Protein AF-A0A7X8QYJ5-F1 (afdb_monomer_lite)

Secondary structure (DSSP, 8-state):
-----TTHHHHHHHHHHHTT-EEPPTT---TTTT-HHHHHHHHHHHHHHHHHHHHHHHH-HHHHGGGGGGGGTHHHHHHHHHHHHHHHHHHHHHHSTTTTTTHHHHHHHHHHHHHHHHHHHHHHHHHHTT---BHHHHHHHHTTSB-EETTEEGGGGHHHHHHHHHHHHHHHHHHH---HHHHHHHHHHHHHHHHHHHHHH-SSSBTT-SGGGTTTTHHHHHHHHHHHTHHHHHHHHHHTHHHHHHHHHHHHHHHHHHHHHHHHHT-TT---SS---HHHHHHHHHHHHHHHHHHHHHHHHHHHHEE---HHHHHHHHSHHHHHHHHHHHHHHTEETTTEE---HHHHHHHHHHHHHHHHHHHHHHHHHHHHHHHT--TT--S--------------HHHHHHHHHHHHHHHHHHS--BSHHHHHHHHHHTTHHHHHHHHHHHHH--SSHHHHHHHHHHHHHHHHHHHHHHHHHHHHHHHHHHHHTT--S-HHHHHS-HHHHHHHHHH---SS-GGGHHHHHHHHHHHHHHHHHHTT-HHHHGGGHHHHHHHHHHHHHH--S-HHHHSSIIIIIHHHHHHHHHHHHHHHHHTTS-THHHHHHHHHHHHHHHHHHHHH--SSSPPHHHHHHHHHHHH-

pLDDT: mean 84.11, std 13.57, range [22.48, 98.25]

Radius of gyration: 29.39 Å; chains: 1; bounding box: 61×67×80 Å

Structure (mmCIF, N/CA/C/O backbone):
data_AF-A0A7X8QYJ5-F1
#
_entry.id   AF-A0A7X8QYJ5-F1
#
loop_
_atom_site.group_PDB
_atom_site.id
_atom_site.type_symbol
_atom_site.label_atom_id
_atom_site.label_alt_id
_atom_site.label_comp_id
_atom_site.label_asym_id
_atom_site.label_entity_id
_atom_site.label_seq_id
_atom_site.pdbx_PDB_ins_code
_atom_site.Cartn_x
_atom_site.Cartn_y
_atom_site.Cartn_z
_atom_site.occupancy
_atom_site.B_iso_or_equiv
_atom_site.auth_seq_id
_atom_site.auth_comp_id
_atom_site.auth_asym_id
_atom_site.auth_atom_id
_atom_site.pdbx_PDB_model_num
ATOM 1 N N . MET A 1 1 ? 20.697 31.562 -4.740 1.00 46.00 1 MET A N 1
ATOM 2 C CA . MET A 1 1 ? 19.257 31.226 -4.663 1.00 46.00 1 MET A CA 1
ATOM 3 C C . MET A 1 1 ? 18.851 31.321 -3.206 1.00 46.00 1 MET A C 1
ATOM 5 O O . MET A 1 1 ? 19.509 30.707 -2.377 1.00 46.00 1 MET A O 1
ATOM 9 N N . THR A 1 2 ? 17.860 32.143 -2.882 1.00 47.22 2 THR A N 1
ATOM 10 C CA . THR A 1 2 ? 17.367 32.335 -1.513 1.00 47.22 2 THR A CA 1
ATOM 11 C C . THR A 1 2 ? 16.804 31.018 -0.969 1.00 47.22 2 THR A C 1
ATOM 13 O O . THR A 1 2 ? 15.981 30.368 -1.612 1.00 47.22 2 THR A O 1
ATOM 16 N N . ASN A 1 3 ? 17.281 30.577 0.199 1.00 70.12 3 ASN A N 1
ATOM 17 C CA . ASN A 1 3 ? 16.753 29.385 0.860 1.00 70.12 3 ASN A CA 1
ATOM 18 C C . ASN A 1 3 ? 15.369 29.714 1.425 1.00 70.12 3 ASN A C 1
ATOM 20 O O . ASN A 1 3 ? 15.255 30.312 2.493 1.00 70.12 3 ASN A O 1
ATOM 24 N N . ILE A 1 4 ? 14.320 29.344 0.688 1.00 82.25 4 ILE A N 1
ATOM 25 C CA . ILE A 1 4 ? 12.941 29.433 1.168 1.00 82.25 4 ILE A CA 1
ATOM 26 C C . ILE A 1 4 ? 12.834 28.615 2.465 1.00 82.25 4 ILE A C 1
ATOM 28 O O . ILE A 1 4 ? 13.236 27.445 2.483 1.00 82.25 4 ILE A O 1
ATOM 32 N N . PRO A 1 5 ? 12.324 29.200 3.559 1.00 87.44 5 PRO A N 1
ATOM 33 C CA . PRO A 1 5 ? 12.351 28.536 4.846 1.00 87.44 5 PRO A CA 1
ATOM 34 C C . PRO A 1 5 ? 11.300 27.421 4.928 1.00 87.44 5 PRO A C 1
ATOM 36 O O . PRO A 1 5 ? 10.162 27.564 4.481 1.00 87.44 5 PRO A O 1
ATOM 39 N N . LEU A 1 6 ? 11.670 26.302 5.556 1.00 91.56 6 LEU A N 1
ATOM 40 C CA . LEU A 1 6 ? 10.819 25.108 5.617 1.00 91.56 6 LEU A CA 1
ATOM 41 C C . LEU A 1 6 ? 9.583 25.269 6.519 1.00 91.56 6 LEU A C 1
ATOM 43 O O . LEU A 1 6 ? 8.629 24.507 6.385 1.00 91.56 6 LEU A O 1
ATOM 47 N N . TRP A 1 7 ? 9.529 26.282 7.389 1.00 89.81 7 TRP A N 1
ATOM 48 C CA . TRP A 1 7 ? 8.343 26.530 8.220 1.00 89.81 7 TRP A CA 1
ATOM 49 C C . TRP A 1 7 ? 7.087 26.867 7.393 1.00 89.81 7 TRP A C 1
ATOM 51 O O . TRP A 1 7 ? 5.977 26.723 7.900 1.00 89.81 7 TRP A O 1
ATOM 61 N N . ILE A 1 8 ? 7.227 27.218 6.106 1.00 90.44 8 ILE A N 1
ATOM 62 C CA . ILE A 1 8 ? 6.103 27.399 5.171 1.00 90.44 8 ILE A CA 1
ATOM 63 C C . ILE A 1 8 ? 5.245 26.129 5.047 1.00 90.44 8 ILE A C 1
ATOM 65 O O . ILE A 1 8 ? 4.034 26.225 4.842 1.00 90.44 8 ILE A O 1
ATOM 69 N N . PHE A 1 9 ? 5.816 24.935 5.241 1.00 91.94 9 PHE A N 1
ATOM 70 C CA . PHE A 1 9 ? 5.028 23.699 5.255 1.00 91.94 9 PHE A CA 1
ATOM 71 C C . PHE A 1 9 ? 3.998 23.670 6.398 1.00 91.94 9 PHE A C 1
ATOM 73 O O . PHE A 1 9 ? 2.939 23.074 6.222 1.00 91.94 9 PHE A O 1
ATOM 80 N N . TRP A 1 10 ? 4.221 24.374 7.516 1.00 91.38 10 TRP A N 1
ATOM 81 C CA . TRP A 1 10 ? 3.191 24.541 8.550 1.00 91.38 10 TRP A CA 1
ATOM 82 C C . TRP A 1 10 ? 2.012 25.382 8.069 1.00 91.38 10 TRP A C 1
ATOM 84 O O . TRP A 1 10 ? 0.871 25.029 8.361 1.00 91.38 10 TRP A O 1
ATOM 94 N N . ILE A 1 11 ? 2.266 26.440 7.288 1.00 91.44 11 ILE A N 1
ATOM 95 C CA . ILE A 1 11 ? 1.191 27.215 6.652 1.00 91.44 11 ILE A CA 1
ATOM 96 C C . ILE A 1 11 ? 0.410 26.313 5.697 1.00 91.44 11 ILE A C 1
ATOM 98 O O . ILE A 1 11 ? -0.816 26.327 5.722 1.00 91.44 11 ILE A O 1
ATOM 102 N N . LEU A 1 12 ? 1.098 25.496 4.892 1.00 89.75 12 LEU A N 1
ATOM 103 C CA . LEU A 1 12 ? 0.444 24.564 3.972 1.00 89.75 12 LEU A CA 1
ATOM 104 C C . LEU A 1 12 ? -0.437 23.550 4.719 1.00 89.75 12 LEU A C 1
ATOM 106 O O . LEU A 1 12 ? -1.588 23.350 4.339 1.00 89.75 12 LEU A O 1
ATOM 110 N N . ILE A 1 13 ? 0.068 22.943 5.798 1.00 90.81 13 ILE A N 1
ATOM 111 C CA . ILE A 1 13 ? -0.699 22.015 6.645 1.00 90.81 13 ILE A CA 1
ATOM 112 C C . ILE A 1 13 ? -1.920 22.720 7.241 1.00 90.81 13 ILE A C 1
ATOM 114 O O . ILE A 1 13 ? -3.029 22.192 7.164 1.00 90.81 13 ILE A O 1
ATOM 118 N N . ALA A 1 14 ? -1.736 23.917 7.807 1.00 88.38 14 ALA A N 1
ATOM 119 C CA . ALA A 1 14 ? -2.821 24.700 8.387 1.00 88.38 14 ALA A CA 1
ATOM 120 C C . ALA A 1 14 ? -3.866 25.081 7.331 1.00 88.38 14 ALA A C 1
ATOM 122 O O . ALA A 1 14 ? -5.060 24.962 7.591 1.00 88.38 14 ALA A O 1
ATOM 123 N N . ALA A 1 15 ? -3.438 25.460 6.125 1.00 87.94 15 ALA A N 1
ATOM 124 C CA . ALA A 1 15 ? -4.325 25.748 5.008 1.00 87.94 15 ALA A CA 1
ATOM 125 C C . ALA A 1 15 ? -5.127 24.504 4.601 1.00 87.94 15 ALA A C 1
ATOM 127 O O . ALA A 1 15 ? -6.347 24.579 4.510 1.00 87.94 15 ALA A O 1
ATOM 128 N N . ILE A 1 16 ? -4.483 23.342 4.432 1.00 86.00 16 ILE A N 1
ATOM 129 C CA . ILE A 1 16 ? -5.164 22.074 4.110 1.00 86.00 16 ILE A CA 1
ATOM 130 C C . ILE A 1 16 ? -6.190 21.708 5.194 1.00 86.00 16 ILE A C 1
ATOM 132 O O . ILE A 1 16 ? -7.309 21.293 4.880 1.00 86.00 16 ILE A O 1
ATOM 136 N N . LEU A 1 17 ? -5.817 21.863 6.467 1.00 84.56 17 LEU A N 1
ATOM 137 C CA . LEU A 1 17 ? -6.643 21.477 7.605 1.00 84.56 17 LEU A CA 1
ATOM 138 C C . LEU A 1 17 ? -7.832 22.424 7.820 1.00 84.56 17 LEU A C 1
ATOM 140 O O . LEU A 1 17 ? -8.964 21.971 7.987 1.00 84.56 17 LEU A O 1
ATOM 144 N N . LEU A 1 18 ? -7.581 23.733 7.821 1.00 85.00 18 LEU A N 1
ATOM 145 C CA . LEU A 1 18 ? -8.540 24.756 8.245 1.00 85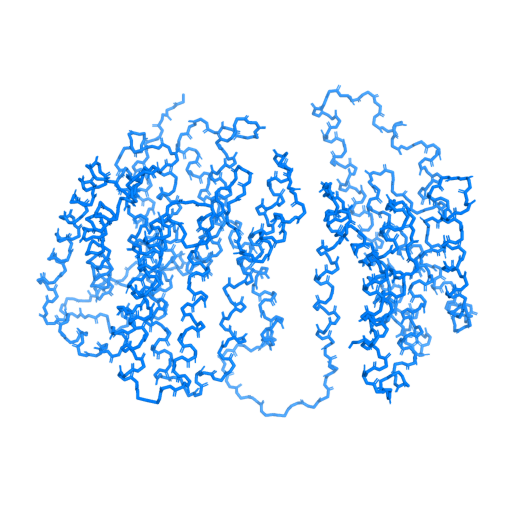.00 18 LEU A CA 1
ATOM 146 C C . LEU A 1 18 ? -9.376 25.330 7.096 1.00 85.00 18 LEU A C 1
ATOM 148 O O . LEU A 1 18 ? -10.381 25.995 7.356 1.00 85.00 18 LEU A O 1
ATOM 152 N N . TRP A 1 19 ? -9.026 25.060 5.833 1.00 83.50 19 TRP A N 1
ATOM 153 C CA . TRP A 1 19 ? -9.822 25.503 4.687 1.00 83.50 19 TRP A CA 1
ATOM 154 C C . TRP A 1 19 ? -11.273 25.042 4.829 1.00 83.50 19 TRP A C 1
ATOM 156 O O . TRP A 1 19 ? -11.545 23.844 4.862 1.00 83.50 19 TRP A O 1
ATOM 166 N N . LYS A 1 20 ? -12.221 25.986 4.891 1.00 83.25 20 LYS A N 1
ATOM 167 C CA . LYS A 1 20 ? -13.662 25.719 5.088 1.00 83.25 20 LYS A CA 1
ATOM 168 C C . LYS A 1 20 ? -13.976 24.816 6.298 1.00 83.25 20 LYS A C 1
ATOM 170 O O . LYS A 1 20 ? -15.006 24.138 6.299 1.00 83.25 20 LYS A O 1
ATOM 175 N N . ALA A 1 21 ? -13.114 24.793 7.317 1.00 81.88 21 ALA A N 1
ATOM 176 C CA . ALA A 1 21 ? -13.406 24.097 8.564 1.00 81.88 21 ALA A CA 1
ATOM 177 C C . ALA A 1 21 ? -14.614 24.744 9.256 1.00 81.88 21 ALA A C 1
ATOM 179 O O . ALA A 1 21 ? -14.766 25.967 9.253 1.00 81.88 21 ALA A O 1
ATOM 180 N N . LYS A 1 22 ? -15.495 23.918 9.829 1.00 80.62 22 LYS A N 1
ATOM 181 C CA . LYS A 1 22 ? -16.729 24.386 10.475 1.00 80.62 22 LYS A CA 1
ATOM 182 C C . LYS A 1 22 ? -16.611 24.254 11.995 1.00 80.62 22 LYS A C 1
ATOM 184 O O . LYS A 1 22 ? -16.702 23.126 12.499 1.00 80.62 22 LYS A O 1
ATOM 189 N N . PRO A 1 23 ? -16.408 25.356 12.738 1.00 85.81 23 PRO A N 1
ATOM 190 C CA . PRO A 1 23 ? -16.458 25.307 14.191 1.00 85.81 23 PRO A CA 1
ATOM 191 C C . PRO A 1 23 ? -17.885 24.998 14.663 1.00 85.81 23 PRO A C 1
ATOM 193 O O . PRO A 1 23 ? -18.866 25.383 14.025 1.00 85.81 23 PRO A O 1
ATOM 196 N N . ALA A 1 24 ? -18.006 24.276 15.771 1.00 84.31 24 ALA A N 1
ATOM 197 C CA . ALA A 1 24 ? -19.267 24.083 16.471 1.00 84.31 24 ALA A CA 1
ATOM 198 C C . ALA A 1 24 ? -19.725 25.412 17.084 1.00 84.31 24 ALA A C 1
ATOM 200 O O . ALA A 1 24 ? -18.899 26.244 17.475 1.00 84.31 24 ALA A O 1
ATOM 201 N N . ARG A 1 25 ? -21.043 25.604 17.201 1.00 83.88 25 ARG A N 1
ATOM 202 C CA . ARG A 1 25 ? -21.597 26.770 17.895 1.00 83.88 25 ARG A CA 1
ATOM 203 C C . ARG A 1 25 ? -21.208 26.747 19.374 1.00 83.88 25 ARG A C 1
ATOM 205 O O . ARG A 1 25 ? -20.832 25.715 19.941 1.00 83.88 25 ARG A O 1
ATOM 212 N N . PHE A 1 26 ? -21.292 27.911 20.010 1.00 75.12 26 PHE A N 1
ATOM 213 C CA . PHE A 1 26 ? -21.005 28.044 21.433 1.00 75.12 26 PHE A CA 1
ATOM 214 C C . PHE A 1 26 ? -21.872 27.067 22.248 1.00 75.12 26 PHE A C 1
ATOM 216 O O . PHE A 1 26 ? -23.074 26.980 22.029 1.00 75.12 26 PHE A O 1
ATOM 223 N N . LYS A 1 27 ? -21.244 26.306 23.157 1.00 77.94 27 LYS A N 1
ATOM 224 C CA . LYS A 1 27 ? -21.841 25.205 23.953 1.00 77.94 27 LYS A CA 1
ATOM 225 C C . LYS A 1 27 ? -22.360 23.973 23.183 1.00 77.94 27 LYS A C 1
ATOM 227 O O . LYS A 1 27 ? -22.715 22.995 23.831 1.00 77.94 27 LYS A O 1
ATOM 232 N N . GLU A 1 28 ? -22.301 23.942 21.854 1.00 86.50 28 GLU A N 1
ATOM 233 C CA . GLU A 1 28 ? -22.690 22.771 21.051 1.00 86.50 28 GLU A CA 1
ATOM 234 C C . GLU A 1 28 ? -21.489 21.873 20.704 1.00 86.50 28 GLU A C 1
ATOM 236 O O . GLU A 1 28 ? -20.330 22.298 20.756 1.00 86.50 28 GLU A O 1
ATOM 241 N N . TYR A 1 29 ? -21.756 20.616 20.346 1.00 86.19 29 TYR A N 1
ATOM 242 C CA . TYR A 1 29 ? -20.758 19.651 19.880 1.00 86.19 29 TYR A CA 1
ATOM 243 C C . TYR A 1 29 ? -21.235 18.990 18.590 1.00 86.19 29 TYR A C 1
ATOM 245 O O . TYR A 1 29 ? -22.426 18.753 18.411 1.00 86.19 29 TYR A O 1
ATOM 253 N N . HIS A 1 30 ? -20.296 18.644 17.712 1.00 83.06 30 HIS A N 1
ATOM 254 C CA . HIS A 1 30 ? -20.603 17.860 16.519 1.00 83.06 30 HIS A CA 1
ATOM 255 C C . HIS A 1 30 ? -20.846 16.394 16.901 1.00 83.06 30 HIS A C 1
ATOM 257 O O . HIS A 1 30 ? -19.922 15.687 17.305 1.00 83.06 30 HIS A O 1
ATOM 263 N N . GLU A 1 31 ? -22.086 15.922 16.762 1.00 72.81 31 GLU A N 1
ATOM 264 C CA . GLU A 1 31 ? -22.475 14.528 17.058 1.00 72.81 31 GLU A CA 1
ATOM 265 C C . GLU A 1 31 ? -21.817 13.503 16.119 1.00 72.81 31 GLU A C 1
ATOM 267 O O . GLU A 1 31 ? -21.646 12.327 16.442 1.00 72.81 31 GLU A O 1
ATOM 272 N N . ASP A 1 32 ? -21.390 13.962 14.949 1.00 68.88 32 ASP A N 1
ATOM 273 C CA . ASP A 1 32 ? -20.780 13.179 13.885 1.00 68.88 32 ASP A CA 1
ATOM 274 C C . ASP A 1 32 ? -19.249 13.360 13.815 1.00 68.88 32 ASP A C 1
ATOM 276 O O . ASP A 1 32 ? -18.635 13.098 12.776 1.00 68.88 32 ASP A O 1
ATOM 280 N N . ALA A 1 33 ? -18.618 13.762 14.925 1.00 72.44 33 ALA A N 1
ATOM 281 C CA . ALA A 1 33 ? -17.165 13.928 15.059 1.00 72.44 33 ALA A CA 1
ATOM 282 C C . ALA A 1 33 ? -16.367 12.690 14.590 1.00 72.44 33 ALA A C 1
ATOM 284 O O . ALA A 1 33 ? -15.324 12.815 13.952 1.00 72.44 33 ALA A O 1
ATOM 285 N N . LEU A 1 34 ? -16.907 11.489 14.824 1.00 72.31 34 LEU A N 1
ATOM 286 C CA . LEU A 1 34 ? -16.343 10.195 14.408 1.00 72.31 34 LEU A CA 1
ATOM 287 C C . LEU A 1 34 ? -16.995 9.618 13.140 1.00 72.31 34 LEU A C 1
ATOM 289 O O . LEU A 1 34 ? -16.941 8.412 12.892 1.00 72.31 34 LEU A O 1
ATOM 293 N N . SER A 1 35 ? -17.684 10.447 12.355 1.00 73.62 35 SER A N 1
ATOM 294 C CA . SER A 1 35 ? -18.273 10.004 11.092 1.00 73.62 35 SER A CA 1
ATOM 295 C C . SER A 1 35 ? -17.202 9.538 10.113 1.00 73.62 35 SER A C 1
ATOM 297 O O . SER A 1 35 ? -16.078 10.038 10.092 1.00 73.62 35 SER A O 1
ATOM 299 N N . LEU A 1 36 ? -17.586 8.609 9.235 1.00 72.00 36 LEU A N 1
ATOM 300 C CA . LEU A 1 36 ? -16.694 8.065 8.214 1.00 72.00 36 LEU A CA 1
ATOM 301 C C . LEU A 1 36 ? -16.055 9.160 7.348 1.00 72.00 36 LEU A C 1
ATOM 303 O O . LEU A 1 36 ? -14.892 9.038 6.977 1.00 72.00 36 LEU A O 1
ATOM 307 N N . GLU A 1 37 ? -16.806 10.212 7.011 1.00 71.19 37 GLU A N 1
ATOM 308 C CA . GLU A 1 37 ? -16.292 11.323 6.206 1.00 71.19 37 GLU A CA 1
ATOM 309 C C . GLU A 1 37 ? -15.206 12.105 6.954 1.00 71.19 37 GLU A C 1
ATOM 311 O O . GLU A 1 37 ? -14.135 12.335 6.393 1.00 71.19 37 GLU A O 1
ATOM 316 N N . ASN A 1 38 ? -15.438 12.443 8.227 1.00 77.00 38 ASN A N 1
ATOM 317 C CA . ASN A 1 38 ? -14.470 13.187 9.031 1.00 77.00 38 ASN A CA 1
ATOM 318 C C . ASN A 1 38 ? -13.214 12.348 9.323 1.00 77.00 38 ASN A C 1
ATOM 320 O O . ASN A 1 38 ? -12.094 12.822 9.141 1.00 77.00 38 ASN A O 1
ATOM 324 N N . SER A 1 39 ? -13.386 11.068 9.672 1.00 78.62 39 SER A N 1
ATOM 325 C CA . SER A 1 39 ? -12.269 10.136 9.867 1.00 78.62 39 SER A CA 1
ATOM 326 C C . SER A 1 39 ? -11.433 9.964 8.598 1.00 78.62 39 SER A C 1
ATOM 328 O O . SER A 1 39 ? -10.209 9.973 8.673 1.00 78.62 39 SER A O 1
ATOM 330 N N . LYS A 1 40 ? -12.056 9.857 7.414 1.00 77.81 40 LYS A N 1
ATOM 331 C CA . LYS A 1 40 ? -11.315 9.783 6.143 1.00 77.81 40 LYS A CA 1
ATOM 332 C C . LYS A 1 40 ? -10.533 11.059 5.849 1.00 77.81 40 LYS A C 1
ATOM 334 O O . LYS A 1 40 ? -9.388 10.961 5.419 1.00 77.81 40 LYS A O 1
ATOM 339 N N . GLY A 1 41 ? -11.125 12.229 6.095 1.00 78.69 41 GLY A N 1
ATOM 340 C CA . GLY A 1 41 ? -10.431 13.510 5.951 1.00 78.69 41 GLY A CA 1
ATOM 341 C C . GLY A 1 41 ? -9.187 13.592 6.838 1.00 78.69 41 GLY A C 1
ATOM 342 O O . GLY A 1 41 ? -8.105 13.921 6.354 1.00 78.69 41 GLY A O 1
ATOM 343 N N . LEU A 1 42 ? -9.313 13.192 8.108 1.00 83.94 42 LEU A N 1
ATOM 344 C CA . LEU A 1 42 ? -8.182 13.109 9.036 1.00 83.94 42 LEU A CA 1
ATOM 345 C C . LEU A 1 42 ? -7.103 12.130 8.566 1.00 83.94 42 LEU A C 1
ATOM 347 O O . LEU A 1 42 ? -5.930 12.479 8.591 1.00 83.94 42 LEU A O 1
ATOM 351 N N . LEU A 1 43 ? -7.472 10.935 8.099 1.00 85.69 43 LEU A N 1
ATOM 352 C CA . LEU A 1 43 ? -6.506 9.974 7.551 1.00 85.69 43 LEU A CA 1
ATOM 353 C C . LEU A 1 43 ? -5.758 10.539 6.331 1.00 85.69 43 LEU A C 1
ATOM 355 O O . LEU A 1 43 ? -4.572 10.269 6.165 1.00 85.69 43 LEU A O 1
ATOM 359 N N . GLY A 1 44 ? -6.421 11.357 5.507 1.00 84.56 44 GLY A N 1
ATOM 360 C CA . GLY A 1 44 ? -5.780 12.095 4.416 1.00 84.56 44 GLY A CA 1
ATOM 361 C C . GLY A 1 44 ? -4.710 13.076 4.905 1.00 84.56 44 GLY A C 1
ATOM 362 O O . GLY A 1 44 ? -3.609 13.107 4.359 1.00 84.56 44 GLY A O 1
ATOM 363 N N . LEU A 1 45 ? -4.999 13.833 5.969 1.00 89.19 45 LEU A N 1
ATOM 364 C CA . LEU A 1 45 ? -4.012 14.704 6.615 1.00 89.19 45 LEU A CA 1
ATOM 365 C C . LEU A 1 45 ? -2.854 13.900 7.218 1.00 89.19 45 LEU A C 1
ATOM 367 O O . LEU A 1 45 ? -1.694 14.247 7.016 1.00 89.19 45 LEU A O 1
ATOM 371 N N . LEU A 1 46 ? -3.162 12.822 7.943 1.00 90.81 46 LEU A N 1
ATOM 372 C CA . LEU A 1 46 ? -2.154 11.962 8.559 1.00 90.81 46 LEU A CA 1
ATOM 373 C C . LEU A 1 46 ? -1.223 11.351 7.507 1.00 90.81 46 LEU A C 1
ATOM 375 O O . LEU A 1 46 ? -0.023 11.296 7.742 1.00 90.81 46 LEU A O 1
ATOM 379 N N . ALA A 1 47 ? -1.733 10.974 6.328 1.00 90.69 47 ALA A N 1
ATOM 380 C CA . ALA A 1 47 ? -0.896 10.510 5.221 1.00 90.69 47 ALA A CA 1
ATOM 381 C C . ALA A 1 47 ? 0.117 11.580 4.775 1.00 90.69 47 ALA A C 1
ATOM 383 O O . ALA A 1 47 ? 1.294 11.273 4.619 1.00 90.69 47 ALA A O 1
ATOM 384 N N . ILE A 1 48 ? -0.303 12.844 4.634 1.00 93.81 48 ILE A N 1
ATOM 385 C CA . ILE A 1 48 ? 0.608 13.962 4.321 1.00 93.81 48 ILE A CA 1
ATOM 386 C C . ILE A 1 48 ? 1.659 14.143 5.423 1.00 93.81 48 ILE A C 1
ATOM 388 O O . ILE A 1 48 ? 2.840 14.316 5.127 1.00 93.81 48 ILE A O 1
ATOM 392 N N . LEU A 1 49 ? 1.249 14.068 6.691 1.00 95.00 49 LEU A N 1
ATOM 393 C CA . LEU A 1 49 ? 2.162 14.186 7.828 1.00 95.00 49 LEU A CA 1
ATOM 394 C C . LEU A 1 49 ? 3.165 13.021 7.901 1.00 95.00 49 LEU A C 1
ATOM 396 O O . LEU A 1 49 ? 4.312 13.252 8.272 1.00 95.00 49 LEU A O 1
ATOM 400 N N . VAL A 1 50 ? 2.786 11.809 7.477 1.00 94.88 50 VAL A N 1
ATOM 401 C CA . VAL A 1 50 ? 3.711 10.673 7.303 1.00 94.88 50 VAL A CA 1
ATOM 402 C C . VAL A 1 50 ? 4.756 10.973 6.222 1.00 94.88 50 VAL A C 1
ATOM 404 O O . VAL A 1 50 ? 5.946 10.773 6.462 1.00 94.88 50 VAL A O 1
ATOM 407 N N . VAL A 1 51 ? 4.354 11.530 5.069 1.00 94.50 51 VAL A N 1
ATOM 408 C CA . VAL A 1 51 ? 5.315 11.941 4.023 1.00 94.50 51 VAL A CA 1
ATOM 409 C C . VAL A 1 51 ? 6.312 12.963 4.573 1.00 94.50 51 VAL A C 1
ATOM 411 O O . VAL A 1 51 ? 7.519 12.831 4.365 1.00 94.50 51 VAL A O 1
ATOM 414 N N . LEU A 1 52 ? 5.825 13.972 5.301 1.00 94.50 52 LEU A N 1
ATOM 415 C CA . LEU A 1 52 ? 6.675 15.005 5.893 1.00 94.50 52 LEU A CA 1
ATOM 416 C C . LEU A 1 52 ? 7.594 14.449 6.985 1.00 94.50 52 LEU A C 1
ATOM 418 O O . LEU A 1 52 ? 8.759 14.829 7.026 1.00 94.50 52 LEU A O 1
ATOM 422 N N . HIS A 1 53 ? 7.114 13.527 7.818 1.00 94.06 53 HIS A N 1
ATOM 423 C CA . HIS A 1 53 ? 7.928 12.813 8.802 1.00 94.06 53 HIS A CA 1
ATOM 424 C C . HIS A 1 53 ? 9.129 12.115 8.144 1.00 94.06 53 HIS A C 1
ATOM 426 O O . HIS A 1 53 ? 10.269 12.366 8.535 1.00 94.06 53 HIS A O 1
ATOM 432 N N . HIS A 1 54 ? 8.913 11.325 7.088 1.00 92.75 54 HIS A N 1
ATOM 433 C CA . HIS A 1 54 ? 10.015 10.651 6.392 1.00 92.75 54 HIS A CA 1
ATOM 434 C C . HIS A 1 54 ? 10.931 11.618 5.637 1.00 92.75 54 HIS A C 1
ATOM 436 O O . HIS A 1 54 ? 12.142 11.402 5.562 1.00 92.75 54 HIS A O 1
ATOM 442 N N . LEU A 1 55 ? 10.388 12.714 5.100 1.00 93.00 55 LEU A N 1
ATOM 443 C CA . LEU A 1 55 ? 11.203 13.785 4.528 1.00 93.00 55 LEU A CA 1
ATOM 444 C C . LEU A 1 55 ? 12.118 14.413 5.583 1.00 93.00 55 LEU A C 1
ATOM 446 O O . LEU A 1 55 ? 13.302 14.588 5.299 1.00 93.00 55 LEU A O 1
ATOM 450 N N . VAL A 1 56 ? 11.599 14.695 6.783 1.00 93.69 56 VAL A N 1
ATOM 451 C CA . VAL A 1 56 ? 12.366 15.227 7.920 1.00 93.69 56 VAL A CA 1
ATOM 452 C C . VAL A 1 56 ? 13.458 14.248 8.345 1.00 93.69 56 VAL A C 1
ATOM 454 O O . VAL A 1 56 ? 14.617 14.652 8.399 1.00 93.69 56 VAL A O 1
ATOM 457 N N . GLN A 1 57 ? 13.143 12.959 8.514 1.00 91.00 57 GLN A N 1
ATOM 458 C CA . GLN A 1 57 ? 14.152 11.922 8.781 1.00 91.00 57 GLN A CA 1
ATOM 459 C C . GLN A 1 57 ? 15.244 11.889 7.698 1.00 91.00 57 GLN A C 1
ATOM 461 O O . GLN A 1 57 ? 16.425 11.715 7.989 1.00 91.00 57 GLN A O 1
ATOM 466 N N . LYS A 1 58 ? 14.878 12.099 6.426 1.00 90.31 58 LYS A N 1
ATOM 467 C CA . LYS A 1 58 ? 15.824 12.055 5.302 1.00 90.31 58 LYS A CA 1
ATOM 468 C C . LYS A 1 58 ? 16.672 13.323 5.141 1.00 90.31 58 LYS A C 1
ATOM 470 O O . LYS A 1 58 ? 17.747 13.265 4.535 1.00 90.31 58 LYS A O 1
ATOM 475 N N . ILE A 1 59 ? 16.200 14.490 5.575 1.00 90.00 59 ILE A N 1
ATOM 476 C CA . ILE A 1 59 ? 16.995 15.735 5.581 1.00 90.00 59 ILE A CA 1
ATOM 477 C C . ILE A 1 59 ? 17.768 15.924 6.892 1.00 90.00 59 ILE A C 1
ATOM 479 O O . ILE A 1 59 ? 18.779 16.622 6.877 1.00 90.00 59 ILE A O 1
ATOM 483 N N . GLY A 1 60 ? 17.343 15.262 7.969 1.00 89.75 60 GLY A N 1
ATOM 484 C CA . GLY A 1 60 ? 17.872 15.385 9.325 1.00 89.75 60 GLY A CA 1
ATOM 485 C C . GLY A 1 60 ? 17.211 16.532 10.092 1.00 89.75 60 GLY A C 1
ATOM 486 O O . GLY A 1 60 ? 17.047 17.628 9.546 1.00 89.75 60 GLY A O 1
ATOM 487 N N . GLY A 1 61 ? 16.867 16.306 11.366 1.00 86.31 61 GLY A N 1
ATOM 488 C CA . GLY A 1 61 ? 16.167 17.283 12.210 1.00 86.31 61 GLY A CA 1
ATOM 489 C C . GLY A 1 61 ? 16.841 18.659 12.269 1.00 86.31 61 GLY A C 1
ATOM 490 O O . GLY A 1 61 ? 16.171 19.681 12.137 1.00 86.31 61 GLY A O 1
ATOM 491 N N . GLN A 1 62 ? 18.177 18.710 12.334 1.00 86.88 62 GLN A N 1
ATOM 492 C CA . GLN A 1 62 ? 18.935 19.973 12.343 1.00 86.88 62 GLN A CA 1
ATOM 493 C C . GLN A 1 62 ? 18.700 20.827 11.083 1.00 86.88 62 GLN A C 1
ATOM 495 O O . GLN A 1 62 ? 18.649 22.051 11.158 1.00 86.88 62 GLN A O 1
ATOM 500 N N . ASN A 1 63 ? 18.485 20.185 9.930 1.00 89.44 63 ASN A N 1
ATOM 501 C CA . ASN A 1 63 ? 18.224 20.860 8.657 1.00 89.44 63 ASN A CA 1
ATOM 502 C C . ASN A 1 63 ? 16.735 21.167 8.432 1.00 89.44 63 ASN A C 1
ATOM 504 O O . ASN A 1 63 ? 16.390 21.882 7.490 1.00 89.44 63 ASN A O 1
ATOM 508 N N . ALA A 1 64 ? 15.849 20.603 9.258 1.00 89.38 64 ALA A N 1
ATOM 509 C CA . ALA A 1 64 ? 14.400 20.728 9.137 1.00 89.38 64 ALA A CA 1
ATOM 510 C C . ALA A 1 64 ? 13.833 21.963 9.866 1.00 89.38 64 ALA A C 1
ATOM 512 O O . ALA A 1 64 ? 12.675 22.335 9.651 1.00 89.38 64 ALA A O 1
ATOM 513 N N . GLY A 1 65 ? 14.626 22.617 10.723 1.00 90.38 65 GLY A N 1
ATOM 514 C CA . GLY A 1 65 ? 14.178 23.756 11.526 1.00 90.38 65 GLY A CA 1
ATOM 515 C C . GLY A 1 65 ? 12.994 23.378 12.421 1.00 90.38 65 GLY A C 1
ATOM 516 O O . GLY A 1 65 ? 13.014 22.349 13.089 1.00 90.38 65 GLY A O 1
ATOM 517 N N . SER A 1 66 ? 11.917 24.169 12.408 1.00 91.56 66 SER A N 1
ATOM 518 C CA . SER A 1 66 ? 10.721 23.878 13.217 1.00 91.56 66 SER A CA 1
ATOM 519 C C . SER A 1 66 ? 9.980 22.596 12.811 1.00 91.56 66 SER A C 1
ATOM 521 O O . SER A 1 66 ? 9.166 22.101 13.587 1.00 91.56 66 SER A O 1
ATOM 523 N N . LEU A 1 67 ? 10.254 22.028 11.629 1.00 92.75 67 LEU A N 1
ATOM 524 C CA . LEU A 1 67 ? 9.715 20.723 11.231 1.00 92.75 67 LEU A CA 1
ATOM 525 C C . LEU A 1 67 ? 10.423 19.549 11.916 1.00 92.75 67 LEU A C 1
ATOM 527 O O . LEU A 1 67 ? 9.917 18.436 11.826 1.00 92.75 67 LEU A O 1
ATOM 531 N N . ALA A 1 68 ? 11.540 19.767 12.623 1.00 93.06 68 ALA A N 1
ATOM 532 C CA . ALA A 1 68 ? 12.259 18.715 13.349 1.00 93.06 68 ALA A CA 1
ATOM 533 C C . ALA A 1 68 ? 11.357 17.945 14.327 1.00 93.06 68 ALA A C 1
ATOM 535 O O . ALA A 1 68 ? 11.554 16.757 14.549 1.00 93.06 68 ALA A O 1
ATOM 536 N N . VAL A 1 69 ? 10.302 18.587 14.844 1.00 92.75 69 VAL A N 1
ATOM 537 C CA . VAL A 1 69 ? 9.292 17.923 15.683 1.00 92.75 69 VAL A CA 1
ATOM 538 C C . VAL A 1 69 ? 8.640 16.715 14.994 1.00 92.75 69 VAL A C 1
ATOM 540 O O . VAL A 1 69 ? 8.200 15.783 15.656 1.00 92.75 69 VAL A O 1
ATOM 543 N N . LEU A 1 70 ? 8.582 16.701 13.658 1.00 93.50 70 LEU A N 1
ATOM 544 C CA . LEU A 1 70 ? 7.996 15.602 12.899 1.00 93.50 70 LEU A CA 1
ATOM 545 C C . LEU A 1 70 ? 8.885 14.356 12.871 1.00 93.50 70 LEU A C 1
ATOM 547 O O . LEU A 1 70 ? 8.369 13.288 12.557 1.00 93.50 70 LEU A O 1
ATOM 551 N N . GLU A 1 71 ? 10.171 14.450 13.220 1.00 90.81 71 GLU A N 1
ATOM 552 C CA . GLU A 1 71 ? 11.132 13.340 13.153 1.00 90.81 71 GLU A CA 1
ATOM 553 C C . GLU A 1 71 ? 10.689 12.122 13.972 1.00 90.81 71 GLU A C 1
ATOM 555 O O . GLU A 1 71 ? 10.810 11.003 13.488 1.00 90.81 71 GLU A O 1
ATOM 560 N N . ASN A 1 72 ? 10.072 12.336 15.141 1.00 90.69 72 ASN A N 1
ATOM 561 C CA . ASN A 1 72 ? 9.589 11.269 16.031 1.00 90.69 72 ASN A CA 1
ATOM 562 C C . ASN A 1 72 ? 8.052 11.183 16.126 1.00 90.69 72 ASN A C 1
ATOM 564 O O . ASN A 1 72 ? 7.514 10.426 16.932 1.00 90.69 72 ASN A O 1
ATOM 568 N N . MET A 1 73 ? 7.324 11.928 15.286 1.00 93.12 73 MET A N 1
ATOM 569 C CA . MET A 1 73 ? 5.851 11.958 15.288 1.00 93.12 73 MET A CA 1
ATOM 570 C C . MET A 1 73 ? 5.197 10.950 14.333 1.00 93.12 73 MET A C 1
ATOM 572 O O . MET A 1 73 ? 3.981 10.775 14.385 1.00 93.12 73 MET A O 1
ATOM 576 N N . GLY A 1 74 ? 5.965 10.253 13.487 1.00 90.19 74 GLY A N 1
ATOM 577 C CA . GLY A 1 74 ? 5.425 9.267 12.538 1.00 90.19 74 GLY A CA 1
ATOM 578 C C . GLY A 1 74 ? 4.539 8.209 13.204 1.00 90.19 74 GLY A C 1
ATOM 579 O O . GLY A 1 74 ? 3.447 7.911 12.718 1.00 90.19 74 GLY A O 1
ATOM 580 N N . VAL A 1 75 ? 4.954 7.731 14.381 1.00 94.44 75 VAL A N 1
ATOM 581 C CA . VAL A 1 75 ? 4.206 6.762 15.198 1.00 94.44 75 VAL A CA 1
ATOM 582 C C . VAL A 1 75 ? 2.821 7.275 15.616 1.00 94.44 75 VAL A C 1
ATOM 584 O O . VAL A 1 75 ? 1.852 6.520 15.601 1.00 94.44 75 VAL A O 1
ATOM 587 N N . CYS A 1 76 ? 2.682 8.572 15.911 1.00 95.50 76 CYS A N 1
ATOM 588 C CA . CYS A 1 76 ? 1.402 9.197 16.248 1.00 95.50 76 CYS A CA 1
ATOM 589 C C . CYS A 1 76 ? 0.440 9.169 15.056 1.00 95.50 76 CYS A C 1
ATOM 591 O O . CYS A 1 76 ? -0.753 8.894 15.210 1.00 95.50 76 CYS A O 1
ATOM 593 N N . PHE A 1 77 ? 0.963 9.416 13.853 1.00 95.00 77 PHE A N 1
ATOM 594 C CA . PHE A 1 77 ? 0.162 9.427 12.634 1.00 95.00 77 PHE A CA 1
ATOM 595 C C . PHE A 1 77 ? -0.314 8.020 12.275 1.00 95.00 77 PHE A C 1
ATOM 597 O O . PHE A 1 77 ? -1.508 7.822 12.045 1.00 95.00 77 PHE A O 1
ATOM 604 N N . VAL A 1 78 ? 0.576 7.024 12.313 1.00 93.44 78 VAL A N 1
ATOM 605 C CA . VAL A 1 78 ? 0.203 5.619 12.078 1.00 93.44 78 VAL A CA 1
ATOM 606 C C . VAL A 1 78 ? -0.703 5.077 13.195 1.00 93.44 78 VAL A C 1
ATOM 608 O O . VAL A 1 78 ? -1.646 4.337 12.918 1.00 93.44 78 VAL A O 1
ATOM 611 N N . GLY A 1 79 ? -0.531 5.530 14.440 1.00 93.00 79 GLY A N 1
ATOM 612 C CA . GLY A 1 79 ? -1.462 5.258 15.539 1.00 93.00 79 GLY A CA 1
ATOM 613 C C . GLY A 1 79 ? -2.895 5.707 15.237 1.00 93.00 79 GLY A C 1
ATOM 614 O O . GLY A 1 79 ? -3.846 4.980 15.528 1.00 93.00 79 GLY A O 1
ATOM 615 N N . GLY A 1 80 ? -3.068 6.846 14.557 1.00 89.44 80 GLY A N 1
ATOM 616 C CA . GLY A 1 80 ? -4.367 7.275 14.032 1.00 89.44 80 GLY A CA 1
ATOM 617 C C . GLY A 1 80 ? -4.949 6.303 12.994 1.00 89.44 80 GLY A C 1
ATOM 618 O O . GLY A 1 80 ? -6.134 5.966 13.064 1.00 89.44 80 GLY A O 1
ATOM 619 N N . PHE A 1 81 ? -4.125 5.789 12.070 1.00 91.44 81 PHE A N 1
ATOM 620 C CA . PHE A 1 81 ? -4.537 4.760 11.102 1.00 91.44 81 PHE A CA 1
ATOM 621 C C . PHE A 1 81 ? -4.989 3.461 11.785 1.00 91.44 81 PHE A C 1
ATOM 623 O O . PHE A 1 81 ? -6.035 2.907 11.419 1.00 91.44 81 PHE A O 1
ATOM 630 N N . PHE A 1 82 ? -4.252 2.983 12.792 1.00 95.38 82 PHE A N 1
ATOM 631 C CA . PHE A 1 82 ? -4.642 1.811 13.581 1.00 95.38 82 PHE A CA 1
ATOM 632 C C . PHE A 1 82 ? -5.939 2.042 14.356 1.00 95.38 82 PHE A C 1
ATOM 634 O O . PHE A 1 82 ? -6.851 1.217 14.257 1.00 95.38 82 PHE A O 1
ATOM 641 N N . PHE A 1 83 ? -6.065 3.180 15.046 1.00 95.56 83 PHE A N 1
ATOM 642 C CA . PHE A 1 83 ? -7.270 3.532 15.797 1.00 95.56 83 PHE A CA 1
ATOM 643 C C . PHE A 1 83 ? -8.513 3.535 14.907 1.00 95.56 83 PHE A C 1
ATOM 645 O O . PHE A 1 83 ? -9.482 2.829 15.193 1.00 95.56 83 PHE A O 1
ATOM 652 N N . PHE A 1 84 ? -8.493 4.276 13.793 1.00 90.31 84 PHE A N 1
ATOM 653 C CA . PHE A 1 84 ? -9.650 4.345 12.896 1.00 90.31 84 PHE A CA 1
ATOM 654 C C . PHE A 1 84 ? -9.933 3.010 12.202 1.00 90.31 84 PHE A C 1
ATOM 656 O O . PHE A 1 84 ? -11.096 2.697 11.929 1.00 90.31 84 PHE A O 1
ATOM 663 N N . SER A 1 85 ? -8.903 2.195 11.958 1.00 91.19 85 SER A N 1
ATOM 664 C CA . SER A 1 85 ? -9.085 0.843 11.433 1.00 91.19 85 SER A CA 1
ATOM 665 C C . SER A 1 85 ? -9.813 -0.065 12.418 1.00 91.19 85 SER A C 1
ATOM 667 O O . SER A 1 85 ? -10.786 -0.704 12.018 1.00 91.19 85 SER A O 1
ATOM 669 N N . GLY A 1 86 ? -9.395 -0.095 13.686 1.00 94.62 86 GLY A N 1
ATOM 670 C CA . GLY A 1 86 ? -10.056 -0.869 14.739 1.00 94.62 86 GLY A CA 1
ATOM 671 C C . GLY A 1 86 ? -11.466 -0.357 15.038 1.00 94.62 86 GLY A C 1
ATOM 672 O O . GLY A 1 86 ? -12.423 -1.134 15.051 1.00 94.62 86 GLY A O 1
ATOM 673 N N . TYR A 1 87 ? -11.621 0.965 15.172 1.00 93.50 87 TYR A N 1
ATOM 674 C CA . TYR A 1 87 ? -12.909 1.623 15.405 1.00 93.50 87 TYR A CA 1
ATOM 675 C C . TYR A 1 87 ? -13.914 1.314 14.295 1.00 93.50 87 TYR A C 1
ATOM 677 O O . TYR A 1 87 ? -15.000 0.795 14.555 1.00 93.50 87 TYR A O 1
ATOM 685 N N . GLY A 1 88 ? -13.552 1.582 13.036 1.00 89.06 88 GLY A N 1
ATOM 686 C CA . GLY A 1 88 ? -14.442 1.376 11.895 1.00 89.06 88 GLY A CA 1
ATOM 687 C C . GLY A 1 88 ? -14.778 -0.097 11.658 1.00 89.06 88 GLY A C 1
ATOM 688 O O . GLY A 1 88 ? -15.888 -0.409 11.214 1.00 89.06 88 GLY A O 1
ATOM 689 N N . LEU A 1 89 ? -13.843 -1.002 11.968 1.00 93.12 89 LEU A N 1
ATOM 690 C CA . LEU A 1 89 ? -14.040 -2.445 11.875 1.00 93.12 89 LEU A CA 1
ATOM 691 C C . LEU A 1 89 ? -15.080 -2.933 12.886 1.00 93.12 89 LEU A C 1
ATOM 693 O O . LEU A 1 89 ? -16.070 -3.546 12.483 1.00 93.12 89 LEU A O 1
ATOM 697 N N . PHE A 1 90 ? -14.893 -2.615 14.169 1.00 95.25 90 PHE A N 1
ATOM 698 C CA . PHE A 1 90 ? -15.801 -3.050 15.229 1.00 95.25 90 PHE A CA 1
ATOM 699 C C . PHE A 1 90 ? -17.162 -2.348 15.144 1.00 95.25 90 PHE A C 1
ATOM 701 O O . PHE A 1 90 ? -18.203 -2.987 15.285 1.00 95.25 90 PHE A O 1
ATOM 708 N N . TYR A 1 91 ? -17.181 -1.055 14.803 1.00 91.38 91 TYR A N 1
ATOM 709 C CA . TYR A 1 91 ? -18.423 -0.326 14.547 1.00 91.38 91 TYR A CA 1
ATOM 710 C C . TYR A 1 91 ? -19.217 -0.945 13.387 1.00 91.38 91 TYR A C 1
ATOM 712 O O . TYR A 1 91 ? -20.434 -1.092 13.478 1.00 91.38 91 TYR A O 1
ATOM 720 N N . SER A 1 92 ? -18.555 -1.355 12.298 1.00 90.31 92 SER A N 1
ATOM 721 C CA . SER A 1 92 ? -19.240 -2.019 11.180 1.00 90.31 92 SER A CA 1
ATOM 722 C C . SER A 1 92 ? -19.755 -3.406 11.557 1.00 90.31 92 SER A C 1
ATOM 724 O O . SER A 1 92 ? -20.851 -3.760 11.141 1.00 90.31 92 SER A O 1
ATOM 726 N N . PHE A 1 93 ? -18.999 -4.165 12.352 1.00 94.44 93 PHE A N 1
ATOM 727 C CA . PHE A 1 93 ? -19.434 -5.462 12.868 1.00 94.44 93 PHE A CA 1
ATOM 728 C C . PHE A 1 93 ? -20.706 -5.357 13.712 1.00 94.44 93 PHE A C 1
ATOM 730 O O . PHE A 1 93 ? -21.610 -6.167 13.550 1.00 94.44 93 PHE A O 1
ATOM 737 N N . LYS A 1 94 ? -20.804 -4.319 14.547 1.00 92.44 94 LYS A N 1
ATOM 738 C CA . LYS A 1 94 ? -21.977 -4.048 15.383 1.00 92.44 94 LYS A CA 1
ATOM 739 C C . LYS A 1 94 ? -23.219 -3.628 14.608 1.00 92.44 94 LYS A C 1
ATOM 741 O O . LYS A 1 94 ? -24.320 -4.019 14.968 1.00 92.44 94 LYS A O 1
ATOM 746 N N . ASN A 1 95 ? -23.038 -2.788 13.593 1.00 89.12 95 ASN A N 1
ATOM 747 C CA . ASN A 1 95 ? -24.148 -2.067 12.970 1.00 89.12 95 ASN A CA 1
ATOM 748 C C . ASN A 1 95 ? -24.553 -2.617 11.596 1.00 89.12 95 ASN A C 1
ATOM 750 O O . ASN A 1 95 ? -25.533 -2.144 11.026 1.00 89.12 95 ASN A O 1
ATOM 754 N N . LYS A 1 96 ? -23.808 -3.571 11.020 1.00 89.88 96 LYS A N 1
ATOM 755 C CA . LYS A 1 96 ? -24.144 -4.170 9.719 1.00 89.88 96 LYS A CA 1
ATOM 756 C C . LYS A 1 96 ? -24.557 -5.631 9.889 1.00 89.88 96 LYS A C 1
ATOM 758 O O . LYS A 1 96 ? -23.765 -6.406 10.428 1.00 89.88 96 LYS A O 1
ATOM 763 N N . PRO A 1 97 ? -25.734 -6.034 9.375 1.00 88.31 97 PRO A N 1
ATOM 764 C CA . PRO A 1 97 ? -26.142 -7.431 9.406 1.00 88.31 97 PRO A CA 1
ATOM 765 C C . PRO A 1 97 ? -25.169 -8.282 8.583 1.00 88.31 97 PRO A C 1
ATOM 767 O O . PRO A 1 97 ? -24.634 -7.828 7.566 1.00 88.31 97 PRO A O 1
ATOM 770 N N . ASP A 1 98 ? -24.913 -9.505 9.050 1.00 89.69 98 ASP A N 1
ATOM 771 C CA . ASP A 1 98 ? -24.040 -10.488 8.397 1.00 89.69 98 ASP A CA 1
ATOM 772 C C . ASP A 1 98 ? -22.654 -9.950 8.002 1.00 89.69 98 ASP A C 1
ATOM 774 O O . ASP A 1 98 ? -22.081 -10.352 6.986 1.00 89.69 98 ASP A O 1
ATOM 778 N N . TYR A 1 99 ? -22.080 -9.041 8.799 1.00 90.81 99 TYR A N 1
ATOM 779 C CA . TYR A 1 99 ? -20.839 -8.343 8.445 1.00 90.81 99 TYR A CA 1
ATOM 780 C C . TYR A 1 99 ? -19.665 -9.281 8.108 1.00 90.81 99 TYR A C 1
ATOM 782 O O . TYR A 1 99 ? -18.858 -8.985 7.223 1.00 90.81 99 TYR A O 1
ATOM 790 N N . LEU A 1 100 ? -19.582 -10.436 8.777 1.00 91.94 100 LEU A N 1
ATOM 791 C CA . LEU A 1 100 ? -18.529 -11.427 8.541 1.00 91.94 100 LEU A CA 1
ATOM 792 C C . LEU A 1 100 ? -18.700 -12.183 7.207 1.00 91.94 100 LEU A C 1
ATOM 794 O O . LEU A 1 100 ? -17.738 -12.765 6.693 1.00 91.94 100 LEU A O 1
ATOM 798 N N . ARG A 1 101 ? -19.889 -12.165 6.591 1.00 91.62 101 ARG A N 1
ATOM 799 C CA . ARG A 1 101 ? -20.160 -12.888 5.343 1.00 91.62 101 ARG A CA 1
ATOM 800 C C . ARG A 1 101 ? -19.421 -12.248 4.165 1.00 91.62 101 ARG A C 1
ATOM 802 O O . ARG A 1 101 ? -19.710 -11.135 3.716 1.00 91.62 101 ARG A O 1
ATOM 809 N N . GLY A 1 102 ? -18.451 -12.990 3.630 1.00 86.25 102 GLY A N 1
ATOM 810 C CA . GLY A 1 102 ? -17.567 -12.505 2.568 1.00 86.25 102 GLY A CA 1
ATOM 811 C C . GLY A 1 102 ? -16.610 -11.401 3.032 1.00 86.25 102 GLY A C 1
ATOM 812 O O . GLY A 1 102 ? -16.116 -10.650 2.193 1.00 86.25 102 GLY A O 1
ATOM 813 N N . PHE A 1 103 ? -16.357 -11.292 4.343 1.00 90.50 103 PHE A N 1
ATOM 814 C CA . PHE A 1 103 ? -15.499 -10.263 4.930 1.00 90.50 103 PHE A CA 1
ATOM 815 C C . PHE A 1 103 ? -14.112 -10.234 4.285 1.00 90.50 103 PHE A C 1
ATOM 817 O O . PHE A 1 103 ? -13.733 -9.207 3.728 1.00 90.50 103 PHE A O 1
ATOM 824 N N . LEU A 1 104 ? -13.395 -11.365 4.259 1.00 89.56 104 LEU A N 1
ATOM 825 C CA . LEU A 1 104 ? -12.052 -11.432 3.668 1.00 89.56 104 LEU A CA 1
ATOM 826 C C . LEU A 1 104 ? -12.068 -11.114 2.167 1.00 89.56 104 LEU A C 1
ATOM 828 O O . LEU A 1 104 ? -11.252 -10.321 1.706 1.00 89.56 104 LEU A O 1
ATOM 832 N N . LYS A 1 105 ? -13.058 -11.630 1.423 1.00 86.38 105 LYS A N 1
ATOM 833 C CA . LYS A 1 105 ? -13.226 -11.347 -0.014 1.00 86.38 105 LYS A CA 1
ATOM 834 C C . LYS A 1 105 ? -13.402 -9.853 -0.296 1.00 86.38 105 LYS A C 1
ATOM 836 O O . LYS A 1 105 ? -12.965 -9.379 -1.333 1.00 86.38 105 LYS A O 1
ATOM 841 N N . LYS A 1 106 ? -14.044 -9.106 0.606 1.00 83.44 106 LYS A N 1
ATOM 842 C CA . LYS A 1 106 ? -14.271 -7.661 0.449 1.00 83.44 106 LYS A CA 1
ATOM 843 C C . LYS A 1 106 ? -13.126 -6.823 1.019 1.00 83.44 106 LYS A C 1
ATOM 845 O O . LYS A 1 106 ? -12.798 -5.799 0.436 1.00 83.44 106 LYS A O 1
ATOM 850 N N . ARG A 1 107 ? -12.553 -7.221 2.158 1.00 86.50 107 ARG A N 1
ATOM 851 C CA . ARG A 1 107 ? -11.584 -6.423 2.923 1.00 86.50 107 ARG A CA 1
ATOM 852 C C . ARG A 1 107 ? -10.148 -6.630 2.449 1.00 86.50 107 ARG A C 1
ATOM 854 O O . ARG A 1 107 ? -9.430 -5.647 2.306 1.00 86.50 107 ARG A O 1
ATOM 861 N N . MET A 1 108 ? -9.736 -7.864 2.153 1.00 87.44 108 MET A N 1
ATOM 862 C CA . MET A 1 108 ? -8.344 -8.146 1.780 1.00 87.44 108 MET A CA 1
ATOM 863 C C . MET A 1 108 ? -7.947 -7.483 0.456 1.00 87.44 108 MET A C 1
ATOM 865 O O . MET A 1 108 ? -6.942 -6.774 0.452 1.00 87.44 108 MET A O 1
ATOM 869 N N . PRO A 1 109 ? -8.732 -7.572 -0.642 1.00 88.38 109 PRO A N 1
ATOM 870 C CA . PRO A 1 109 ? -8.353 -6.913 -1.891 1.00 88.38 109 PRO A CA 1
ATOM 871 C C . PRO A 1 109 ? -8.210 -5.394 -1.754 1.00 88.38 109 PRO A C 1
ATOM 873 O O . PRO A 1 109 ? -7.324 -4.817 -2.369 1.00 88.38 109 PRO A O 1
ATOM 876 N N . THR A 1 110 ? -9.017 -4.748 -0.899 1.00 86.44 110 THR A N 1
ATOM 877 C CA . THR A 1 110 ? -8.969 -3.284 -0.724 1.00 86.44 110 THR A CA 1
ATOM 878 C C . THR A 1 110 ? -7.660 -2.761 -0.138 1.00 86.44 110 THR A C 1
ATOM 880 O O . THR A 1 110 ? -7.365 -1.587 -0.328 1.00 86.44 110 THR A O 1
ATOM 883 N N . ILE A 1 111 ? -6.887 -3.606 0.553 1.00 87.62 111 ILE A N 1
ATOM 884 C CA . ILE A 1 111 ? -5.577 -3.238 1.112 1.00 87.62 111 ILE A CA 1
ATOM 885 C C . ILE A 1 111 ? -4.421 -3.916 0.368 1.00 87.62 111 ILE A C 1
ATOM 887 O O . ILE A 1 111 ? -3.394 -3.286 0.133 1.00 87.62 111 ILE A O 1
ATOM 891 N N . LEU A 1 112 ? -4.599 -5.171 -0.063 1.00 88.00 112 LEU A N 1
ATOM 892 C CA . LEU A 1 112 ? -3.543 -5.953 -0.702 1.00 88.00 112 LEU A CA 1
ATOM 893 C C . LEU A 1 112 ? -3.310 -5.554 -2.160 1.00 88.00 112 LEU A C 1
ATOM 895 O O . LEU A 1 112 ? -2.173 -5.604 -2.612 1.00 88.00 112 LEU A O 1
ATOM 899 N N . VAL A 1 113 ? -4.346 -5.138 -2.900 1.00 87.62 113 VAL A N 1
ATOM 900 C CA . VAL A 1 113 ? -4.164 -4.693 -4.292 1.00 87.62 113 VAL A CA 1
ATOM 901 C C . VAL A 1 113 ? -3.255 -3.460 -4.352 1.00 87.62 113 VAL A C 1
ATOM 903 O O . VAL A 1 113 ? -2.231 -3.554 -5.028 1.00 87.62 113 VAL A O 1
ATOM 906 N N . PRO A 1 114 ? -3.535 -2.352 -3.628 1.00 89.50 114 PRO A N 1
ATOM 907 C CA . PRO A 1 114 ? -2.611 -1.220 -3.575 1.00 89.50 114 PRO A CA 1
ATOM 908 C C . PRO A 1 114 ? -1.198 -1.617 -3.148 1.00 89.50 114 PRO A C 1
ATOM 910 O O . PRO A 1 114 ? -0.234 -1.201 -3.779 1.00 89.50 114 PRO A O 1
ATOM 913 N N . PHE A 1 115 ? -1.076 -2.467 -2.126 1.00 88.25 115 PHE A N 1
ATOM 914 C CA . PHE A 1 115 ? 0.210 -2.929 -1.607 1.00 88.25 115 PHE A CA 1
ATOM 915 C C . PHE A 1 115 ? 1.050 -3.672 -2.652 1.00 88.25 115 PHE A C 1
ATOM 917 O O . PHE A 1 115 ? 2.187 -3.281 -2.912 1.00 88.25 115 PHE A O 1
ATOM 924 N N . PHE A 1 116 ? 0.493 -4.692 -3.310 1.00 86.69 116 PHE A N 1
ATOM 925 C CA . PHE A 1 116 ? 1.230 -5.454 -4.322 1.00 86.69 116 PHE A CA 1
ATOM 926 C C . PHE A 1 116 ? 1.505 -4.636 -5.587 1.00 86.69 116 PHE A C 1
ATOM 928 O O . PHE A 1 116 ? 2.581 -4.763 -6.170 1.00 86.69 116 PHE A O 1
ATOM 935 N N . VAL A 1 117 ? 0.582 -3.754 -5.990 1.00 87.38 117 VAL A N 1
ATOM 936 C CA . VAL A 1 117 ? 0.827 -2.808 -7.090 1.00 87.38 117 VAL A CA 1
ATOM 937 C C . VAL A 1 117 ? 2.013 -1.904 -6.759 1.00 87.38 117 VAL A C 1
ATOM 939 O O . VAL A 1 117 ? 2.906 -1.742 -7.590 1.00 87.38 117 VAL A O 1
ATOM 942 N N . SER A 1 118 ? 2.075 -1.364 -5.540 1.00 88.44 118 SER A N 1
ATOM 943 C CA . SER A 1 118 ? 3.210 -0.558 -5.101 1.00 88.44 118 SER A CA 1
ATOM 944 C C . SER A 1 118 ? 4.506 -1.369 -5.058 1.00 88.44 118 SER A C 1
ATOM 946 O O . SER A 1 118 ? 5.494 -0.906 -5.615 1.00 88.44 118 SER A O 1
ATOM 948 N N . ILE A 1 119 ? 4.520 -2.592 -4.515 1.00 84.69 119 ILE A N 1
ATOM 949 C CA . ILE A 1 119 ? 5.715 -3.461 -4.535 1.00 84.69 119 ILE A CA 1
ATOM 950 C C . ILE A 1 119 ? 6.263 -3.618 -5.954 1.00 84.69 119 ILE A C 1
ATOM 952 O O . ILE A 1 119 ? 7.459 -3.430 -6.177 1.00 84.69 119 ILE A O 1
ATOM 956 N N . ILE A 1 120 ? 5.391 -3.902 -6.924 1.00 84.50 120 ILE A N 1
ATOM 957 C CA . ILE A 1 120 ? 5.784 -4.051 -8.327 1.00 84.50 120 ILE A CA 1
ATOM 958 C C . ILE A 1 120 ? 6.417 -2.753 -8.853 1.00 84.50 120 ILE A C 1
ATOM 960 O O . ILE A 1 120 ? 7.475 -2.799 -9.479 1.00 84.50 120 ILE A O 1
ATOM 964 N N . ILE A 1 121 ? 5.829 -1.588 -8.559 1.00 85.44 121 ILE A N 1
ATOM 965 C CA . ILE A 1 121 ? 6.379 -0.283 -8.964 1.00 85.44 121 ILE A CA 1
ATOM 966 C C . ILE A 1 121 ? 7.763 -0.040 -8.355 1.00 85.44 121 ILE A C 1
ATOM 968 O O . ILE A 1 121 ? 8.679 0.371 -9.067 1.00 85.44 121 ILE A O 1
ATOM 972 N N . TYR A 1 122 ? 7.944 -0.319 -7.062 1.00 83.44 122 TYR A N 1
ATOM 973 C CA . TYR A 1 122 ? 9.245 -0.174 -6.408 1.00 83.44 122 TYR A CA 1
ATOM 974 C C . TYR A 1 122 ? 10.282 -1.125 -7.003 1.00 83.44 122 TYR A C 1
ATOM 976 O O . TYR A 1 122 ? 11.405 -0.708 -7.271 1.00 83.44 122 TYR A O 1
ATOM 984 N N . MET A 1 123 ? 9.912 -2.380 -7.268 1.00 78.62 123 MET A N 1
ATOM 985 C CA . MET A 1 123 ? 10.795 -3.338 -7.934 1.00 78.62 123 MET A CA 1
ATOM 986 C C . MET A 1 123 ? 11.251 -2.827 -9.302 1.00 78.62 123 MET A C 1
ATOM 988 O O . MET A 1 123 ? 12.446 -2.855 -9.591 1.00 78.62 123 MET A O 1
ATOM 992 N N . PHE A 1 124 ? 10.330 -2.314 -10.123 1.00 79.50 124 PHE A N 1
ATOM 993 C CA . PHE A 1 124 ? 10.675 -1.711 -11.410 1.00 79.50 124 PHE A CA 1
ATOM 994 C C . PHE A 1 124 ? 11.609 -0.515 -11.265 1.00 79.50 124 PHE A C 1
ATOM 996 O O . PHE A 1 124 ? 12.596 -0.428 -11.992 1.00 79.50 124 PHE A O 1
AT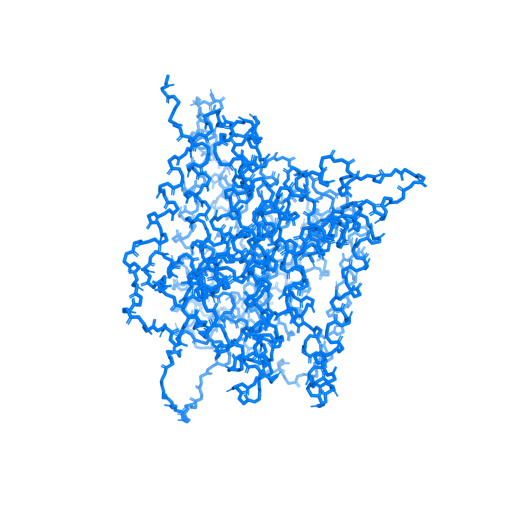OM 1003 N N . ALA A 1 125 ? 11.331 0.381 -10.318 1.00 78.19 125 ALA A N 1
ATOM 1004 C CA . ALA A 1 125 ? 12.179 1.537 -10.066 1.00 78.19 125 ALA A CA 1
ATOM 1005 C C . ALA A 1 125 ? 13.589 1.127 -9.617 1.00 78.19 125 ALA A C 1
ATOM 1007 O O . ALA A 1 125 ? 14.568 1.663 -10.124 1.00 78.19 125 ALA A O 1
ATOM 1008 N N . ASN A 1 126 ? 13.706 0.123 -8.743 1.00 76.50 126 ASN A N 1
ATOM 1009 C CA . ASN A 1 126 ? 14.994 -0.424 -8.311 1.00 76.50 126 ASN A CA 1
ATOM 1010 C C . ASN A 1 126 ? 15.765 -1.049 -9.473 1.00 76.50 126 ASN A C 1
ATOM 1012 O O . ASN A 1 126 ? 16.961 -0.808 -9.608 1.00 76.50 126 ASN A O 1
ATOM 1016 N N . ILE A 1 127 ? 15.099 -1.806 -10.347 1.00 75.88 127 ILE A N 1
ATOM 1017 C CA . ILE A 1 127 ? 15.739 -2.373 -11.544 1.00 75.88 127 ILE 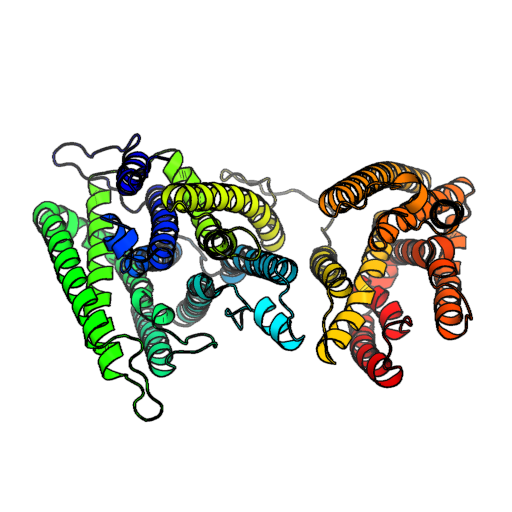A CA 1
ATOM 1018 C C . ILE A 1 127 ? 16.207 -1.257 -12.480 1.00 75.88 127 ILE A C 1
ATOM 1020 O O . ILE A 1 127 ? 17.343 -1.299 -12.948 1.00 75.88 127 ILE A O 1
ATOM 1024 N N . ALA A 1 128 ? 15.378 -0.232 -12.699 1.00 74.69 128 ALA A N 1
ATOM 1025 C CA . ALA A 1 128 ? 15.749 0.947 -13.480 1.00 74.69 128 ALA A CA 1
ATOM 1026 C C . ALA A 1 128 ? 16.936 1.707 -12.855 1.00 74.69 128 ALA A C 1
ATOM 1028 O O . ALA A 1 128 ? 17.773 2.244 -13.573 1.00 74.69 128 ALA A O 1
ATOM 1029 N N . ALA A 1 129 ? 17.059 1.680 -11.527 1.00 71.06 129 ALA A N 1
ATOM 1030 C CA . ALA A 1 129 ? 18.188 2.210 -10.766 1.00 71.06 129 ALA A CA 1
ATOM 1031 C C . ALA A 1 129 ? 19.436 1.303 -10.758 1.00 71.06 129 ALA A C 1
ATOM 1033 O O . ALA A 1 129 ? 20.429 1.616 -10.097 1.00 71.06 129 ALA A O 1
ATOM 1034 N N . GLY A 1 130 ? 19.402 0.173 -11.470 1.00 72.50 130 GLY A N 1
ATOM 1035 C CA . GLY A 1 130 ? 20.516 -0.766 -11.596 1.00 72.50 130 GLY A CA 1
ATOM 1036 C C . GLY A 1 130 ? 20.555 -1.874 -10.539 1.00 72.50 130 GLY A C 1
ATOM 1037 O O . GLY A 1 130 ? 21.553 -2.598 -10.465 1.00 72.50 130 GLY A O 1
ATOM 1038 N N . ALA A 1 131 ? 19.505 -2.037 -9.727 1.00 71.75 131 ALA A N 1
ATOM 1039 C CA . ALA A 1 131 ? 19.401 -3.145 -8.782 1.00 71.75 131 ALA A CA 1
ATOM 1040 C C . ALA A 1 131 ? 19.350 -4.492 -9.511 1.00 71.75 131 ALA A C 1
ATOM 1042 O O . ALA A 1 131 ? 18.667 -4.665 -10.523 1.00 71.75 131 ALA A O 1
ATOM 1043 N N . LYS A 1 132 ? 20.053 -5.476 -8.950 1.00 72.75 132 LYS A N 1
ATOM 1044 C CA . LYS A 1 132 ? 20.020 -6.866 -9.406 1.00 72.75 132 LYS A CA 1
ATOM 1045 C C . LYS A 1 132 ? 19.413 -7.707 -8.300 1.00 72.75 132 LYS A C 1
ATOM 1047 O O . LYS A 1 132 ? 19.978 -7.781 -7.216 1.00 72.75 132 LYS A O 1
ATOM 1052 N N . TYR A 1 133 ? 18.294 -8.350 -8.596 1.00 67.81 133 TYR A N 1
ATOM 1053 C CA . TYR A 1 133 ? 17.624 -9.238 -7.658 1.00 67.81 133 TYR A CA 1
ATOM 1054 C C . TYR A 1 133 ? 17.971 -10.699 -7.940 1.00 67.81 133 TYR A C 1
ATOM 1056 O O . TYR A 1 133 ? 18.044 -11.120 -9.100 1.00 67.81 133 TYR A O 1
ATOM 1064 N N . LYS A 1 134 ? 18.139 -11.499 -6.885 1.00 73.69 134 LYS A N 1
ATOM 1065 C CA . LYS A 1 134 ? 18.186 -12.964 -7.013 1.00 73.69 134 LYS A CA 1
ATOM 1066 C C . LYS A 1 134 ? 16.763 -13.513 -7.137 1.00 73.69 134 LYS A C 1
ATOM 1068 O O . LYS A 1 134 ? 15.854 -13.013 -6.485 1.00 73.69 134 LYS A O 1
ATOM 1073 N N . GLY A 1 135 ? 16.559 -14.586 -7.909 1.00 70.12 135 GLY A N 1
ATOM 1074 C CA . GLY A 1 135 ? 15.218 -15.149 -8.163 1.00 70.12 135 GLY A CA 1
ATOM 1075 C C . GLY A 1 135 ? 14.358 -15.381 -6.906 1.00 70.12 135 GLY A C 1
ATOM 1076 O O . GLY A 1 135 ? 13.173 -15.061 -6.907 1.00 70.12 135 GLY A O 1
ATOM 1077 N N . ILE A 1 136 ? 14.959 -15.858 -5.809 1.00 71.00 136 ILE A N 1
ATOM 1078 C CA . ILE A 1 136 ? 14.257 -16.072 -4.532 1.00 71.00 136 ILE A CA 1
ATOM 1079 C C . ILE A 1 136 ? 13.847 -14.765 -3.835 1.00 71.00 136 ILE A C 1
ATOM 1081 O O . ILE A 1 136 ? 12.817 -14.723 -3.169 1.00 71.00 136 ILE A O 1
ATOM 1085 N N . GLU A 1 137 ? 14.618 -13.690 -4.000 1.00 70.19 137 GLU A N 1
ATOM 1086 C CA . GLU A 1 137 ? 14.317 -12.380 -3.413 1.00 70.19 137 GLU A CA 1
ATOM 1087 C C . GLU A 1 137 ? 13.087 -11.775 -4.085 1.00 70.19 137 GLU A C 1
ATOM 1089 O O . GLU A 1 137 ? 12.187 -11.318 -3.391 1.00 70.19 137 GLU A O 1
ATOM 1094 N N . ILE A 1 138 ? 12.976 -11.875 -5.417 1.00 71.44 138 ILE A N 1
ATOM 1095 C CA . ILE A 1 138 ? 11.763 -11.450 -6.132 1.00 71.44 138 ILE A CA 1
ATOM 1096 C C . ILE A 1 138 ? 10.523 -12.167 -5.599 1.00 71.44 138 ILE A C 1
ATOM 1098 O O . ILE A 1 138 ? 9.513 -11.517 -5.347 1.00 71.44 138 ILE A O 1
ATOM 1102 N N . ILE A 1 139 ? 10.598 -13.483 -5.392 1.00 70.88 139 ILE A N 1
ATOM 1103 C CA . ILE A 1 139 ? 9.473 -14.245 -4.836 1.00 70.88 139 ILE A CA 1
ATOM 1104 C C . ILE A 1 139 ? 9.127 -13.725 -3.437 1.00 70.88 139 ILE A C 1
ATOM 1106 O O . ILE A 1 139 ? 7.959 -13.466 -3.158 1.00 70.88 139 ILE A O 1
ATOM 1110 N N . LYS A 1 140 ? 10.129 -13.503 -2.575 1.00 73.12 140 LYS A N 1
ATOM 1111 C CA . LYS A 1 140 ? 9.906 -12.930 -1.240 1.00 73.12 140 LYS A CA 1
ATOM 1112 C C . LYS A 1 140 ? 9.226 -11.557 -1.310 1.00 73.12 140 LYS A C 1
ATOM 1114 O O . LYS A 1 140 ? 8.294 -11.331 -0.546 1.00 73.12 140 LYS A O 1
ATOM 1119 N N . TYR A 1 141 ? 9.623 -10.675 -2.229 1.00 75.06 141 TYR A N 1
ATOM 1120 C CA . TYR A 1 141 ? 8.987 -9.361 -2.395 1.00 75.06 141 TYR A CA 1
ATOM 1121 C C . TYR A 1 141 ? 7.556 -9.468 -2.921 1.00 75.06 141 TYR A C 1
ATOM 1123 O O . TYR A 1 141 ? 6.650 -8.878 -2.345 1.00 75.06 141 TYR A O 1
ATOM 1131 N N . LEU A 1 142 ? 7.319 -10.257 -3.971 1.00 75.81 142 LEU A N 1
ATOM 1132 C CA . LEU A 1 142 ? 5.990 -10.401 -4.576 1.00 75.81 142 LEU A CA 1
ATOM 1133 C C . LEU A 1 142 ? 4.983 -11.101 -3.666 1.00 75.81 142 LEU A C 1
ATOM 1135 O O . LEU A 1 142 ? 3.784 -10.898 -3.825 1.00 75.81 142 LEU A O 1
ATOM 1139 N N . LEU A 1 143 ? 5.459 -11.906 -2.715 1.00 73.12 143 LEU A N 1
ATOM 1140 C CA . LEU A 1 143 ? 4.632 -12.491 -1.661 1.00 73.12 143 LEU A CA 1
ATOM 1141 C C . LEU A 1 143 ? 4.495 -11.577 -0.431 1.00 73.12 143 LEU A C 1
ATOM 1143 O O . LEU A 1 143 ? 3.776 -11.927 0.500 1.00 73.12 143 LEU A O 1
ATOM 1147 N N . GLY A 1 144 ? 5.173 -10.424 -0.402 1.00 70.69 144 GLY A N 1
ATOM 1148 C CA . GLY A 1 144 ? 5.199 -9.522 0.752 1.00 70.69 144 GLY A CA 1
ATOM 1149 C C . GLY A 1 144 ? 5.931 -10.093 1.973 1.00 70.69 144 GLY A C 1
ATOM 1150 O O . GLY A 1 144 ? 5.735 -9.602 3.079 1.00 70.69 144 GLY A O 1
ATOM 1151 N N . LEU A 1 145 ? 6.758 -11.129 1.787 1.00 73.31 145 LEU A N 1
ATOM 1152 C CA . LEU A 1 145 ? 7.549 -11.792 2.836 1.00 73.31 145 LEU A CA 1
ATOM 1153 C C . LEU A 1 145 ? 8.851 -11.052 3.163 1.00 73.31 145 LEU A C 1
ATOM 1155 O O . LEU A 1 145 ? 9.500 -11.351 4.161 1.00 73.31 145 LEU A O 1
ATOM 1159 N N . SER A 1 146 ? 9.253 -10.109 2.315 1.00 74.44 146 SER A N 1
ATOM 1160 C CA . SER A 1 146 ? 10.342 -9.177 2.586 1.00 74.44 146 SER A CA 1
ATOM 1161 C C . SER A 1 146 ? 9.934 -7.783 2.133 1.00 74.44 146 SER A C 1
ATOM 1163 O O . SER A 1 146 ? 9.306 -7.627 1.087 1.00 74.44 146 SER A O 1
ATOM 1165 N N . LEU A 1 147 ? 10.300 -6.777 2.924 1.00 75.19 147 LEU A N 1
ATOM 1166 C CA . LEU A 1 147 ? 10.076 -5.361 2.626 1.00 75.19 147 LEU A CA 1
ATOM 1167 C C . LEU A 1 147 ? 11.401 -4.593 2.464 1.00 75.19 147 LEU A C 1
ATOM 1169 O O . LEU A 1 147 ? 11.405 -3.374 2.336 1.00 75.19 147 LEU A O 1
ATOM 1173 N N . ASN A 1 148 ? 12.538 -5.288 2.421 1.00 64.38 148 ASN A N 1
ATOM 1174 C CA . ASN A 1 148 ? 13.850 -4.656 2.304 1.00 64.38 148 ASN A CA 1
ATOM 1175 C C . ASN A 1 148 ? 14.425 -4.907 0.919 1.00 64.38 148 ASN A C 1
ATOM 1177 O O . ASN A 1 148 ? 14.927 -5.991 0.650 1.00 64.38 148 ASN A O 1
ATOM 1181 N N . THR A 1 149 ? 14.348 -3.918 0.027 1.00 55.66 149 THR A N 1
ATOM 1182 C CA . THR A 1 149 ? 14.947 -4.014 -1.316 1.00 55.66 149 THR A CA 1
ATOM 1183 C C . THR A 1 149 ? 16.232 -3.209 -1.443 1.00 55.66 149 THR A C 1
ATOM 1185 O O . THR A 1 149 ? 16.403 -2.181 -0.791 1.00 55.66 149 THR A O 1
ATOM 1188 N N . TYR A 1 150 ? 17.095 -3.651 -2.360 1.00 49.81 150 TYR A N 1
ATOM 1189 C CA . TYR A 1 150 ? 18.335 -2.994 -2.773 1.00 49.81 150 TYR A CA 1
ATOM 1190 C C . TYR A 1 150 ? 18.094 -1.505 -3.107 1.00 49.81 150 TYR A C 1
ATOM 1192 O O . TYR A 1 150 ? 17.555 -1.180 -4.162 1.00 49.81 150 TYR A O 1
ATOM 1200 N N . ASN A 1 151 ? 18.483 -0.614 -2.189 1.00 48.81 151 ASN A N 1
ATOM 1201 C CA . ASN A 1 151 ? 18.379 0.857 -2.224 1.00 48.81 151 ASN A CA 1
ATOM 1202 C C . ASN A 1 151 ? 17.017 1.510 -1.947 1.00 48.81 151 ASN A C 1
ATOM 1204 O O . ASN A 1 151 ? 17.001 2.728 -1.761 1.00 48.81 151 ASN A O 1
ATOM 1208 N N . SER A 1 152 ? 15.908 0.770 -1.851 1.00 51.44 152 SER A N 1
ATOM 1209 C CA . SER A 1 152 ? 14.625 1.341 -1.421 1.00 51.44 152 SER A CA 1
ATOM 1210 C C . SER A 1 152 ? 14.118 0.651 -0.161 1.00 51.44 152 SER A C 1
ATOM 1212 O O . SER A 1 152 ? 13.901 -0.563 -0.128 1.00 51.44 152 SER A O 1
ATOM 1214 N N . ASN A 1 153 ? 13.948 1.439 0.899 1.00 58.09 153 ASN A N 1
ATOM 1215 C CA . ASN A 1 153 ? 13.410 0.951 2.158 1.00 58.09 153 ASN A CA 1
ATOM 1216 C C . ASN A 1 153 ? 11.884 0.775 2.002 1.00 58.09 153 ASN A C 1
ATOM 1218 O O . ASN A 1 153 ? 11.110 1.635 2.419 1.00 58.09 153 ASN A O 1
ATOM 1222 N N . ILE A 1 154 ? 11.442 -0.295 1.322 1.00 63.34 154 ILE A N 1
ATOM 1223 C CA . ILE A 1 154 ? 10.011 -0.656 1.194 1.00 63.34 154 ILE A CA 1
ATOM 1224 C C . ILE A 1 154 ? 9.430 -1.014 2.576 1.00 63.34 154 ILE A C 1
ATOM 1226 O O . ILE A 1 154 ? 8.214 -1.121 2.719 1.00 63.34 154 ILE A O 1
ATOM 1230 N N . SER A 1 155 ? 10.270 -1.095 3.620 1.00 62.69 155 SER A N 1
ATOM 1231 C CA . SER A 1 155 ? 9.872 -1.278 5.016 1.00 62.69 155 SER A CA 1
ATOM 1232 C C . SER A 1 155 ? 8.719 -0.371 5.411 1.00 62.69 155 SER A C 1
ATOM 1234 O O . SER A 1 155 ? 7.831 -0.853 6.092 1.00 62.69 155 SER A O 1
ATOM 1236 N N . GLN A 1 156 ? 8.632 0.856 4.881 1.00 76.75 156 GLN A N 1
ATOM 1237 C CA . GLN A 1 156 ? 7.535 1.797 5.148 1.00 76.75 156 GLN A CA 1
ATOM 1238 C C . GLN A 1 156 ? 6.131 1.274 4.788 1.00 76.75 156 GLN A C 1
ATOM 1240 O O . GLN A 1 156 ? 5.146 1.890 5.166 1.00 76.75 156 GLN A O 1
ATOM 1245 N N . MET A 1 157 ? 6.004 0.146 4.081 1.00 86.38 157 MET A N 1
ATOM 1246 C CA . MET A 1 157 ? 4.721 -0.512 3.801 1.00 86.38 157 MET A CA 1
ATOM 1247 C C . MET A 1 157 ? 4.272 -1.506 4.890 1.00 86.38 157 MET A C 1
ATOM 1249 O O . MET A 1 157 ? 3.212 -2.122 4.741 1.00 86.38 157 MET A O 1
ATOM 1253 N N . TRP A 1 158 ? 5.048 -1.674 5.970 1.00 87.50 158 TRP A N 1
ATOM 1254 C CA . TRP A 1 158 ? 4.820 -2.636 7.062 1.00 87.50 158 TRP A CA 1
ATOM 1255 C C . TRP A 1 158 ? 3.386 -2.611 7.608 1.00 87.50 158 TRP A C 1
ATOM 1257 O O . TRP A 1 158 ? 2.792 -3.665 7.844 1.00 87.50 158 TRP A O 1
ATOM 1267 N N . TYR A 1 159 ? 2.790 -1.418 7.709 1.00 89.12 159 TYR A N 1
ATOM 1268 C CA . TYR A 1 159 ? 1.441 -1.215 8.236 1.00 89.12 159 TYR A CA 1
ATOM 1269 C C . TYR A 1 159 ? 0.392 -2.069 7.511 1.00 89.12 159 TYR A C 1
ATOM 1271 O O . TYR A 1 159 ? -0.544 -2.563 8.140 1.00 89.12 159 TYR A O 1
ATOM 1279 N N . ILE A 1 160 ? 0.542 -2.293 6.198 1.00 90.62 160 ILE A N 1
ATOM 1280 C CA . ILE A 1 160 ? -0.429 -3.089 5.434 1.00 90.62 160 ILE A CA 1
ATOM 1281 C C . ILE A 1 160 ? -0.336 -4.577 5.749 1.00 90.62 160 ILE A C 1
ATOM 1283 O O . ILE A 1 160 ? -1.365 -5.251 5.816 1.00 90.62 160 ILE A O 1
ATOM 1287 N N . VAL A 1 161 ? 0.872 -5.083 5.984 1.00 90.38 161 VAL A N 1
ATOM 1288 C CA . VAL A 1 161 ? 1.076 -6.473 6.400 1.00 90.38 161 VAL A CA 1
ATOM 1289 C C . VAL A 1 161 ? 0.452 -6.692 7.778 1.00 90.38 161 VAL A C 1
ATOM 1291 O O . VAL A 1 161 ? -0.300 -7.647 7.977 1.00 90.38 161 VAL A O 1
ATOM 1294 N N . GLU A 1 162 ? 0.682 -5.769 8.710 1.00 89.44 162 GLU A N 1
ATOM 1295 C CA . GLU A 1 162 ? 0.149 -5.885 10.065 1.00 89.44 162 GLU A CA 1
ATOM 1296 C C . GLU A 1 162 ? -1.375 -5.721 10.120 1.00 89.44 162 GLU A C 1
ATOM 1298 O O . GLU A 1 162 ? -2.073 -6.522 10.745 1.00 89.44 162 GLU A O 1
ATOM 1303 N N . ILE A 1 163 ? -1.941 -4.741 9.407 1.00 93.88 163 ILE A N 1
ATOM 1304 C CA . ILE A 1 163 ? -3.395 -4.561 9.397 1.00 93.88 163 ILE A CA 1
ATOM 1305 C C . ILE A 1 163 ? -4.112 -5.721 8.691 1.00 93.88 163 ILE A C 1
ATOM 1307 O O . ILE A 1 163 ? -5.222 -6.089 9.083 1.00 93.88 163 ILE A O 1
ATOM 1311 N N . ALA A 1 164 ? -3.480 -6.338 7.686 1.00 89.81 164 ALA A N 1
ATOM 1312 C CA . ALA A 1 164 ? -3.969 -7.561 7.061 1.00 89.81 164 ALA A CA 1
ATOM 1313 C C . ALA A 1 164 ? -4.016 -8.719 8.070 1.00 89.81 164 ALA A C 1
ATOM 1315 O O . ALA A 1 164 ? -5.047 -9.393 8.163 1.00 89.81 164 ALA A O 1
ATOM 1316 N N . LEU A 1 165 ? -2.958 -8.898 8.872 1.00 89.69 165 LEU A N 1
ATOM 1317 C CA . LEU A 1 165 ? -2.937 -9.866 9.972 1.00 89.69 165 LEU A CA 1
ATOM 1318 C C . LEU A 1 165 ? -4.073 -9.591 10.968 1.00 89.69 165 LEU A C 1
ATOM 1320 O O . LEU A 1 165 ? -4.855 -10.493 11.265 1.00 89.69 165 LEU A O 1
ATOM 1324 N N . PHE A 1 166 ? -4.239 -8.349 11.427 1.00 95.44 166 PHE A N 1
ATOM 1325 C CA . PHE A 1 166 ? -5.303 -7.998 12.372 1.00 95.44 166 PHE A CA 1
ATOM 1326 C C . PHE A 1 166 ? -6.710 -8.209 11.809 1.00 95.44 166 PHE A C 1
ATOM 1328 O O . PHE A 1 166 ? -7.605 -8.618 12.547 1.00 95.44 166 PHE A O 1
ATOM 1335 N N . TYR A 1 167 ? -6.935 -8.000 10.510 1.00 95.75 167 TYR A N 1
ATOM 1336 C CA . TYR A 1 167 ? -8.219 -8.323 9.880 1.00 95.75 167 TYR A CA 1
ATOM 1337 C C . TYR A 1 167 ? -8.479 -9.827 9.801 1.00 95.75 167 TYR A C 1
ATOM 1339 O O . TYR A 1 167 ? -9.623 -10.247 9.988 1.00 95.75 167 TYR A O 1
ATOM 1347 N N . ILE A 1 168 ? -7.448 -10.639 9.553 1.00 91.94 168 ILE A N 1
ATOM 1348 C CA . ILE A 1 168 ? -7.562 -12.101 9.586 1.00 91.94 168 ILE A CA 1
ATOM 1349 C C . ILE A 1 168 ? -7.874 -12.568 11.012 1.00 91.94 168 ILE A C 1
ATOM 1351 O O . ILE A 1 168 ? -8.841 -13.304 11.202 1.00 91.94 168 ILE A O 1
ATOM 1355 N N . LEU A 1 169 ? -7.127 -12.087 12.013 1.00 91.12 169 LEU A N 1
ATOM 1356 C CA . LEU A 1 169 ? -7.373 -12.398 13.424 1.00 91.12 169 LEU A CA 1
ATOM 1357 C C . LEU A 1 169 ? -8.789 -12.000 13.840 1.00 91.12 169 LEU A C 1
ATOM 1359 O O . LEU A 1 169 ? -9.526 -12.827 14.369 1.00 91.12 169 LEU A O 1
ATOM 1363 N N . PHE A 1 170 ? -9.213 -10.777 13.516 1.00 97.00 170 PHE A N 1
ATOM 1364 C CA . PHE A 1 170 ? -10.574 -10.316 13.774 1.00 97.00 170 PHE A CA 1
ATOM 1365 C C . PHE A 1 170 ? -11.617 -11.257 13.159 1.00 97.00 170 PHE A C 1
ATOM 1367 O O . PHE A 1 170 ? -12.547 -11.682 13.841 1.00 97.00 170 PHE A O 1
ATOM 1374 N N . TYR A 1 171 ? -11.462 -11.610 11.879 1.00 95.25 171 TYR A N 1
ATOM 1375 C CA . TYR A 1 171 ? -12.397 -12.496 11.192 1.00 95.25 171 TYR A CA 1
ATOM 1376 C C . TYR A 1 171 ? -12.500 -13.867 11.865 1.00 95.25 171 TYR A C 1
ATOM 1378 O O . TYR A 1 171 ? -13.608 -14.365 12.051 1.00 95.25 171 TYR A O 1
ATOM 1386 N N . LEU A 1 172 ? -11.367 -14.469 12.234 1.00 91.94 172 LEU A N 1
ATOM 1387 C CA . LEU A 1 172 ? -11.333 -15.777 12.887 1.00 91.94 172 LEU A CA 1
ATOM 1388 C C . LEU A 1 172 ? -11.962 -15.714 14.282 1.00 91.94 172 LEU A C 1
ATOM 1390 O O . LEU A 1 172 ? -12.882 -16.474 14.574 1.00 91.94 172 LEU A O 1
ATOM 1394 N N . ILE A 1 173 ? -11.532 -14.768 15.118 1.00 93.12 173 ILE A N 1
ATOM 1395 C CA . ILE A 1 173 ? -11.993 -14.631 16.505 1.00 93.12 173 ILE A CA 1
ATOM 1396 C C . ILE A 1 173 ? -13.497 -14.373 16.555 1.00 93.12 173 ILE A C 1
ATOM 1398 O O . ILE A 1 173 ? -14.219 -15.105 17.223 1.00 93.12 173 ILE A O 1
ATOM 1402 N N . PHE A 1 174 ? -13.991 -13.369 15.828 1.00 94.81 174 PHE A N 1
ATOM 1403 C CA . PHE A 1 174 ? -15.402 -12.971 15.893 1.00 94.81 174 PHE A CA 1
ATOM 1404 C C . PHE A 1 174 ? -16.334 -13.930 15.144 1.00 94.81 174 PHE A C 1
ATOM 1406 O O . PHE A 1 174 ? -17.550 -13.864 15.314 1.00 94.81 174 PHE A O 1
ATOM 1413 N N . ARG A 1 175 ? -15.784 -14.845 14.336 1.00 93.94 175 ARG A N 1
ATOM 1414 C CA . ARG A 1 175 ? -16.530 -15.977 13.772 1.00 93.94 175 ARG A CA 1
ATOM 1415 C C . ARG A 1 175 ? -16.639 -17.145 14.755 1.00 93.94 175 ARG A C 1
ATOM 1417 O O . ARG A 1 175 ? -17.659 -17.828 14.748 1.00 93.94 175 ARG A O 1
ATOM 1424 N N . LEU A 1 176 ? -15.597 -17.399 15.548 1.00 92.44 176 LEU A N 1
ATOM 1425 C CA . LEU A 1 176 ? -15.511 -18.559 16.443 1.00 92.44 176 LEU A CA 1
ATOM 1426 C C . LEU A 1 176 ? -16.078 -18.276 17.841 1.00 92.44 176 LEU A C 1
ATOM 1428 O O . LEU A 1 176 ? -16.712 -19.141 18.440 1.00 92.44 176 LEU A O 1
ATOM 1432 N N . ILE A 1 177 ? -15.882 -17.064 18.358 1.00 93.19 177 ILE A N 1
ATOM 1433 C CA . ILE A 1 177 ? -16.277 -16.668 19.709 1.00 93.19 177 ILE A CA 1
ATOM 1434 C C . ILE A 1 177 ? -17.548 -15.822 19.636 1.00 93.19 177 ILE A C 1
ATOM 1436 O O . ILE A 1 177 ? -17.523 -14.667 19.218 1.00 93.19 177 ILE A O 1
ATOM 1440 N N . LYS A 1 178 ? -18.671 -16.394 20.088 1.00 91.50 178 LYS A N 1
ATOM 1441 C CA . LYS A 1 178 ? -19.975 -15.706 20.106 1.00 91.50 178 LYS A CA 1
ATOM 1442 C C . LYS A 1 178 ? -20.056 -14.604 21.164 1.00 91.50 178 LYS A C 1
ATOM 1444 O O . LYS A 1 178 ? -20.725 -13.597 20.948 1.00 91.50 178 LYS A O 1
ATOM 1449 N N . ASN A 1 179 ? -19.405 -14.795 22.316 1.00 94.81 179 ASN A N 1
ATOM 1450 C CA . ASN A 1 179 ? -19.378 -13.778 23.362 1.00 94.81 179 ASN A CA 1
ATOM 1451 C C . ASN A 1 179 ? -18.422 -12.662 22.948 1.00 94.81 179 ASN A C 1
ATOM 1453 O O . ASN A 1 179 ? -17.203 -12.815 22.978 1.00 94.81 179 ASN A O 1
ATOM 1457 N N . GLU A 1 180 ? -18.991 -11.518 22.602 1.00 93.06 180 GLU A N 1
ATOM 1458 C CA . GLU A 1 180 ? -18.233 -10.374 22.120 1.00 93.06 180 GLU A CA 1
ATOM 1459 C C . GLU A 1 180 ? -17.190 -9.851 23.109 1.00 93.06 180 GLU A C 1
ATOM 1461 O O . GLU A 1 180 ? -16.114 -9.434 22.687 1.00 93.06 180 GLU A O 1
ATOM 1466 N N . SER A 1 181 ? -17.492 -9.809 24.410 1.00 93.94 181 SER A N 1
ATOM 1467 C CA . SER A 1 181 ? -16.528 -9.313 25.398 1.00 93.94 181 SER A CA 1
ATOM 1468 C C . SER A 1 181 ? -15.308 -10.220 25.449 1.00 93.94 181 SER A C 1
ATOM 1470 O O . SER A 1 181 ? -14.191 -9.719 25.416 1.00 93.94 181 SER A O 1
ATOM 1472 N N . ILE A 1 182 ? -15.529 -11.536 25.431 1.00 96.06 182 ILE A N 1
ATOM 1473 C CA . ILE A 1 182 ? -14.452 -12.528 25.373 1.00 96.06 182 ILE A CA 1
ATOM 1474 C C . ILE A 1 182 ? -13.687 -12.397 24.052 1.00 96.06 182 ILE A C 1
ATOM 1476 O O . ILE A 1 182 ? -12.463 -12.344 24.068 1.00 96.06 182 ILE A O 1
ATOM 1480 N N . ALA A 1 183 ? -14.385 -12.270 22.919 1.00 96.31 183 ALA A N 1
ATOM 1481 C CA . ALA A 1 183 ? -13.770 -12.070 21.606 1.00 96.31 183 ALA A CA 1
ATOM 1482 C C . ALA A 1 183 ? -12.868 -10.825 21.574 1.00 96.31 183 ALA A C 1
ATOM 1484 O O . ALA A 1 183 ? -11.744 -10.877 21.078 1.00 96.31 183 ALA A O 1
ATOM 1485 N N . LEU A 1 184 ? -13.332 -9.713 22.150 1.00 97.00 184 LEU A N 1
ATOM 1486 C CA . LEU A 1 184 ? -12.562 -8.478 22.243 1.00 97.00 184 LEU A CA 1
ATOM 1487 C C . LEU A 1 184 ? -11.341 -8.631 23.162 1.00 97.00 184 LEU A C 1
ATOM 1489 O O . LEU A 1 184 ? -10.264 -8.160 22.806 1.00 97.00 184 LEU A O 1
ATOM 1493 N N . THR A 1 185 ? -11.477 -9.319 24.300 1.00 96.12 185 THR A N 1
ATOM 1494 C CA . THR A 1 185 ? -10.346 -9.627 25.189 1.00 96.12 185 THR A CA 1
ATOM 1495 C C . THR A 1 185 ? -9.312 -10.505 24.489 1.00 96.12 185 THR A C 1
ATOM 1497 O O . THR A 1 185 ? -8.129 -10.178 24.515 1.00 96.12 185 THR A O 1
ATOM 1500 N N . VAL A 1 186 ? -9.741 -11.568 23.801 1.00 94.31 186 VAL A N 1
ATOM 1501 C CA . VAL A 1 186 ? -8.848 -12.444 23.024 1.00 94.31 186 VAL A CA 1
ATOM 1502 C C . VAL A 1 186 ? -8.136 -11.656 21.926 1.00 94.31 186 VAL A C 1
ATOM 1504 O O . VAL A 1 186 ? -6.926 -11.793 21.769 1.00 94.31 186 VAL A O 1
ATOM 1507 N N . MET A 1 187 ? -8.845 -10.775 21.213 1.00 96.50 187 MET A N 1
ATOM 1508 C CA . MET A 1 187 ? -8.229 -9.882 20.227 1.00 96.50 187 MET A CA 1
ATOM 1509 C C . MET A 1 187 ? -7.151 -8.997 20.865 1.00 96.50 187 MET A C 1
ATOM 1511 O O . MET A 1 187 ? -6.061 -8.877 20.313 1.00 96.50 187 MET A O 1
ATOM 1515 N N . GLY A 1 188 ? -7.432 -8.400 22.027 1.00 95.12 188 GLY A N 1
ATOM 1516 C CA . GLY A 1 188 ? -6.463 -7.578 22.752 1.00 95.12 188 GLY A CA 1
ATOM 1517 C C . GLY A 1 188 ? -5.219 -8.359 23.169 1.00 95.12 188 GLY A C 1
ATOM 1518 O O . GLY A 1 188 ? -4.107 -7.892 22.935 1.00 95.12 188 GLY A O 1
ATOM 1519 N N . VAL A 1 189 ? -5.398 -9.571 23.702 1.00 93.25 189 VAL A N 1
ATOM 1520 C CA . VAL A 1 189 ? -4.286 -10.469 24.049 1.00 93.25 189 VAL A CA 1
ATOM 1521 C C . VAL A 1 189 ? -3.448 -10.793 22.815 1.00 93.25 189 VAL A C 1
ATOM 1523 O O . VAL A 1 189 ? -2.231 -10.663 22.871 1.00 93.25 189 VAL A O 1
ATOM 1526 N N . LEU A 1 190 ? -4.063 -11.145 21.681 1.00 92.31 190 LEU A N 1
ATOM 1527 C CA . LEU A 1 190 ? -3.306 -11.460 20.465 1.00 92.31 190 LEU A CA 1
ATOM 1528 C C . LEU A 1 190 ? -2.561 -10.252 19.887 1.00 92.31 190 LEU A C 1
ATOM 1530 O O . LEU A 1 190 ? -1.450 -10.425 19.399 1.00 92.31 190 LEU A O 1
ATOM 1534 N N . VAL A 1 191 ? -3.116 -9.037 19.967 1.00 95.19 191 VAL A N 1
ATOM 1535 C CA . VAL A 1 191 ? -2.382 -7.816 19.581 1.00 95.19 191 VAL A CA 1
ATOM 1536 C C . VAL A 1 191 ? -1.143 -7.637 20.461 1.00 95.19 191 VAL A C 1
ATOM 1538 O O . VAL A 1 191 ? -0.061 -7.392 19.936 1.00 95.19 191 VAL A O 1
ATOM 1541 N N . VAL A 1 192 ? -1.265 -7.830 21.779 1.00 94.12 192 VAL A N 1
ATOM 1542 C CA . VAL A 1 192 ? -0.118 -7.769 22.704 1.00 94.12 192 VAL A CA 1
ATOM 1543 C C . VAL A 1 192 ? 0.895 -8.884 22.424 1.00 94.12 192 VAL A C 1
ATOM 1545 O O . VAL A 1 192 ? 2.095 -8.635 22.483 1.00 94.12 192 VAL A O 1
ATOM 1548 N N . VAL A 1 193 ? 0.445 -10.089 22.062 1.00 90.25 193 VAL A N 1
ATOM 1549 C CA . VAL A 1 193 ? 1.331 -11.193 21.656 1.00 90.25 193 VAL A CA 1
ATOM 1550 C C . VAL A 1 193 ? 2.100 -10.847 20.382 1.00 90.25 193 VAL A C 1
ATOM 1552 O O . VAL A 1 193 ? 3.303 -11.078 20.339 1.00 90.25 193 VAL A O 1
ATOM 1555 N N . VAL A 1 194 ? 1.452 -10.259 19.370 1.00 89.62 194 VAL A N 1
ATOM 1556 C CA . VAL A 1 194 ? 2.131 -9.796 18.145 1.00 89.62 194 VAL A CA 1
ATOM 1557 C C . VAL A 1 194 ? 3.160 -8.715 18.477 1.00 89.62 194 VAL A C 1
ATOM 1559 O O . VAL A 1 194 ? 4.301 -8.814 18.038 1.00 89.62 194 VAL A O 1
ATOM 1562 N N . MET A 1 195 ? 2.798 -7.744 19.320 1.00 93.56 195 MET A N 1
ATOM 1563 C CA . MET A 1 195 ? 3.728 -6.709 19.782 1.00 93.56 195 MET A CA 1
ATOM 1564 C C . MET A 1 195 ? 4.942 -7.305 20.508 1.00 93.56 195 MET A C 1
ATOM 1566 O O . MET A 1 195 ? 6.079 -6.932 20.226 1.00 93.56 195 MET A O 1
ATOM 1570 N N . GLY A 1 196 ? 4.705 -8.246 21.427 1.00 87.75 196 GLY A N 1
ATOM 1571 C CA . GLY A 1 196 ? 5.758 -8.946 22.159 1.00 87.75 196 GLY A CA 1
ATOM 1572 C C . GLY A 1 196 ? 6.655 -9.759 21.229 1.00 87.75 196 GLY A C 1
ATOM 1573 O O . GLY A 1 196 ? 7.873 -9.665 21.325 1.00 87.75 196 GLY A O 1
ATOM 1574 N N . PHE A 1 197 ? 6.070 -10.491 20.279 1.00 88.06 197 PHE A N 1
ATOM 1575 C CA . PHE A 1 197 ? 6.815 -11.225 19.257 1.00 88.06 197 PHE A CA 1
ATOM 1576 C C . PHE A 1 197 ? 7.727 -10.299 18.445 1.00 88.06 197 PHE A C 1
ATOM 1578 O O . PHE A 1 197 ? 8.903 -10.615 18.270 1.00 88.06 197 PHE A O 1
ATOM 1585 N N . SER A 1 198 ? 7.232 -9.141 18.005 1.00 88.06 198 SER A N 1
ATOM 1586 C CA . SER A 1 198 ? 8.042 -8.172 17.262 1.00 88.06 198 SER A CA 1
ATOM 1587 C C . SER A 1 198 ? 9.167 -7.559 18.095 1.00 88.06 198 SER A C 1
ATOM 1589 O O . SER A 1 198 ? 10.299 -7.469 17.627 1.00 88.06 198 SER A O 1
ATOM 1591 N N . LEU A 1 199 ? 8.897 -7.202 19.353 1.00 90.06 199 LEU A N 1
ATOM 1592 C CA . LEU A 1 199 ? 9.918 -6.685 20.271 1.00 90.06 199 LEU A CA 1
ATOM 1593 C C . LEU A 1 199 ? 11.040 -7.707 20.512 1.00 90.06 199 LEU A C 1
ATOM 1595 O O . LEU A 1 199 ? 12.223 -7.347 20.514 1.00 90.06 199 LEU A O 1
ATOM 1599 N N . LEU A 1 200 ? 10.666 -8.979 20.692 1.00 87.06 200 LEU A N 1
ATOM 1600 C CA . LEU A 1 200 ? 11.597 -10.091 20.895 1.00 87.06 200 LEU A CA 1
ATOM 1601 C C . LEU A 1 200 ? 12.368 -10.460 19.619 1.00 87.06 200 LEU A C 1
ATOM 1603 O O . LEU A 1 200 ? 13.497 -10.928 19.709 1.00 87.06 200 LEU A O 1
ATOM 1607 N N . SER A 1 201 ? 11.783 -10.230 18.441 1.00 86.56 201 SER A N 1
ATOM 1608 C CA . SER A 1 201 ? 12.415 -10.517 17.142 1.00 86.56 201 SER A CA 1
ATOM 1609 C C . SER A 1 201 ? 13.541 -9.544 16.782 1.00 86.56 201 SER A C 1
ATOM 1611 O O . SER A 1 201 ? 14.340 -9.839 15.889 1.00 86.56 201 SER A O 1
ATOM 1613 N N . GLY A 1 202 ? 13.600 -8.405 17.471 1.00 85.62 202 GLY A N 1
ATOM 1614 C CA . GLY A 1 202 ? 14.660 -7.416 17.338 1.00 85.62 202 GLY A CA 1
ATOM 1615 C C . GLY A 1 202 ? 14.710 -6.702 15.992 1.00 85.62 202 GLY A C 1
ATOM 1616 O O . GLY A 1 202 ? 13.714 -6.683 15.267 1.00 85.62 202 GLY A O 1
ATOM 1617 N N . HIS A 1 203 ? 15.844 -6.092 15.650 1.00 86.19 203 HIS A N 1
ATOM 1618 C CA . HIS A 1 203 ? 16.030 -5.392 14.377 1.00 86.19 203 HIS A CA 1
ATOM 1619 C C . HIS A 1 203 ? 16.621 -6.306 13.304 1.00 86.19 203 HIS A C 1
ATOM 1621 O O . HIS A 1 203 ? 17.497 -7.132 13.546 1.00 86.19 203 HIS A O 1
ATOM 1627 N N . GLY A 1 204 ? 16.139 -6.160 12.070 1.00 77.94 204 GLY A N 1
ATOM 1628 C CA . GLY A 1 204 ? 16.606 -6.976 10.957 1.00 77.94 204 GLY A CA 1
ATOM 1629 C C . GLY A 1 204 ? 15.769 -6.817 9.695 1.00 77.94 204 GLY A C 1
ATOM 1630 O O . GLY A 1 204 ? 14.994 -5.871 9.549 1.00 77.94 204 GLY A O 1
ATOM 1631 N N . GLU A 1 205 ? 15.969 -7.735 8.750 1.00 72.19 205 GLU A N 1
ATOM 1632 C CA . GLU A 1 205 ? 15.371 -7.656 7.413 1.00 72.19 205 GLU A CA 1
ATOM 1633 C C . GLU A 1 205 ? 14.080 -8.461 7.238 1.00 72.19 205 GLU A C 1
ATOM 1635 O O . GLU A 1 205 ? 13.428 -8.375 6.190 1.00 72.19 205 GLU A O 1
ATOM 1640 N N . ASN A 1 206 ? 13.714 -9.256 8.242 1.00 77.06 206 ASN A N 1
ATOM 1641 C CA . ASN A 1 206 ? 12.525 -10.091 8.191 1.00 77.06 206 ASN A CA 1
ATOM 1642 C C . ASN A 1 206 ? 11.282 -9.327 8.661 1.00 77.06 206 ASN A C 1
ATOM 1644 O O . ASN A 1 206 ? 11.354 -8.282 9.310 1.00 77.06 206 ASN A O 1
ATOM 1648 N N . LEU A 1 207 ? 10.108 -9.872 8.335 1.00 81.75 207 LEU A N 1
ATOM 1649 C CA . LEU A 1 207 ? 8.851 -9.369 8.881 1.00 81.75 207 LEU A CA 1
ATOM 1650 C C . LEU A 1 207 ? 8.877 -9.402 10.410 1.00 81.75 207 LEU A C 1
ATOM 1652 O O . LEU A 1 207 ? 9.494 -10.284 11.004 1.00 81.75 207 LEU A O 1
ATOM 1656 N N . PHE A 1 208 ? 8.166 -8.457 11.021 1.00 83.75 208 PHE A N 1
ATOM 1657 C CA . PHE A 1 208 ? 8.072 -8.291 12.472 1.00 83.75 208 PHE A CA 1
ATOM 1658 C C . PHE A 1 208 ? 9.378 -7.910 13.181 1.00 83.75 208 PHE A C 1
ATOM 1660 O O . PHE A 1 208 ? 9.367 -7.820 14.402 1.00 83.75 208 PHE A O 1
ATOM 1667 N N . GLN A 1 209 ? 10.459 -7.623 12.449 1.00 85.50 209 GLN A N 1
ATOM 1668 C CA . GLN A 1 209 ? 11.677 -7.039 13.008 1.00 85.50 209 GLN A CA 1
ATOM 1669 C C . GLN A 1 209 ? 11.654 -5.506 12.902 1.00 85.50 209 GLN A C 1
ATOM 1671 O O . GLN A 1 209 ? 11.339 -4.969 11.837 1.00 85.50 209 GLN A O 1
ATOM 1676 N N . GLY A 1 210 ? 11.982 -4.818 13.999 1.00 86.06 210 GLY A N 1
ATOM 1677 C CA . GLY A 1 210 ? 11.965 -3.357 14.144 1.00 86.06 210 GLY A CA 1
ATOM 1678 C C . GLY A 1 210 ? 10.794 -2.803 14.966 1.00 86.06 210 GLY A C 1
ATOM 1679 O O . GLY A 1 210 ? 9.728 -3.412 15.074 1.00 86.06 210 GLY A O 1
ATOM 1680 N N . GLU A 1 211 ? 10.978 -1.610 15.540 1.00 90.88 211 GLU A N 1
ATOM 1681 C CA . GLU A 1 211 ? 10.035 -0.996 16.487 1.00 90.88 211 GLU A CA 1
ATOM 1682 C C . GLU A 1 211 ? 8.689 -0.609 15.878 1.00 90.88 211 GLU A C 1
ATOM 1684 O O . GLU A 1 211 ? 7.669 -0.537 16.570 1.00 90.88 211 GLU A O 1
ATOM 1689 N N . TRP A 1 212 ? 8.677 -0.369 14.570 1.00 90.19 212 TRP A N 1
ATOM 1690 C CA . TRP A 1 212 ? 7.484 0.046 13.847 1.00 90.19 212 TRP A CA 1
ATOM 1691 C C . TRP A 1 212 ? 6.376 -1.015 13.871 1.00 90.19 212 TRP A C 1
ATOM 1693 O O . TRP A 1 212 ? 5.214 -0.648 13.790 1.00 90.19 212 TRP A O 1
ATOM 1703 N N . TRP A 1 213 ? 6.696 -2.296 14.081 1.00 89.19 213 TRP A N 1
ATOM 1704 C CA . TRP A 1 213 ? 5.709 -3.382 14.180 1.00 89.19 213 TRP A CA 1
ATOM 1705 C C . TRP A 1 213 ? 4.966 -3.468 15.519 1.00 89.19 213 TRP A C 1
ATOM 1707 O O . TRP A 1 213 ? 4.105 -4.330 15.677 1.00 89.19 213 TRP A O 1
ATOM 1717 N N . TYR A 1 214 ? 5.322 -2.652 16.517 1.00 92.62 214 TYR A N 1
ATOM 1718 C CA . TYR A 1 214 ? 4.675 -2.730 17.833 1.00 92.62 214 TYR A CA 1
ATOM 1719 C C . TYR A 1 214 ? 4.406 -1.384 18.508 1.00 92.62 214 TYR A C 1
ATOM 1721 O O . TYR A 1 214 ? 3.570 -1.311 19.409 1.00 92.62 214 TYR A O 1
ATOM 1729 N N . ASN A 1 215 ? 5.064 -0.299 18.096 1.00 94.25 215 ASN A N 1
ATOM 1730 C CA . ASN A 1 215 ? 4.965 0.990 18.787 1.00 94.25 215 ASN A CA 1
ATOM 1731 C C . ASN A 1 215 ? 3.614 1.720 18.624 1.00 94.25 215 ASN A C 1
ATOM 1733 O O . ASN A 1 215 ? 3.279 2.576 19.444 1.00 94.25 215 ASN A O 1
ATOM 1737 N N . ALA A 1 216 ? 2.814 1.367 17.612 1.00 93.56 216 ALA A N 1
ATOM 1738 C CA . ALA A 1 216 ? 1.484 1.936 17.367 1.00 93.56 216 ALA A CA 1
ATOM 1739 C C . ALA A 1 216 ? 0.352 0.892 17.342 1.00 93.56 216 ALA A C 1
ATOM 1741 O O . ALA A 1 216 ? -0.825 1.256 17.394 1.00 93.56 216 ALA A O 1
ATOM 1742 N N . SER A 1 217 ? 0.680 -0.397 17.286 1.00 94.38 217 SER A N 1
ATOM 1743 C CA . SER A 1 217 ? -0.253 -1.502 17.033 1.00 94.38 217 SER A CA 1
ATOM 1744 C C . SER A 1 217 ? -1.377 -1.602 18.064 1.00 94.38 217 SER A C 1
ATOM 1746 O O . SER A 1 217 ? -2.527 -1.901 17.728 1.00 94.38 217 SER A O 1
ATOM 1748 N N . PHE A 1 218 ? -1.082 -1.255 19.320 1.00 97.75 218 PHE A N 1
ATOM 1749 C CA . PHE A 1 218 ? -2.056 -1.247 20.413 1.00 97.75 218 PHE A CA 1
ATOM 1750 C C . PHE A 1 218 ? -3.236 -0.286 20.169 1.00 97.75 218 PHE A C 1
ATOM 1752 O O . PHE A 1 218 ? -4.338 -0.500 20.680 1.00 97.75 218 PHE A O 1
ATOM 1759 N N . LEU A 1 219 ? -3.070 0.743 19.328 1.00 97.94 219 LEU A N 1
ATOM 1760 C CA . LEU A 1 219 ? -4.170 1.650 18.984 1.00 97.94 219 LEU A CA 1
ATOM 1761 C C . LEU A 1 219 ? -5.292 0.942 18.218 1.00 97.94 219 LEU A C 1
ATOM 1763 O O . LEU A 1 219 ? -6.433 1.403 18.260 1.00 97.94 219 LEU A O 1
ATOM 1767 N N . PHE A 1 220 ? -5.014 -0.197 17.573 1.00 97.56 220 PHE A N 1
ATOM 1768 C CA . PHE A 1 220 ? -6.039 -0.999 16.914 1.00 97.56 220 PHE A CA 1
ATOM 1769 C C . PHE A 1 220 ? -7.088 -1.497 17.914 1.00 97.56 220 PHE A C 1
ATOM 1771 O O . PHE A 1 220 ? -8.286 -1.273 17.717 1.00 97.56 220 PHE A O 1
ATOM 1778 N N . ILE A 1 221 ? -6.651 -2.109 19.023 1.00 98.19 221 ILE A N 1
ATOM 1779 C CA . ILE A 1 221 ? -7.573 -2.598 20.053 1.00 98.19 221 ILE A CA 1
ATOM 1780 C C . ILE A 1 221 ? -8.229 -1.439 20.814 1.00 98.19 221 ILE A C 1
ATOM 1782 O O . ILE A 1 221 ? -9.429 -1.504 21.085 1.00 98.19 221 ILE A O 1
ATOM 1786 N N . ILE A 1 222 ? -7.509 -0.335 21.063 1.00 97.81 222 ILE A N 1
ATOM 1787 C CA . ILE A 1 222 ? -8.101 0.885 21.642 1.00 97.81 222 ILE A CA 1
ATOM 1788 C C . ILE A 1 222 ? -9.247 1.396 20.762 1.00 97.81 222 ILE A C 1
ATOM 1790 O O . ILE A 1 222 ? -10.316 1.713 21.279 1.00 97.81 222 ILE A O 1
ATOM 1794 N N . GLY A 1 223 ? -9.072 1.416 19.438 1.00 96.50 223 GLY A N 1
ATOM 1795 C CA . GLY A 1 223 ? -10.128 1.784 18.495 1.00 96.50 223 GLY A CA 1
ATOM 1796 C C . GLY A 1 223 ? -11.367 0.894 18.609 1.00 96.50 223 GLY A C 1
ATOM 1797 O O . GLY A 1 223 ? -12.493 1.395 18.630 1.00 96.50 223 GLY A O 1
ATOM 1798 N N . MET A 1 224 ? -11.183 -0.423 18.741 1.00 97.88 224 MET A N 1
ATOM 1799 C CA . MET A 1 224 ? -12.292 -1.370 18.915 1.00 97.88 224 MET A CA 1
ATOM 1800 C C . MET A 1 224 ? -13.020 -1.181 20.255 1.00 97.88 224 MET A C 1
ATOM 1802 O O . MET A 1 224 ? -14.251 -1.148 20.286 1.00 97.88 224 MET A O 1
ATOM 1806 N N . ILE A 1 225 ? -12.278 -1.010 21.356 1.00 97.44 225 ILE A N 1
ATOM 1807 C CA . ILE A 1 225 ? -12.837 -0.735 22.690 1.00 97.44 225 ILE A CA 1
ATOM 1808 C C . ILE A 1 225 ? -13.612 0.586 22.673 1.00 97.44 225 ILE A C 1
ATOM 1810 O O . ILE A 1 225 ? -14.737 0.655 23.177 1.00 97.44 225 ILE A O 1
ATOM 1814 N N . PHE A 1 226 ? -13.055 1.616 22.031 1.00 95.06 226 PHE A N 1
ATOM 1815 C CA . PHE A 1 226 ? -13.728 2.896 21.854 1.00 95.06 226 PHE A CA 1
ATOM 1816 C C . PHE A 1 226 ? -15.045 2.716 21.091 1.00 95.06 226 PHE A C 1
ATOM 1818 O O . PHE A 1 226 ? -16.073 3.236 21.514 1.00 95.06 226 PHE A O 1
ATOM 1825 N N . ALA A 1 227 ? -15.054 1.949 19.995 1.00 93.25 227 ALA A N 1
ATOM 1826 C CA . ALA A 1 227 ? -16.273 1.673 19.235 1.00 93.25 227 ALA A CA 1
ATOM 1827 C C . ALA A 1 227 ? -17.335 0.934 20.065 1.00 93.25 227 ALA A C 1
ATOM 1829 O O . ALA A 1 227 ? -18.514 1.270 19.968 1.00 93.25 227 ALA A O 1
ATOM 1830 N N . LYS A 1 228 ? -16.933 -0.029 20.906 1.00 95.25 228 LYS A N 1
ATOM 1831 C CA . LYS A 1 228 ? -17.843 -0.762 21.802 1.00 95.25 228 LYS A CA 1
ATOM 1832 C C . LYS A 1 228 ? -18.529 0.143 22.823 1.00 95.25 228 LYS A C 1
ATOM 1834 O O . LYS A 1 228 ? -19.698 -0.059 23.135 1.00 95.25 228 LYS A O 1
ATOM 1839 N N . HIS A 1 229 ? -17.802 1.125 23.350 1.00 94.94 229 HIS A N 1
ATOM 1840 C CA . HIS A 1 229 ? -18.274 2.006 24.419 1.00 94.94 229 HIS A CA 1
ATOM 1841 C C . HIS A 1 229 ? -18.533 3.442 23.950 1.00 94.94 229 HIS A C 1
ATOM 1843 O O . HIS A 1 229 ? -18.597 4.350 24.781 1.00 94.94 229 HIS A O 1
ATOM 1849 N N . LYS A 1 230 ? -18.711 3.642 22.635 1.00 89.12 230 LYS A N 1
ATOM 1850 C CA . LYS A 1 230 ? -18.785 4.955 21.983 1.00 89.12 230 LYS A CA 1
ATOM 1851 C C . LYS A 1 230 ? -19.726 5.906 22.713 1.00 89.12 230 LYS A C 1
ATOM 1853 O O . LYS A 1 230 ? -19.299 6.991 23.079 1.00 89.12 230 LYS A O 1
ATOM 1858 N N . ASP A 1 231 ? -20.970 5.507 22.960 1.00 90.00 231 ASP A N 1
ATOM 1859 C CA . ASP A 1 231 ? -21.983 6.423 23.499 1.00 90.00 231 ASP A CA 1
ATOM 1860 C C . ASP A 1 231 ? -21.626 6.900 24.914 1.00 90.00 231 ASP A C 1
ATOM 1862 O O . ASP A 1 231 ? -21.654 8.097 25.196 1.00 90.00 231 ASP A O 1
ATOM 1866 N N . LYS A 1 232 ? -21.172 5.982 25.780 1.00 94.44 232 LYS A N 1
ATOM 1867 C CA . LYS A 1 232 ? -20.717 6.308 27.143 1.00 94.44 232 LYS A CA 1
ATOM 1868 C C . LYS A 1 232 ? -19.489 7.221 27.124 1.00 94.44 232 LYS A C 1
ATOM 1870 O O . LYS A 1 232 ? -19.444 8.207 27.859 1.00 94.44 232 LYS A O 1
ATOM 1875 N N . ILE A 1 233 ? -18.513 6.912 26.268 1.00 92.81 233 ILE A N 1
ATOM 1876 C CA . ILE A 1 233 ? -17.290 7.709 26.122 1.00 92.81 233 ILE A CA 1
ATOM 1877 C C . ILE A 1 233 ? -17.624 9.112 25.601 1.00 92.81 233 ILE A C 1
ATOM 1879 O O . ILE A 1 233 ? -17.144 10.095 26.157 1.00 92.81 233 ILE A O 1
ATOM 1883 N N . MET A 1 234 ? -18.489 9.230 24.591 1.00 90.12 234 MET A N 1
ATOM 1884 C CA . MET A 1 234 ? -18.884 10.520 24.020 1.00 90.12 234 MET A CA 1
ATOM 1885 C C . MET A 1 234 ? -19.607 11.404 25.043 1.00 90.12 234 MET A C 1
ATOM 1887 O O . MET A 1 234 ? -19.329 12.600 25.107 1.00 90.12 234 MET A O 1
ATOM 1891 N N . VAL A 1 235 ? -20.488 10.839 25.877 1.00 92.88 235 VAL A N 1
ATOM 1892 C CA . VAL A 1 235 ? -21.145 11.580 26.973 1.00 92.88 235 VAL A CA 1
ATOM 1893 C C . VAL A 1 235 ? -20.112 12.119 27.967 1.00 92.88 235 VAL A C 1
ATOM 1895 O O . VAL A 1 235 ? -20.140 13.305 28.305 1.00 92.88 235 VAL A O 1
ATOM 1898 N N . PHE A 1 236 ? -19.161 11.282 28.392 1.00 94.56 236 PHE A N 1
ATOM 1899 C CA . PHE A 1 236 ? -18.078 11.700 29.285 1.00 94.56 236 PHE A CA 1
ATOM 1900 C C . PHE A 1 236 ? -17.199 12.795 28.660 1.00 94.56 236 PHE A C 1
ATOM 1902 O O . PHE A 1 236 ? -16.958 13.828 29.288 1.00 94.56 236 PHE A O 1
ATOM 1909 N N . MET A 1 237 ? -16.777 12.612 27.405 1.00 93.38 237 MET A N 1
ATOM 1910 C CA . MET A 1 237 ? -15.928 13.567 26.689 1.00 93.38 237 MET A CA 1
ATOM 1911 C C . MET A 1 237 ? -16.600 14.928 26.517 1.00 93.38 237 MET A C 1
ATOM 1913 O O . MET A 1 237 ? -15.928 15.946 26.645 1.00 93.38 237 MET A O 1
ATOM 1917 N N . LYS A 1 238 ? -17.919 14.975 26.279 1.00 92.38 238 LYS A N 1
ATOM 1918 C CA . LYS A 1 238 ? -18.672 16.240 26.237 1.00 92.38 238 LYS A CA 1
ATOM 1919 C C . LYS A 1 238 ? -18.661 16.936 27.596 1.00 92.38 238 LYS A C 1
ATOM 1921 O O . LYS A 1 238 ? -18.360 18.124 27.661 1.00 92.38 238 LYS A O 1
ATOM 1926 N N . LYS A 1 239 ? -18.935 16.197 28.678 1.00 94.06 239 LYS A N 1
ATOM 1927 C CA . LYS A 1 239 ? -18.994 16.745 30.044 1.00 94.06 239 LYS A CA 1
ATOM 1928 C C . LYS A 1 239 ? -17.651 17.320 30.501 1.00 94.06 239 LYS A C 1
ATOM 1930 O O . LYS A 1 239 ? -17.618 18.392 31.092 1.00 94.06 239 LYS A O 1
ATOM 1935 N N . ALA A 1 240 ? -16.553 16.620 30.221 1.00 95.25 240 ALA A N 1
ATOM 1936 C CA . ALA A 1 240 ? -15.215 16.987 30.684 1.00 95.25 240 ALA A CA 1
ATOM 1937 C C . ALA A 1 240 ? -14.351 17.677 29.608 1.00 95.25 240 ALA A C 1
ATOM 1939 O O . ALA A 1 240 ? -13.153 17.856 29.809 1.00 95.25 240 ALA A O 1
ATOM 1940 N N . TYR A 1 241 ? -14.935 18.083 28.475 1.00 93.94 241 TYR A N 1
ATOM 1941 C CA . TYR A 1 241 ? -14.214 18.542 27.280 1.00 93.94 241 TYR A CA 1
ATOM 1942 C C . TYR A 1 241 ? -13.121 19.583 27.557 1.00 93.94 241 TYR A C 1
ATOM 1944 O O . TYR A 1 241 ? -11.983 19.430 27.115 1.00 93.94 241 TYR A O 1
ATOM 1952 N N . TRP A 1 242 ? -13.473 20.637 28.299 1.00 93.38 242 TRP A N 1
ATOM 1953 C CA . TRP A 1 242 ? -12.589 21.774 28.572 1.00 93.38 242 TRP A CA 1
ATOM 1954 C C . TRP A 1 242 ? -11.411 21.426 29.480 1.00 93.38 242 TRP A C 1
ATOM 1956 O O . TRP A 1 242 ? -10.428 22.156 29.485 1.00 93.38 242 TRP A O 1
ATOM 1966 N N . VAL A 1 243 ? -11.487 20.306 30.200 1.00 96.31 243 VAL A N 1
ATOM 1967 C CA . VAL A 1 243 ? -10.369 19.751 30.972 1.00 96.31 243 VAL A CA 1
ATOM 1968 C C . VAL A 1 243 ? -9.601 18.742 30.120 1.00 96.31 243 VAL A C 1
ATOM 1970 O O . VAL A 1 243 ? -8.378 18.804 30.033 1.00 96.31 243 VAL A O 1
ATOM 1973 N N . LEU A 1 244 ? -10.316 17.837 29.445 1.00 96.62 244 LEU A N 1
ATOM 1974 C CA . LEU A 1 244 ? -9.719 16.740 28.687 1.00 96.62 244 LEU A CA 1
ATOM 1975 C C . LEU A 1 244 ? -8.859 17.219 27.520 1.00 96.62 244 LEU A C 1
ATOM 1977 O O . LEU A 1 244 ? -7.770 16.687 27.344 1.00 96.62 244 LEU A O 1
ATOM 1981 N N . LEU A 1 245 ? -9.311 18.196 26.726 1.00 95.38 245 LEU A N 1
ATOM 1982 C CA . LEU A 1 245 ? -8.545 18.658 25.566 1.00 95.38 245 LEU A CA 1
ATOM 1983 C C . LEU A 1 245 ? -7.179 19.250 25.960 1.00 95.38 245 LEU A C 1
ATOM 1985 O O . LEU A 1 245 ? -6.171 18.734 25.471 1.00 95.38 245 LEU A O 1
ATOM 1989 N N . PRO A 1 246 ? -7.092 20.279 26.830 1.00 97.50 246 PRO A N 1
ATOM 1990 C CA . PRO A 1 246 ? -5.793 20.814 27.227 1.00 97.50 246 PRO A CA 1
ATOM 1991 C C . PRO A 1 246 ? -4.950 19.774 27.971 1.00 97.50 246 PRO A C 1
ATOM 1993 O O . PRO A 1 246 ? -3.754 19.689 27.704 1.00 97.50 246 PRO A O 1
ATOM 1996 N N . ALA A 1 247 ? -5.550 18.928 28.820 1.00 98.00 247 ALA A N 1
ATOM 1997 C CA . ALA A 1 247 ? -4.820 17.854 29.491 1.00 98.00 247 ALA A CA 1
ATOM 1998 C C . ALA A 1 247 ? -4.198 16.869 28.488 1.00 98.00 247 ALA A C 1
ATOM 2000 O O . ALA A 1 247 ? -3.005 16.593 28.573 1.00 98.00 247 ALA A O 1
ATOM 2001 N N . CYS A 1 248 ? -4.956 16.387 27.497 1.00 97.88 248 CYS A N 1
ATOM 2002 C CA . CYS A 1 248 ? -4.434 15.466 26.485 1.00 97.88 248 CYS A CA 1
ATOM 2003 C C . CYS A 1 248 ? -3.311 16.108 25.657 1.00 97.88 248 CYS A C 1
ATOM 2005 O O . CYS A 1 248 ? -2.312 15.442 25.387 1.00 97.88 248 CYS A O 1
ATOM 2007 N N . ILE A 1 249 ? -3.420 17.395 25.307 1.00 97.31 249 ILE A N 1
ATOM 2008 C CA . ILE A 1 249 ? -2.363 18.120 24.583 1.00 97.31 249 ILE A CA 1
ATOM 2009 C C . ILE A 1 249 ? -1.097 18.236 25.444 1.00 97.31 249 ILE A C 1
ATOM 2011 O O . ILE A 1 249 ? -0.011 17.901 24.973 1.00 97.31 249 ILE A O 1
ATOM 2015 N N . ILE A 1 250 ? -1.223 18.661 26.706 1.00 98.19 250 ILE A N 1
ATOM 2016 C CA . ILE A 1 250 ? -0.089 18.796 27.635 1.00 98.19 250 ILE A CA 1
ATOM 2017 C C . ILE A 1 250 ? 0.593 17.442 27.847 1.00 98.19 250 ILE A C 1
ATOM 2019 O O . ILE A 1 250 ? 1.815 17.349 27.742 1.00 98.19 250 ILE A O 1
ATOM 2023 N N . ILE A 1 251 ? -0.189 16.386 28.083 1.00 98.25 251 ILE A N 1
ATOM 2024 C CA . ILE A 1 251 ? 0.322 15.024 28.268 1.00 98.25 251 ILE A CA 1
ATOM 2025 C C . ILE A 1 251 ? 1.024 14.537 26.994 1.00 98.25 251 ILE A C 1
ATOM 2027 O O . ILE A 1 251 ? 2.118 13.986 27.079 1.00 98.25 251 ILE A O 1
ATOM 2031 N N . THR A 1 252 ? 0.459 14.799 25.810 1.00 97.56 252 THR A N 1
ATOM 2032 C CA . THR A 1 252 ? 1.102 14.466 24.527 1.00 97.56 252 THR A CA 1
ATOM 2033 C C . THR A 1 252 ? 2.466 15.144 24.402 1.00 97.56 252 THR A C 1
ATOM 2035 O O . THR A 1 252 ? 3.445 14.490 24.058 1.00 97.56 252 THR A O 1
ATOM 2038 N N . VAL A 1 253 ? 2.564 16.439 24.724 1.00 97.62 253 VAL A N 1
ATOM 2039 C CA . VAL A 1 253 ? 3.831 17.191 24.674 1.00 97.62 253 VAL A CA 1
ATOM 2040 C C . VAL A 1 253 ? 4.834 16.682 25.716 1.00 97.62 253 VAL A C 1
ATOM 2042 O O . VAL A 1 253 ? 6.022 16.563 25.413 1.00 97.62 253 VAL A O 1
ATOM 2045 N N . ALA A 1 254 ? 4.378 16.360 26.928 1.00 98.25 254 ALA A N 1
ATOM 2046 C CA . ALA A 1 254 ? 5.223 15.810 27.985 1.00 98.25 254 ALA A CA 1
ATOM 2047 C C . ALA A 1 254 ? 5.810 14.449 27.579 1.00 98.25 254 ALA A C 1
ATOM 2049 O O . ALA A 1 254 ? 7.027 14.268 27.624 1.00 98.25 254 ALA A O 1
ATOM 2050 N N . PHE A 1 255 ? 4.973 13.527 27.096 1.00 98.25 255 PHE A N 1
ATOM 2051 C CA . PHE A 1 255 ? 5.435 12.227 26.614 1.00 98.25 255 PHE A CA 1
ATOM 2052 C C . PHE A 1 255 ? 6.232 12.317 25.312 1.00 98.25 255 PHE A C 1
ATOM 2054 O O . PHE A 1 255 ? 7.108 11.487 25.107 1.00 98.25 255 PHE A O 1
ATOM 2061 N N . TYR A 1 256 ? 6.016 13.327 24.466 1.00 97.44 256 TYR A N 1
ATOM 2062 C CA . TYR A 1 256 ? 6.885 13.589 23.315 1.00 97.44 256 TYR A CA 1
ATOM 2063 C C . TYR A 1 256 ? 8.308 13.948 23.750 1.00 97.44 256 TYR A C 1
ATOM 2065 O O . TYR A 1 256 ? 9.278 13.367 23.261 1.00 97.44 256 TYR A O 1
ATOM 2073 N N . LYS A 1 257 ? 8.449 14.854 24.726 1.00 97.25 257 LYS A N 1
ATOM 2074 C CA . LYS A 1 257 ? 9.757 15.187 25.310 1.00 97.25 257 LYS A CA 1
ATOM 2075 C C . LYS A 1 257 ? 10.404 13.969 25.969 1.00 97.25 257 LYS A C 1
ATOM 2077 O O . LYS A 1 257 ? 11.587 13.728 25.744 1.00 97.25 257 LYS A O 1
ATOM 2082 N N . LEU A 1 258 ? 9.628 13.190 26.727 1.00 97.44 258 LEU A N 1
ATOM 2083 C CA . LEU A 1 258 ? 10.110 11.956 27.344 1.00 97.44 258 LEU A CA 1
ATOM 2084 C C . LEU A 1 258 ? 10.546 10.939 26.285 1.00 97.44 258 LEU A C 1
ATOM 2086 O O . LEU A 1 258 ? 11.640 10.409 26.388 1.00 97.44 258 LEU A O 1
ATOM 2090 N N . THR A 1 259 ? 9.754 10.727 25.234 1.00 96.31 259 THR A N 1
ATOM 2091 C CA . THR A 1 259 ? 10.082 9.819 24.124 1.00 96.31 259 THR A CA 1
ATOM 2092 C C . THR A 1 259 ? 11.407 10.209 23.480 1.00 96.31 259 THR A C 1
ATOM 2094 O O . THR A 1 259 ? 12.267 9.354 23.305 1.00 96.31 259 THR A O 1
ATOM 2097 N N . ASN A 1 260 ? 11.620 11.496 23.192 1.00 95.38 260 ASN A N 1
ATOM 2098 C CA . ASN A 1 260 ? 12.892 11.967 22.640 1.00 95.38 260 ASN A CA 1
ATOM 2099 C C . ASN A 1 260 ? 14.068 11.683 23.579 1.00 95.38 260 ASN A C 1
ATOM 2101 O O . ASN A 1 260 ? 15.107 11.225 23.115 1.00 95.38 260 ASN A O 1
ATOM 2105 N N . HIS A 1 261 ? 13.893 11.905 24.885 1.00 96.50 261 HIS A N 1
ATOM 2106 C CA . HIS A 1 261 ? 14.910 11.574 25.880 1.00 96.50 261 HIS A CA 1
ATOM 2107 C C . HIS A 1 261 ? 15.197 10.064 25.928 1.00 96.50 261 HIS A C 1
ATOM 2109 O O . HIS A 1 261 ? 16.355 9.657 25.884 1.00 96.50 261 HIS A O 1
ATOM 2115 N N . MET A 1 262 ? 14.163 9.218 25.952 1.00 96.25 262 MET A N 1
ATOM 2116 C CA . MET A 1 262 ? 14.330 7.761 25.976 1.00 96.25 262 MET A CA 1
ATOM 2117 C C . MET A 1 262 ? 15.017 7.248 24.706 1.00 96.25 262 MET A C 1
ATOM 2119 O O . MET A 1 262 ? 15.893 6.392 24.790 1.00 96.25 262 MET A O 1
ATOM 2123 N N . LEU A 1 263 ? 14.662 7.785 23.535 1.00 94.06 263 LEU A N 1
ATOM 2124 C CA . LEU A 1 263 ? 15.295 7.431 22.264 1.00 94.06 263 LEU A CA 1
ATOM 2125 C C . LEU A 1 263 ? 16.764 7.869 22.201 1.00 94.06 263 LEU A C 1
ATOM 2127 O O . LEU A 1 263 ? 17.569 7.144 21.626 1.00 94.06 263 LEU A O 1
ATOM 2131 N N . SER A 1 264 ? 17.124 9.011 22.799 1.00 93.56 264 SER A N 1
ATOM 2132 C CA . SER A 1 264 ? 18.520 9.469 22.850 1.00 93.56 264 SER A CA 1
ATOM 2133 C C . SER A 1 264 ? 19.379 8.729 23.877 1.00 93.56 264 SER A C 1
ATOM 2135 O O . SER A 1 264 ? 20.584 8.627 23.681 1.00 93.56 264 SER A O 1
ATOM 2137 N N . THR A 1 265 ? 18.778 8.246 24.970 1.00 95.62 265 THR A N 1
ATOM 2138 C CA . THR A 1 265 ? 19.503 7.626 26.092 1.00 95.62 265 THR A CA 1
ATOM 2139 C C . THR A 1 265 ? 19.590 6.106 25.962 1.00 95.62 265 THR A C 1
ATOM 2141 O O . THR A 1 265 ? 20.654 5.542 26.189 1.00 95.62 265 THR A O 1
ATOM 2144 N N . TYR A 1 266 ? 18.483 5.447 25.606 1.00 94.62 266 TYR A N 1
ATOM 2145 C CA . TYR A 1 266 ? 18.376 3.984 25.557 1.00 94.62 266 TYR A CA 1
ATOM 2146 C C . TYR A 1 266 ? 18.312 3.462 24.120 1.00 94.62 266 TYR A C 1
ATOM 2148 O O . TYR A 1 266 ? 19.059 2.559 23.777 1.00 94.62 266 TYR A O 1
ATOM 2156 N N . SER A 1 267 ? 17.508 4.095 23.256 1.00 91.88 267 SER A N 1
ATOM 2157 C CA . SER A 1 267 ? 17.270 3.700 21.856 1.00 91.88 267 SER A CA 1
ATOM 2158 C C . SER A 1 267 ? 16.545 2.359 21.675 1.00 91.88 267 SER A C 1
ATOM 2160 O O . SER A 1 267 ? 16.726 1.399 22.415 1.00 91.88 267 SER A O 1
ATOM 2162 N N . TYR A 1 268 ? 15.738 2.262 20.614 1.00 91.19 268 TYR A N 1
ATOM 2163 C CA . TYR A 1 268 ? 15.201 0.972 20.170 1.00 91.19 268 TYR A CA 1
ATOM 2164 C C . TYR A 1 268 ? 16.284 0.054 19.588 1.00 91.19 268 TYR A C 1
ATOM 2166 O O . TYR A 1 268 ? 16.103 -1.157 19.577 1.00 91.19 268 TYR A O 1
ATOM 2174 N N . TRP A 1 269 ? 17.403 0.623 19.138 1.00 90.88 269 TRP A N 1
ATOM 2175 C CA . TRP A 1 269 ? 18.478 -0.063 18.416 1.00 90.88 269 TRP A CA 1
ATOM 2176 C C . TRP A 1 269 ? 19.667 -0.415 19.325 1.00 90.88 269 TRP A C 1
ATOM 2178 O O . TRP A 1 269 ? 20.807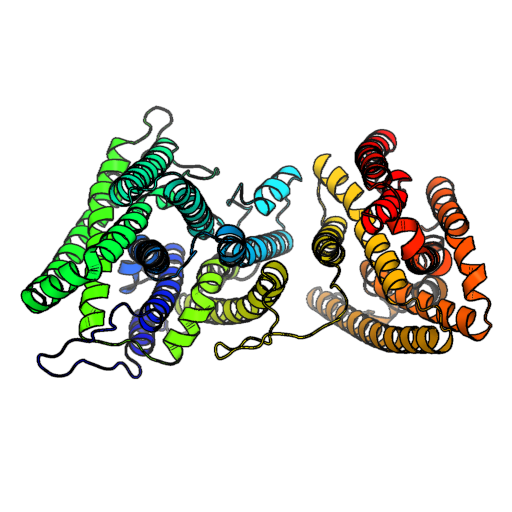 -0.427 18.870 1.00 90.88 269 TRP A O 1
ATOM 2188 N N . SER A 1 270 ? 19.430 -0.652 20.618 1.00 91.50 270 SER A N 1
ATOM 2189 C CA . SER A 1 270 ? 20.489 -0.926 21.606 1.00 91.50 270 SER A CA 1
ATOM 2190 C C . SER A 1 270 ? 21.020 -2.365 21.598 1.00 91.50 270 SER A C 1
ATOM 2192 O O . SER A 1 270 ? 21.815 -2.755 22.453 1.00 91.50 270 SER A O 1
ATOM 2194 N N . GLU A 1 271 ? 20.577 -3.167 20.632 1.00 88.50 271 GLU A N 1
ATOM 2195 C CA . GLU A 1 271 ? 20.959 -4.564 20.483 1.00 88.50 271 GLU A CA 1
ATOM 2196 C C . GLU A 1 271 ? 22.456 -4.719 20.205 1.00 88.50 271 GLU A C 1
ATOM 2198 O O . GLU A 1 271 ? 23.038 -4.045 19.354 1.00 88.50 271 GLU A O 1
ATOM 2203 N N . THR A 1 272 ? 23.073 -5.682 20.880 1.00 88.06 272 THR A N 1
ATOM 2204 C CA . THR A 1 272 ? 24.437 -6.139 20.622 1.00 88.06 272 THR A CA 1
ATOM 2205 C C . THR A 1 272 ? 24.444 -7.663 20.471 1.00 88.06 272 THR A C 1
ATOM 2207 O O . THR A 1 272 ? 23.468 -8.321 20.840 1.00 88.06 272 THR A O 1
ATOM 2210 N N . PRO A 1 273 ? 25.541 -8.278 19.984 1.00 86.00 273 PRO A N 1
ATOM 2211 C CA . PRO A 1 273 ? 25.632 -9.737 19.879 1.00 86.00 273 PRO A CA 1
ATOM 2212 C C . PRO A 1 273 ? 25.386 -10.494 21.196 1.00 86.00 273 PRO A C 1
ATOM 2214 O O . PRO A 1 273 ? 25.068 -11.679 21.163 1.00 86.00 273 PRO A O 1
ATOM 2217 N N . THR A 1 274 ? 25.545 -9.835 22.349 1.00 88.56 274 THR A N 1
ATOM 2218 C CA . THR A 1 274 ? 25.402 -10.436 23.685 1.00 88.56 274 THR A CA 1
ATOM 2219 C C . THR A 1 274 ? 24.252 -9.857 24.509 1.00 88.56 274 THR A C 1
ATOM 2221 O O . THR A 1 274 ? 23.895 -10.442 25.530 1.00 88.56 274 THR A O 1
ATOM 2224 N N . ASN A 1 275 ? 23.648 -8.741 24.089 1.00 89.94 275 ASN A N 1
ATOM 2225 C CA . ASN A 1 275 ? 22.517 -8.115 24.768 1.00 89.94 275 ASN A CA 1
ATOM 2226 C C . ASN A 1 275 ? 21.395 -7.803 23.764 1.00 89.94 275 ASN A C 1
ATOM 2228 O O . ASN A 1 275 ? 21.560 -6.921 22.924 1.00 89.94 275 ASN A O 1
ATOM 2232 N N . PRO A 1 276 ? 20.221 -8.446 23.869 1.00 86.88 276 PRO A N 1
ATOM 2233 C CA . PRO A 1 276 ? 19.113 -8.207 22.947 1.00 86.88 276 PRO A CA 1
ATOM 2234 C C . PRO A 1 276 ? 18.365 -6.876 23.180 1.00 86.88 276 PRO A C 1
ATOM 2236 O O . PRO A 1 276 ? 17.365 -6.607 22.507 1.00 86.88 276 PRO A O 1
ATOM 2239 N N . GLY A 1 277 ? 18.784 -6.059 24.157 1.00 92.69 277 GLY A N 1
ATOM 2240 C CA . GLY A 1 277 ? 18.273 -4.696 24.358 1.00 92.69 277 GLY A CA 1
ATOM 2241 C C . GLY A 1 277 ? 16.798 -4.616 24.775 1.00 92.69 277 GLY A C 1
ATOM 2242 O O . GLY A 1 277 ? 16.154 -3.587 24.594 1.00 92.69 277 GLY A O 1
ATOM 2243 N N . TYR A 1 278 ? 16.206 -5.696 25.305 1.00 93.38 278 TYR A N 1
ATOM 2244 C CA . TYR A 1 278 ? 14.759 -5.748 25.567 1.00 93.38 278 TYR A CA 1
ATOM 2245 C C . TYR A 1 278 ? 14.274 -4.688 26.560 1.00 93.38 278 TYR A C 1
ATOM 2247 O O . TYR A 1 278 ? 13.203 -4.117 26.360 1.00 93.38 278 TYR A O 1
ATOM 2255 N N . LEU A 1 279 ? 15.047 -4.417 27.617 1.00 94.62 279 LEU A N 1
ATOM 2256 C CA . LEU A 1 279 ? 14.680 -3.414 28.615 1.00 94.62 279 LEU A CA 1
ATOM 2257 C C . LEU A 1 279 ? 14.636 -2.012 27.999 1.00 94.62 279 LEU A C 1
ATOM 2259 O O . LEU A 1 279 ? 13.656 -1.300 28.189 1.00 94.62 279 LEU A O 1
ATOM 2263 N N . ASP A 1 280 ? 15.639 -1.657 27.202 1.00 95.69 280 ASP A N 1
ATOM 2264 C CA . ASP A 1 280 ? 15.721 -0.367 26.510 1.00 95.69 280 ASP A CA 1
ATOM 2265 C C . ASP A 1 280 ? 14.540 -0.174 25.555 1.00 95.69 280 ASP A C 1
ATOM 2267 O O . ASP A 1 280 ? 13.869 0.860 25.578 1.00 95.69 280 ASP A O 1
ATOM 2271 N N . LYS A 1 281 ? 14.191 -1.216 24.789 1.00 94.69 281 LYS A N 1
ATOM 2272 C CA . LYS A 1 281 ? 13.004 -1.206 23.922 1.00 94.69 281 LYS A CA 1
ATOM 2273 C C . LYS A 1 281 ? 11.713 -1.008 24.713 1.00 94.69 281 LYS A C 1
ATOM 2275 O O . LYS A 1 281 ? 10.849 -0.246 24.279 1.00 94.69 281 LYS A O 1
ATOM 2280 N N . LEU A 1 282 ? 11.560 -1.675 25.860 1.00 95.69 282 LEU A N 1
ATOM 2281 C CA . LEU A 1 282 ? 10.389 -1.514 26.731 1.00 95.69 282 LEU A CA 1
ATOM 2282 C C . LEU A 1 282 ? 10.321 -0.107 27.329 1.00 95.69 282 LEU A C 1
ATOM 2284 O O . LEU A 1 282 ? 9.247 0.490 27.374 1.00 95.69 282 LEU A O 1
ATOM 2288 N N . LEU A 1 283 ? 11.460 0.442 27.739 1.00 96.38 283 LEU A N 1
ATOM 2289 C CA . LEU A 1 283 ? 11.599 1.804 28.233 1.00 96.38 283 LEU A CA 1
ATOM 2290 C C . LEU A 1 283 ? 11.198 2.832 27.160 1.00 96.38 283 LEU A C 1
ATOM 2292 O O . LEU A 1 283 ? 10.353 3.692 27.427 1.00 96.38 283 LEU A O 1
ATOM 2296 N N . CYS A 1 284 ? 11.689 2.698 25.925 1.00 96.94 284 CYS A N 1
ATOM 2297 C CA . CYS A 1 284 ? 11.244 3.519 24.797 1.00 96.94 284 CYS A CA 1
ATOM 2298 C C . CYS A 1 284 ? 9.733 3.365 24.542 1.00 96.94 284 CYS A C 1
ATOM 2300 O O . CYS A 1 284 ? 9.017 4.371 24.499 1.00 96.94 284 CYS A O 1
ATOM 2302 N N . LEU A 1 285 ? 9.217 2.132 24.477 1.00 97.00 285 LEU A N 1
ATOM 2303 C CA . LEU A 1 285 ? 7.794 1.854 24.242 1.00 97.00 285 LEU A CA 1
ATOM 2304 C C . LEU A 1 285 ? 6.891 2.448 25.329 1.00 97.00 285 LEU A C 1
ATOM 2306 O O . LEU A 1 285 ? 5.842 3.009 25.015 1.00 97.00 285 LEU A O 1
ATOM 2310 N N . SER A 1 286 ? 7.310 2.373 26.595 1.00 96.31 286 SER A N 1
ATOM 2311 C CA . SER A 1 286 ? 6.551 2.881 27.744 1.00 96.31 286 SER A CA 1
ATOM 2312 C C . SER A 1 286 ? 6.331 4.394 27.702 1.00 96.31 286 SER A C 1
ATOM 2314 O O . SER A 1 286 ? 5.321 4.879 28.204 1.00 96.31 286 SER A O 1
ATOM 2316 N N . SER A 1 287 ? 7.240 5.138 27.065 1.00 96.06 287 SER A N 1
ATOM 2317 C CA . SER A 1 287 ? 7.098 6.582 26.853 1.00 96.06 287 SER A CA 1
ATOM 2318 C C . SER A 1 287 ? 6.340 6.913 25.564 1.00 96.06 287 SER A C 1
ATOM 2320 O O . SER A 1 287 ? 5.499 7.816 25.543 1.00 96.06 287 SER A O 1
ATOM 2322 N N . GLN A 1 288 ? 6.580 6.141 24.502 1.00 96.62 288 GLN A N 1
ATOM 2323 C CA . GLN A 1 288 ? 6.035 6.404 23.176 1.00 96.62 288 GLN A CA 1
ATOM 2324 C C . GLN A 1 288 ? 4.561 6.001 23.050 1.00 96.62 288 GLN A C 1
ATOM 2326 O O . GLN A 1 288 ? 3.777 6.725 22.440 1.00 96.62 288 GLN A O 1
ATOM 2331 N N . LEU A 1 289 ? 4.135 4.885 23.648 1.00 97.31 289 LEU A N 1
ATOM 2332 C CA . LEU A 1 289 ? 2.748 4.432 23.539 1.00 97.31 289 LEU A CA 1
ATOM 2333 C C . LEU A 1 289 ? 1.750 5.422 24.185 1.00 97.31 289 LEU A C 1
ATOM 2335 O O . LEU A 1 289 ? 0.772 5.778 23.520 1.00 97.31 289 LEU A O 1
ATOM 2339 N N . PRO A 1 290 ? 1.976 5.952 25.408 1.00 97.94 290 PRO A N 1
ATOM 2340 C CA . PRO A 1 290 ? 1.135 7.014 25.957 1.00 97.94 290 PRO A CA 1
ATOM 2341 C C . PRO A 1 290 ? 1.091 8.263 25.071 1.00 97.94 290 PRO A C 1
ATOM 2343 O O . PRO A 1 290 ? 0.003 8.792 24.845 1.00 97.94 290 PRO A O 1
ATOM 2346 N N . MET A 1 291 ? 2.228 8.698 24.505 1.00 97.81 291 MET A N 1
ATOM 2347 C CA . MET A 1 291 ? 2.267 9.820 23.553 1.00 97.81 291 MET A CA 1
ATOM 2348 C C . MET A 1 291 ? 1.259 9.617 22.414 1.00 97.81 291 MET A C 1
ATOM 2350 O O . MET A 1 291 ? 0.458 10.507 22.135 1.00 97.81 291 MET A O 1
ATOM 2354 N N . VAL A 1 292 ? 1.262 8.434 21.791 1.00 97.88 292 VAL A N 1
ATOM 2355 C CA . VAL A 1 292 ? 0.372 8.098 20.668 1.00 97.88 292 VAL A CA 1
ATOM 2356 C C . VAL A 1 292 ? -1.094 8.093 21.104 1.00 97.88 292 VAL A C 1
ATOM 2358 O O . VAL A 1 292 ? -1.947 8.650 20.410 1.00 97.88 292 VAL A O 1
ATOM 2361 N N . ILE A 1 293 ? -1.400 7.498 22.261 1.00 97.94 293 ILE A N 1
ATOM 2362 C CA . ILE A 1 293 ? -2.767 7.424 22.795 1.00 97.94 293 ILE A CA 1
ATOM 2363 C C . ILE A 1 293 ? -3.329 8.829 23.026 1.00 97.94 293 ILE A C 1
ATOM 2365 O O . ILE A 1 293 ? -4.409 9.152 22.525 1.00 97.94 293 ILE A O 1
ATOM 2369 N N . PHE A 1 294 ? -2.598 9.684 23.743 1.00 98.00 294 PHE A N 1
ATOM 2370 C CA . PHE A 1 294 ? -3.054 11.042 24.045 1.00 98.00 294 PHE A CA 1
ATOM 2371 C C . PHE A 1 294 ? -3.064 11.952 22.812 1.00 98.00 294 PHE A C 1
ATOM 2373 O O . PHE A 1 294 ? -3.950 12.806 22.705 1.00 98.00 294 PHE A O 1
ATOM 2380 N N . PHE A 1 295 ? -2.178 11.726 21.838 1.00 96.44 295 PHE A N 1
ATOM 2381 C CA . PHE A 1 295 ? -2.229 12.409 20.546 1.00 96.44 295 PHE A CA 1
ATOM 2382 C C . PHE A 1 295 ? -3.532 12.093 19.801 1.00 96.44 295 PHE A C 1
ATOM 2384 O O . PHE A 1 295 ? -4.253 13.007 19.392 1.00 96.44 295 PHE A O 1
ATOM 2391 N N . VAL A 1 296 ? -3.880 10.806 19.674 1.00 94.38 296 VAL A N 1
ATOM 2392 C CA . VAL A 1 296 ? -5.123 10.381 19.014 1.00 94.38 296 VAL A CA 1
ATOM 2393 C C . VAL A 1 296 ? -6.338 10.923 19.770 1.00 94.38 296 VAL A C 1
ATOM 2395 O O . VAL A 1 296 ? -7.227 11.496 19.144 1.00 94.38 296 VAL A O 1
ATOM 2398 N N . LEU A 1 297 ? -6.367 10.840 21.105 1.00 94.50 297 LEU A N 1
ATOM 2399 C CA . LEU A 1 297 ? -7.451 11.417 21.914 1.00 94.50 297 LEU A CA 1
ATOM 2400 C C . LEU A 1 297 ? -7.594 12.931 21.712 1.00 94.50 297 LEU A C 1
ATOM 2402 O O . LEU A 1 297 ? -8.716 13.421 21.577 1.00 94.50 297 LEU A O 1
ATOM 2406 N N . SER A 1 298 ? -6.481 13.664 21.627 1.00 92.88 298 SER A N 1
ATOM 2407 C CA . SER A 1 298 ? -6.485 15.101 21.329 1.00 92.88 298 SER A CA 1
ATOM 2408 C C . SER A 1 298 ? -7.112 15.378 19.964 1.00 92.88 298 SER A C 1
ATOM 2410 O O . SER A 1 298 ? -7.975 16.248 19.851 1.00 92.88 298 SER A O 1
ATOM 2412 N N . MET A 1 299 ? -6.754 14.600 18.934 1.00 90.00 299 MET A N 1
ATOM 2413 C CA . MET A 1 299 ? -7.381 14.708 17.613 1.00 90.00 299 MET A CA 1
ATOM 2414 C C . MET A 1 299 ? -8.891 14.461 17.672 1.00 90.00 299 MET A C 1
ATOM 2416 O O . MET A 1 299 ? -9.657 15.229 17.092 1.00 90.00 299 MET A O 1
ATOM 2420 N N . LEU A 1 300 ? -9.336 13.423 18.388 1.00 89.19 300 LEU A N 1
ATOM 2421 C CA . LEU A 1 300 ? -10.761 13.117 18.525 1.00 89.19 300 LEU A CA 1
ATOM 2422 C C . LEU A 1 300 ? -11.517 14.245 19.232 1.00 89.19 300 LEU A C 1
ATOM 2424 O O . LEU A 1 300 ? -12.564 14.672 18.748 1.00 89.19 300 LEU A O 1
ATOM 2428 N N . LEU A 1 301 ? -10.974 14.776 20.329 1.00 91.19 301 LEU A N 1
ATOM 2429 C CA . LEU A 1 301 ? -11.557 15.918 21.036 1.00 91.19 301 LEU A CA 1
ATOM 2430 C C . LEU A 1 301 ? -11.660 17.136 20.110 1.00 91.19 301 LEU A C 1
ATOM 2432 O O . LEU A 1 301 ? -12.734 17.723 20.001 1.00 91.19 301 LEU A O 1
ATOM 2436 N N . LEU A 1 302 ? -10.607 17.461 19.354 1.00 88.88 302 LEU A N 1
ATOM 2437 C CA . LEU A 1 302 ? -10.649 18.560 18.384 1.00 88.88 302 LEU A CA 1
ATOM 2438 C C . LEU A 1 302 ? -11.791 18.394 17.374 1.00 88.88 302 LEU A C 1
ATOM 2440 O O . LEU A 1 302 ? -12.501 19.362 17.093 1.00 88.88 302 LEU A O 1
ATOM 2444 N N . THR A 1 303 ? -12.046 17.171 16.893 1.00 85.62 303 THR A N 1
ATOM 2445 C CA . THR A 1 303 ? -13.155 16.930 15.955 1.00 85.62 303 THR A CA 1
ATOM 2446 C C . THR A 1 303 ? -14.550 17.166 16.528 1.00 85.62 303 THR A C 1
ATOM 2448 O O . THR A 1 303 ? -15.491 17.390 15.768 1.00 85.62 303 THR A O 1
ATOM 2451 N N . MET A 1 304 ? -14.707 17.170 17.855 1.00 87.75 304 MET A N 1
ATOM 2452 C CA . MET A 1 304 ? -15.989 17.482 18.494 1.00 87.75 304 MET A CA 1
ATOM 2453 C C . MET A 1 304 ? -16.346 18.969 18.396 1.00 87.75 304 MET A C 1
ATOM 2455 O O . MET A 1 304 ? -17.526 19.316 18.469 1.00 87.75 304 MET A O 1
ATOM 2459 N N . LYS A 1 305 ? -15.348 19.848 18.233 1.00 87.94 305 LYS A N 1
ATOM 2460 C CA . LYS A 1 305 ? -15.544 21.294 18.051 1.00 87.94 305 LYS A CA 1
ATOM 2461 C C . LYS A 1 305 ? -15.239 21.781 16.646 1.00 87.94 305 LYS A C 1
ATOM 2463 O O . LYS A 1 305 ? -15.738 22.836 16.282 1.00 87.94 305 LYS A O 1
ATOM 2468 N N . ILE A 1 306 ? -14.457 21.055 15.855 1.00 83.56 306 ILE A N 1
ATOM 2469 C CA . ILE A 1 306 ? -14.075 21.470 14.505 1.00 83.56 306 ILE A CA 1
ATOM 2470 C C . ILE A 1 306 ? -14.326 20.317 13.537 1.00 83.56 306 ILE A C 1
ATOM 2472 O O . ILE A 1 306 ? -13.704 19.263 13.629 1.00 83.56 306 ILE A O 1
ATOM 2476 N N . GLN A 1 307 ? -15.217 20.524 12.571 1.00 77.88 307 GLN A N 1
ATOM 2477 C CA . GLN A 1 307 ? -15.391 19.589 11.463 1.00 77.88 307 GLN A CA 1
ATOM 2478 C C . GLN A 1 307 ? -14.421 19.916 10.328 1.00 77.88 307 GLN A C 1
ATOM 2480 O O . GLN A 1 307 ? -14.469 21.005 9.747 1.00 77.88 307 GLN A O 1
ATOM 2485 N N . PHE A 1 308 ? -13.615 18.929 9.941 1.00 74.38 308 PHE A N 1
ATOM 2486 C CA . PHE A 1 308 ? -12.639 19.027 8.857 1.00 74.38 308 PHE A CA 1
ATOM 2487 C C . PHE A 1 308 ? -13.227 18.520 7.530 1.00 74.38 308 PHE A C 1
ATOM 2489 O O . PHE A 1 308 ? -12.667 17.670 6.839 1.00 74.38 308 PHE A O 1
ATOM 2496 N N . LYS A 1 309 ? -14.411 19.033 7.176 1.00 73.25 309 LYS A N 1
ATOM 2497 C CA . LYS A 1 309 ? -15.185 18.615 5.996 1.00 73.25 309 LYS A CA 1
ATOM 2498 C C . LYS A 1 309 ? -14.919 19.519 4.799 1.00 73.25 309 LYS A C 1
ATOM 2500 O O . LYS A 1 309 ? -15.808 20.241 4.345 1.00 73.25 309 LYS A O 1
ATOM 2505 N N . ASN A 1 310 ? -13.693 19.486 4.289 1.00 82.81 310 ASN A N 1
ATOM 2506 C CA . ASN A 1 310 ? -13.324 20.264 3.111 1.00 82.81 310 ASN A CA 1
ATOM 2507 C C . ASN A 1 310 ? -12.974 19.377 1.901 1.00 82.81 310 ASN A C 1
ATOM 2509 O O . ASN A 1 310 ? -12.596 18.215 2.076 1.00 82.81 310 ASN A O 1
ATOM 2513 N N . PRO A 1 311 ? -13.117 19.894 0.663 1.00 84.31 311 PRO A N 1
ATOM 2514 C CA . PRO A 1 311 ? -12.874 19.106 -0.545 1.00 84.31 311 PRO A CA 1
ATOM 2515 C C . PRO A 1 311 ? -11.446 18.558 -0.656 1.00 84.31 311 PRO A C 1
ATOM 2517 O O . PRO A 1 311 ? -11.266 17.463 -1.181 1.00 84.31 311 PRO A O 1
ATOM 2520 N N . VAL A 1 312 ? -10.449 19.287 -0.138 1.00 86.81 312 VAL A N 1
ATOM 2521 C CA . VAL A 1 312 ? -9.035 18.888 -0.187 1.00 86.81 312 VAL A CA 1
ATOM 2522 C C . VAL A 1 312 ? -8.800 17.673 0.704 1.00 86.81 312 VAL A C 1
ATOM 2524 O O . VAL A 1 312 ? -8.296 16.659 0.234 1.00 86.81 312 VAL A O 1
ATOM 2527 N N . LEU A 1 313 ? -9.235 17.720 1.964 1.00 85.44 313 LEU A N 1
ATOM 2528 C CA . LEU A 1 313 ? -9.140 16.586 2.885 1.00 85.44 313 LEU A CA 1
ATOM 2529 C C . LEU A 1 313 ? -9.979 15.399 2.421 1.00 85.44 313 LEU A C 1
ATOM 2531 O O . LEU A 1 313 ? -9.547 14.258 2.553 1.00 85.44 313 LEU A O 1
ATOM 2535 N N . LYS A 1 314 ? -11.153 15.648 1.830 1.00 85.38 314 LYS A N 1
ATOM 2536 C CA . LYS A 1 314 ? -11.967 14.589 1.228 1.00 85.38 314 LYS A CA 1
ATOM 2537 C C . LYS A 1 314 ? -11.204 13.883 0.110 1.00 85.38 314 LYS A C 1
ATOM 2539 O O . LYS A 1 314 ? -11.161 12.657 0.106 1.00 85.38 314 LYS A O 1
ATOM 2544 N N . PHE A 1 315 ? -10.575 14.639 -0.788 1.00 89.69 315 PHE A N 1
ATOM 2545 C CA . PHE A 1 315 ? -9.715 14.105 -1.842 1.00 89.69 315 PHE A CA 1
ATOM 2546 C C . PHE A 1 315 ? -8.525 13.326 -1.265 1.00 89.69 315 PHE A C 1
ATOM 2548 O O . PHE A 1 315 ? -8.377 12.142 -1.563 1.00 89.69 315 PHE A O 1
ATOM 2555 N N . LEU A 1 316 ? -7.736 13.931 -0.373 1.00 87.50 316 LEU A N 1
ATOM 2556 C CA . LEU A 1 316 ? -6.584 13.277 0.259 1.00 87.50 316 LEU A CA 1
ATOM 2557 C C . LEU A 1 316 ? -6.986 11.999 1.004 1.00 87.50 316 LEU A C 1
ATOM 2559 O O . LEU A 1 316 ? -6.295 10.989 0.928 1.00 87.50 316 LEU A O 1
ATOM 2563 N N . GLY A 1 317 ? -8.141 12.008 1.668 1.00 85.06 317 GLY A N 1
ATOM 2564 C CA . GLY A 1 317 ? -8.704 10.849 2.350 1.00 85.06 317 GLY A CA 1
ATOM 2565 C C . GLY A 1 317 ? -9.121 9.711 1.417 1.00 85.06 317 GLY A C 1
ATOM 2566 O O . GLY A 1 317 ? -9.186 8.567 1.864 1.00 85.06 317 GLY A O 1
ATOM 2567 N N . THR A 1 318 ? -9.400 9.984 0.134 1.00 88.56 318 THR A N 1
ATOM 2568 C CA . THR A 1 318 ? -9.659 8.920 -0.855 1.00 88.56 318 THR A CA 1
ATOM 2569 C C . THR A 1 318 ? -8.392 8.195 -1.284 1.00 88.56 318 THR A C 1
ATOM 2571 O O . THR A 1 318 ? -8.446 6.983 -1.457 1.00 88.56 318 THR A O 1
ATOM 2574 N N . ILE A 1 319 ? -7.271 8.911 -1.390 1.00 89.94 319 ILE A N 1
ATOM 2575 C CA . ILE A 1 319 ? -5.989 8.401 -1.904 1.00 89.94 319 ILE A CA 1
ATOM 2576 C C . ILE A 1 319 ? -4.969 8.107 -0.792 1.00 89.94 319 ILE A C 1
ATOM 2578 O O . ILE A 1 319 ? -3.793 7.889 -1.070 1.00 89.94 319 ILE A O 1
ATOM 2582 N N . SER A 1 320 ? -5.382 8.168 0.478 1.00 90.12 320 SER A N 1
ATOM 2583 C CA . SER A 1 320 ? -4.479 8.154 1.638 1.00 90.12 320 SER A CA 1
ATOM 2584 C C . SER A 1 320 ? -3.647 6.877 1.734 1.00 90.12 320 SER A C 1
ATOM 2586 O O . SER A 1 320 ? -2.474 6.941 2.095 1.00 90.12 320 SER A O 1
ATOM 2588 N N . LEU A 1 321 ? -4.231 5.734 1.365 1.00 88.50 321 LEU A N 1
ATOM 2589 C CA . LEU A 1 321 ? -3.542 4.449 1.323 1.00 88.50 321 LEU A CA 1
ATOM 2590 C C . LEU A 1 321 ? -2.461 4.433 0.238 1.00 88.50 321 LEU A C 1
ATOM 2592 O O . LEU A 1 321 ? -1.315 4.096 0.516 1.00 88.50 321 LEU A O 1
ATOM 2596 N N . GLU A 1 322 ? -2.797 4.827 -0.991 1.00 93.50 322 GLU A N 1
ATOM 2597 C CA . GLU A 1 322 ? -1.820 4.903 -2.077 1.00 93.50 322 GLU A CA 1
ATOM 2598 C C . GLU A 1 322 ? -0.709 5.918 -1.787 1.00 93.50 322 GLU A C 1
ATOM 2600 O O . GLU A 1 322 ? 0.455 5.647 -2.075 1.00 93.50 322 GLU A O 1
ATOM 2605 N N . LEU A 1 323 ? -1.046 7.054 -1.168 1.00 92.19 323 LEU A N 1
ATOM 2606 C CA . LEU A 1 323 ? -0.086 8.074 -0.751 1.00 92.19 323 LEU A CA 1
ATOM 2607 C C . LEU A 1 323 ? 0.883 7.532 0.306 1.00 92.19 323 LEU A C 1
ATOM 2609 O O . LEU A 1 323 ? 2.098 7.692 0.169 1.00 92.19 323 LEU A O 1
ATOM 2613 N N . TYR A 1 324 ? 0.358 6.834 1.315 1.00 91.19 324 TYR A N 1
ATOM 2614 C CA . TYR A 1 324 ? 1.165 6.135 2.312 1.00 91.19 324 TYR A CA 1
ATOM 2615 C C . TYR A 1 324 ? 2.109 5.111 1.666 1.00 91.19 324 TYR A C 1
ATOM 2617 O O . TYR A 1 324 ? 3.255 5.001 2.075 1.00 91.19 324 TYR A O 1
ATOM 2625 N N . LEU A 1 325 ? 1.684 4.406 0.620 1.00 91.50 325 LEU A N 1
ATOM 2626 C CA . LEU A 1 325 ? 2.515 3.379 -0.008 1.00 91.50 325 LEU A CA 1
ATOM 2627 C C . LEU A 1 325 ? 3.591 3.937 -0.946 1.00 91.50 325 LEU A C 1
ATOM 2629 O O . LEU A 1 325 ? 4.695 3.405 -0.974 1.00 91.50 325 LEU A O 1
ATOM 2633 N N . ILE A 1 326 ? 3.293 4.974 -1.737 1.00 91.88 326 ILE A N 1
ATOM 2634 C CA . ILE A 1 326 ? 4.172 5.382 -2.847 1.00 91.88 326 ILE A CA 1
ATOM 2635 C C . ILE A 1 326 ? 5.189 6.469 -2.489 1.00 91.88 326 ILE A C 1
ATOM 2637 O O . ILE A 1 326 ? 6.187 6.626 -3.189 1.00 91.88 326 ILE A O 1
ATOM 2641 N N . HIS A 1 327 ? 4.964 7.241 -1.423 1.00 91.88 327 HIS A N 1
ATOM 2642 C CA . HIS A 1 327 ? 5.752 8.450 -1.157 1.00 91.88 327 HIS A CA 1
ATOM 2643 C C . HIS A 1 327 ? 7.259 8.185 -0.996 1.00 91.88 327 HIS A C 1
ATOM 2645 O O . HIS A 1 327 ? 8.085 8.974 -1.465 1.00 91.88 327 HIS A O 1
ATOM 2651 N N . ASN A 1 328 ? 7.637 7.059 -0.376 1.00 90.38 328 ASN A N 1
ATOM 2652 C CA . ASN A 1 328 ? 9.041 6.751 -0.115 1.00 90.38 328 ASN A CA 1
ATOM 2653 C C . ASN A 1 328 ? 9.839 6.493 -1.410 1.00 90.38 328 ASN A C 1
ATOM 2655 O O . ASN A 1 328 ? 11.057 6.648 -1.420 1.00 90.38 328 ASN A O 1
ATOM 2659 N N . LEU A 1 329 ? 9.162 6.169 -2.518 1.00 88.81 329 LEU A N 1
ATOM 2660 C CA . LEU A 1 329 ? 9.778 6.035 -3.834 1.00 88.81 329 LEU A CA 1
ATOM 2661 C C . LEU A 1 329 ? 10.506 7.334 -4.194 1.00 88.81 329 LEU A C 1
ATOM 2663 O O . LEU A 1 329 ? 11.701 7.339 -4.476 1.00 88.81 329 LEU A O 1
ATOM 2667 N N . PHE A 1 330 ? 9.809 8.463 -4.092 1.00 89.38 330 PHE A N 1
ATOM 2668 C CA . PHE A 1 330 ? 10.358 9.773 -4.438 1.00 89.38 330 PHE A CA 1
ATOM 2669 C C . PHE A 1 330 ? 11.404 10.251 -3.427 1.00 89.38 330 PHE A C 1
ATOM 2671 O O . PHE A 1 330 ? 12.416 10.824 -3.827 1.00 89.38 330 PHE A O 1
ATOM 2678 N N . ILE A 1 331 ? 11.199 9.970 -2.133 1.00 89.44 331 ILE A N 1
ATOM 2679 C CA . ILE A 1 331 ? 12.165 10.299 -1.068 1.00 89.44 331 ILE A CA 1
ATOM 2680 C C . ILE A 1 331 ? 13.519 9.640 -1.341 1.00 89.44 331 ILE A C 1
ATOM 2682 O O . ILE A 1 331 ? 14.575 10.267 -1.248 1.00 89.44 331 ILE A O 1
ATOM 2686 N N . VAL A 1 332 ? 13.500 8.354 -1.680 1.00 83.88 332 VAL A N 1
ATOM 2687 C CA . VAL A 1 332 ? 14.720 7.603 -1.960 1.00 83.88 332 VAL A CA 1
ATOM 2688 C C . VAL A 1 332 ? 15.384 8.127 -3.233 1.00 83.88 332 VAL A C 1
ATOM 2690 O O . VAL A 1 332 ? 16.575 8.434 -3.208 1.00 83.88 332 VAL A O 1
ATOM 2693 N N . TYR A 1 333 ? 14.630 8.276 -4.323 1.00 82.69 333 TYR A N 1
ATOM 2694 C CA . TYR A 1 333 ? 15.209 8.516 -5.644 1.00 82.69 333 TYR A CA 1
ATOM 2695 C C . TYR A 1 333 ? 15.658 9.954 -5.916 1.00 82.69 333 TYR A C 1
ATOM 2697 O O . TYR A 1 333 ? 16.651 10.137 -6.614 1.00 82.69 333 TYR A O 1
ATOM 2705 N N . PHE A 1 334 ? 15.017 10.974 -5.335 1.00 84.38 334 PHE A N 1
ATOM 2706 C CA . PHE A 1 334 ? 15.400 12.380 -5.560 1.00 84.38 334 PHE A CA 1
ATOM 2707 C C . PHE A 1 334 ? 16.558 12.887 -4.697 1.00 84.38 334 PHE A C 1
ATOM 2709 O O . PHE A 1 334 ? 16.971 14.043 -4.821 1.00 84.38 334 PHE A O 1
ATOM 2716 N N . LYS A 1 335 ? 17.106 12.023 -3.840 1.00 75.88 335 LYS A N 1
ATOM 2717 C CA . LYS A 1 335 ? 18.359 12.258 -3.115 1.00 75.88 335 LYS A CA 1
ATOM 2718 C C . LYS A 1 335 ? 19.475 11.288 -3.514 1.00 75.88 335 LYS A C 1
ATOM 2720 O O . LYS A 1 335 ? 20.536 11.298 -2.890 1.00 75.88 335 LYS A O 1
ATOM 2725 N N . GLN A 1 336 ? 19.270 10.457 -4.536 1.00 70.62 336 GLN A N 1
ATOM 2726 C CA . GLN A 1 336 ? 20.303 9.550 -5.030 1.00 70.62 336 GLN A CA 1
ATOM 2727 C C . GLN A 1 336 ? 21.178 10.240 -6.078 1.00 70.62 336 GLN A C 1
ATOM 2729 O O . GLN A 1 336 ? 20.728 10.563 -7.173 1.00 70.62 336 GLN A O 1
ATOM 2734 N N . VAL A 1 337 ? 22.471 10.385 -5.770 1.00 63.53 337 VAL A N 1
ATOM 2735 C CA . VAL A 1 337 ? 23.469 11.056 -6.628 1.00 63.53 337 VAL A CA 1
ATOM 2736 C C . VAL A 1 337 ? 23.524 10.483 -8.049 1.00 63.53 337 VAL A C 1
ATOM 2738 O O . VAL A 1 337 ? 23.746 11.229 -8.993 1.00 63.53 337 VAL A O 1
ATOM 2741 N N . LYS A 1 338 ? 23.287 9.176 -8.210 1.00 61.28 338 LYS A N 1
ATOM 2742 C CA . LYS A 1 338 ? 23.341 8.484 -9.508 1.00 61.28 338 LYS A CA 1
ATOM 2743 C C . LYS A 1 338 ? 22.098 8.676 -10.387 1.00 61.28 338 LYS A C 1
ATOM 2745 O O . LYS A 1 338 ? 22.139 8.275 -11.542 1.00 61.28 338 LYS A O 1
ATOM 2750 N N . ILE A 1 339 ? 21.004 9.223 -9.849 1.00 65.81 339 ILE A N 1
ATOM 2751 C CA . ILE A 1 339 ? 19.716 9.341 -10.553 1.00 65.81 339 ILE A CA 1
ATOM 2752 C C . ILE A 1 339 ? 19.295 10.803 -10.602 1.00 65.81 339 ILE A C 1
ATOM 2754 O O . ILE A 1 339 ? 19.376 11.439 -11.647 1.00 65.81 339 ILE A O 1
ATOM 2758 N N . VAL A 1 340 ? 18.883 11.354 -9.463 1.00 71.25 340 VAL A N 1
ATOM 2759 C CA . VAL A 1 340 ? 18.500 12.756 -9.306 1.00 71.25 340 VAL A CA 1
ATOM 2760 C C . VAL A 1 340 ? 18.879 13.163 -7.884 1.00 71.25 340 VAL A C 1
ATOM 2762 O O . VAL A 1 340 ? 18.493 12.500 -6.924 1.00 71.25 340 VAL A O 1
ATOM 2765 N N . SER A 1 341 ? 19.627 14.257 -7.729 1.00 79.44 341 SER A N 1
ATOM 2766 C CA . SER A 1 341 ? 20.003 14.783 -6.411 1.00 79.44 341 SER A CA 1
ATOM 2767 C C . SER A 1 341 ? 19.588 16.242 -6.273 1.00 79.44 341 SER A C 1
ATOM 2769 O O . SER A 1 341 ? 20.286 17.161 -6.709 1.00 79.44 341 SER A O 1
ATOM 2771 N N . ILE A 1 342 ? 18.418 16.455 -5.668 1.00 84.00 342 ILE A N 1
ATOM 2772 C CA . ILE A 1 342 ? 17.890 17.790 -5.385 1.00 84.00 342 ILE A CA 1
ATOM 2773 C C . ILE A 1 342 ? 18.560 18.315 -4.113 1.00 84.00 342 ILE A C 1
ATOM 2775 O O . ILE A 1 342 ? 18.248 17.884 -3.004 1.00 84.00 342 ILE A O 1
ATOM 2779 N N . LYS A 1 343 ? 19.490 19.264 -4.269 1.00 83.62 343 LYS A N 1
ATOM 2780 C CA . LYS A 1 343 ? 20.259 19.830 -3.144 1.00 83.62 343 LYS A CA 1
ATOM 2781 C C . LYS A 1 343 ? 19.438 20.760 -2.245 1.00 83.62 343 LYS A C 1
ATOM 2783 O O . LYS A 1 343 ? 19.690 20.834 -1.048 1.00 83.62 343 LYS A O 1
ATOM 2788 N N . ASN A 1 344 ? 18.478 21.495 -2.808 1.00 87.75 344 ASN A N 1
ATOM 2789 C CA . ASN A 1 344 ? 17.660 22.435 -2.045 1.00 87.75 344 ASN A CA 1
ATOM 2790 C C . ASN A 1 344 ? 16.537 21.689 -1.301 1.00 87.75 344 ASN A C 1
ATOM 2792 O O . ASN A 1 344 ? 15.649 21.119 -1.936 1.00 87.75 344 ASN A O 1
ATOM 2796 N N . ASN A 1 345 ? 16.562 21.721 0.037 1.00 89.62 345 ASN A N 1
ATOM 2797 C CA . ASN A 1 345 ? 15.609 20.985 0.877 1.00 89.62 345 ASN A CA 1
ATOM 2798 C C . ASN A 1 345 ? 14.148 21.399 0.639 1.00 89.62 345 ASN A C 1
ATOM 2800 O O . ASN A 1 345 ? 13.276 20.534 0.639 1.00 89.62 345 ASN A O 1
ATOM 2804 N N . PHE A 1 346 ? 13.874 22.686 0.394 1.00 89.06 346 PHE A N 1
ATOM 2805 C CA . PHE A 1 346 ? 12.515 23.158 0.116 1.00 89.06 346 PHE A CA 1
ATOM 2806 C C . PHE A 1 346 ? 11.977 22.556 -1.188 1.00 89.06 346 PHE A C 1
ATOM 2808 O O . PHE A 1 346 ? 10.913 21.937 -1.187 1.00 89.06 346 PHE A O 1
ATOM 2815 N N . MET A 1 347 ? 12.744 22.662 -2.279 1.00 88.88 347 MET A N 1
ATOM 2816 C CA . MET A 1 347 ? 12.372 22.084 -3.575 1.00 88.88 347 MET A CA 1
ATOM 2817 C C . MET A 1 347 ? 12.235 20.566 -3.499 1.00 88.88 347 MET A C 1
ATOM 2819 O O . MET A 1 347 ? 11.294 20.009 -4.056 1.00 88.88 347 MET A O 1
ATOM 2823 N N . TYR A 1 348 ? 13.140 19.901 -2.779 1.00 90.25 348 TYR A N 1
ATOM 2824 C CA . TYR A 1 348 ? 13.088 18.460 -2.557 1.00 90.25 348 TYR A CA 1
ATOM 2825 C C . TYR A 1 348 ? 11.781 18.045 -1.868 1.00 90.25 348 TYR A C 1
ATOM 2827 O O . TYR A 1 348 ? 11.055 17.203 -2.393 1.00 90.25 348 TYR A O 1
ATOM 2835 N N . MET A 1 349 ? 11.432 18.679 -0.743 1.00 92.69 349 MET A N 1
ATOM 2836 C CA . MET A 1 349 ? 10.192 18.380 -0.022 1.00 92.69 349 MET A CA 1
ATOM 2837 C C . MET A 1 349 ? 8.942 18.680 -0.857 1.00 92.69 349 MET A C 1
ATOM 2839 O O . MET A 1 349 ? 8.019 17.867 -0.890 1.00 92.69 349 MET A O 1
ATOM 2843 N N . LEU A 1 350 ? 8.915 19.821 -1.555 1.00 90.88 350 LEU A N 1
ATOM 2844 C CA . LEU A 1 350 ? 7.772 20.232 -2.369 1.00 90.88 350 LEU A CA 1
ATOM 2845 C C . LEU A 1 350 ? 7.538 19.266 -3.540 1.00 90.88 350 LEU A C 1
ATOM 2847 O O . LEU A 1 350 ? 6.415 18.809 -3.741 1.00 90.88 350 LEU A O 1
ATOM 2851 N N . ILE A 1 351 ? 8.591 18.923 -4.287 1.00 90.50 351 ILE A N 1
ATOM 2852 C CA . ILE A 1 351 ? 8.499 18.020 -5.443 1.00 90.50 351 ILE A CA 1
ATOM 2853 C C . ILE A 1 351 ? 8.091 16.613 -4.999 1.00 90.50 351 ILE A C 1
ATOM 2855 O O . ILE A 1 351 ? 7.202 16.022 -5.614 1.00 90.50 351 ILE A O 1
ATOM 2859 N N . VAL A 1 352 ? 8.685 16.090 -3.917 1.00 93.12 352 VAL A N 1
ATOM 2860 C CA . VAL A 1 352 ? 8.286 14.792 -3.351 1.00 93.12 352 VAL A CA 1
ATOM 2861 C C . VAL A 1 352 ? 6.807 14.807 -2.984 1.00 93.12 352 VAL A C 1
ATOM 2863 O O . VAL A 1 352 ? 6.091 13.880 -3.355 1.00 93.12 352 VAL A O 1
ATOM 2866 N N . LEU A 1 353 ? 6.326 15.848 -2.300 1.00 93.12 353 LEU A N 1
ATOM 2867 C CA . LEU A 1 353 ? 4.929 15.934 -1.883 1.00 93.12 353 LEU A CA 1
ATOM 2868 C C . LEU A 1 353 ? 3.972 15.958 -3.086 1.00 93.12 353 LEU A C 1
ATOM 2870 O O . LEU A 1 353 ? 3.030 15.167 -3.135 1.00 93.12 353 LEU A O 1
ATOM 2874 N N . LEU A 1 354 ? 4.237 16.821 -4.073 1.00 91.88 354 LEU A N 1
ATOM 2875 C CA . LEU A 1 354 ? 3.395 16.969 -5.264 1.00 91.88 354 LEU A CA 1
ATOM 2876 C C . LEU A 1 354 ? 3.342 15.683 -6.096 1.00 91.88 354 LEU A C 1
ATOM 2878 O O . LEU A 1 354 ? 2.257 15.243 -6.477 1.00 91.88 354 LEU A O 1
ATOM 2882 N N . LEU A 1 355 ? 4.494 15.052 -6.343 1.00 92.56 355 LEU A N 1
ATOM 2883 C CA . LEU A 1 355 ? 4.553 13.815 -7.122 1.00 92.56 355 LEU A CA 1
ATOM 2884 C C . LEU A 1 355 ? 3.965 12.624 -6.365 1.00 92.56 355 LEU A C 1
ATOM 2886 O O . LEU A 1 355 ? 3.267 11.816 -6.974 1.00 92.56 355 LEU A O 1
ATOM 2890 N N . SER A 1 356 ? 4.152 12.549 -5.044 1.00 94.81 356 SER A N 1
ATOM 2891 C CA . SER A 1 356 ? 3.516 11.511 -4.224 1.00 94.81 356 SER A CA 1
ATOM 2892 C C . SER A 1 356 ? 1.992 11.599 -4.307 1.00 94.81 356 SER A C 1
ATOM 2894 O O . SER A 1 356 ? 1.339 10.583 -4.526 1.00 94.81 356 SER A O 1
ATOM 2896 N N . VAL A 1 357 ? 1.419 12.805 -4.203 1.00 94.50 357 VAL A N 1
ATOM 2897 C CA . VAL A 1 357 ? -0.034 13.026 -4.322 1.00 94.50 357 VAL A CA 1
ATOM 2898 C C . VAL A 1 357 ? -0.539 12.701 -5.730 1.00 94.50 357 VAL A C 1
ATOM 2900 O O . VAL A 1 357 ? -1.542 11.999 -5.872 1.00 94.50 357 VAL A O 1
ATOM 2903 N N . LEU A 1 358 ? 0.156 13.171 -6.770 1.00 93.88 358 LEU A N 1
ATOM 2904 C CA . LEU A 1 358 ? -0.223 12.925 -8.164 1.00 93.88 358 LEU A CA 1
ATOM 2905 C C . LEU A 1 358 ? -0.237 11.427 -8.491 1.00 93.88 358 LEU A C 1
ATOM 2907 O O . LEU A 1 358 ? -1.213 10.912 -9.037 1.00 93.88 358 LEU A O 1
ATOM 2911 N N . ILE A 1 359 ? 0.837 10.720 -8.142 1.00 92.75 359 ILE A N 1
ATOM 2912 C CA . ILE A 1 359 ? 0.977 9.298 -8.452 1.00 92.75 359 ILE A CA 1
ATOM 2913 C C . ILE A 1 359 ? 0.030 8.467 -7.585 1.00 92.75 359 ILE A C 1
ATOM 2915 O O . ILE A 1 359 ? -0.607 7.557 -8.108 1.00 92.75 359 ILE A O 1
ATOM 2919 N N . ALA A 1 360 ? -0.166 8.818 -6.311 1.00 93.12 360 ALA A N 1
ATOM 2920 C CA . ALA A 1 360 ? -1.172 8.175 -5.469 1.00 93.12 360 ALA A CA 1
ATOM 2921 C C . ALA A 1 360 ? -2.584 8.274 -6.065 1.00 93.12 360 ALA A C 1
ATOM 2923 O O . ALA A 1 360 ? -3.321 7.291 -6.067 1.00 93.12 360 ALA A O 1
ATOM 2924 N N . TRP A 1 361 ? -2.952 9.426 -6.631 1.00 95.00 361 TRP A N 1
ATOM 2925 C CA . TRP A 1 361 ? -4.242 9.601 -7.300 1.00 95.00 361 TRP A CA 1
ATOM 2926 C C . TRP A 1 361 ? -4.402 8.722 -8.547 1.00 95.00 361 TRP A C 1
ATOM 2928 O O . TRP A 1 361 ? -5.443 8.083 -8.721 1.00 95.00 361 TRP A O 1
ATOM 2938 N N . ILE A 1 362 ? -3.366 8.631 -9.385 1.00 91.19 362 ILE A N 1
ATOM 2939 C CA . ILE A 1 362 ? -3.369 7.751 -10.564 1.00 91.19 362 ILE A CA 1
ATOM 2940 C C . ILE A 1 362 ? -3.506 6.284 -10.131 1.00 91.19 362 ILE A C 1
ATOM 2942 O O . ILE A 1 362 ? -4.357 5.553 -10.650 1.00 91.19 362 ILE A O 1
ATOM 2946 N N . LEU A 1 363 ? -2.709 5.865 -9.143 1.00 90.12 363 LEU A N 1
ATOM 2947 C CA . LEU A 1 363 ? -2.745 4.507 -8.603 1.00 90.12 363 LEU A CA 1
ATOM 2948 C C . LEU A 1 363 ? -4.091 4.180 -7.974 1.00 90.12 363 LEU A C 1
ATOM 2950 O O . LEU A 1 363 ? -4.587 3.077 -8.169 1.00 90.12 363 LEU A O 1
ATOM 2954 N N . HIS A 1 364 ? -4.731 5.133 -7.304 1.00 90.75 364 HIS A N 1
ATOM 2955 C CA . HIS A 1 364 ? -6.047 4.928 -6.719 1.00 90.75 364 HIS A CA 1
ATOM 2956 C C . HIS A 1 364 ? -7.088 4.516 -7.769 1.00 90.75 364 HIS A C 1
ATOM 2958 O O . HIS A 1 364 ? -7.819 3.540 -7.583 1.00 90.75 364 HIS A O 1
ATOM 2964 N N . GLY A 1 365 ? -7.124 5.207 -8.915 1.00 83.69 365 GLY A N 1
ATOM 2965 C CA . GLY A 1 365 ? -8.021 4.855 -10.019 1.00 83.69 365 GLY A CA 1
ATOM 2966 C C . GLY A 1 365 ? -7.759 3.448 -10.573 1.00 83.69 365 GLY A C 1
ATOM 2967 O O . GLY A 1 365 ? -8.699 2.686 -10.820 1.00 83.69 365 GLY A O 1
ATOM 2968 N N . PHE A 1 366 ? -6.484 3.082 -10.717 1.00 85.38 366 PHE A N 1
ATOM 2969 C CA . PHE A 1 366 ? -6.058 1.759 -11.174 1.00 85.38 366 PHE A CA 1
ATOM 2970 C C . PHE A 1 366 ? -6.391 0.647 -10.162 1.00 85.38 366 PHE A C 1
ATOM 2972 O O . PHE A 1 366 ? -7.004 -0.364 -10.513 1.00 85.38 366 PHE A O 1
ATOM 2979 N N . ASN A 1 367 ? -6.081 0.863 -8.885 1.00 85.00 367 ASN A N 1
ATOM 2980 C CA . ASN A 1 367 ? -6.338 -0.074 -7.794 1.00 85.00 367 ASN A CA 1
ATOM 2981 C C . ASN A 1 367 ? -7.831 -0.326 -7.603 1.00 85.00 367 ASN A C 1
ATOM 2983 O O . ASN A 1 367 ? -8.241 -1.469 -7.386 1.00 85.00 367 ASN A O 1
ATOM 2987 N N . GLN A 1 368 ? -8.665 0.714 -7.715 1.00 85.19 368 GLN A N 1
ATOM 2988 C CA . GLN A 1 368 ? -10.118 0.561 -7.653 1.00 85.19 368 GLN A CA 1
ATOM 2989 C C . GLN A 1 368 ? -10.655 -0.308 -8.789 1.00 85.19 368 GLN A C 1
ATOM 2991 O O . GLN A 1 368 ? -11.560 -1.111 -8.563 1.00 85.19 368 GLN A O 1
ATOM 2996 N N . TYR A 1 369 ? -10.107 -0.169 -9.998 1.00 82.31 369 TYR A N 1
ATOM 2997 C CA . TYR A 1 369 ? -10.501 -0.997 -11.134 1.00 82.31 369 TYR A CA 1
ATOM 2998 C C . TYR A 1 369 ? -10.204 -2.481 -10.875 1.00 82.31 369 TYR A C 1
ATOM 3000 O O . TYR A 1 369 ? -11.109 -3.311 -10.986 1.00 82.31 369 TYR A O 1
ATOM 3008 N N . ILE A 1 370 ? -8.982 -2.805 -10.438 1.00 81.50 370 ILE A N 1
ATOM 3009 C CA . ILE A 1 370 ? -8.581 -4.185 -10.111 1.00 81.50 370 ILE A CA 1
ATOM 3010 C C . ILE A 1 370 ? -9.408 -4.731 -8.942 1.00 81.50 370 ILE A C 1
ATOM 3012 O O . ILE A 1 370 ? -9.970 -5.822 -9.018 1.00 81.50 370 ILE A O 1
ATOM 3016 N N . THR A 1 371 ? -9.533 -3.960 -7.863 1.00 77.69 371 THR A N 1
ATOM 3017 C CA . THR A 1 371 ? -10.302 -4.361 -6.678 1.00 77.69 371 THR A CA 1
ATOM 3018 C C . THR A 1 371 ? -11.773 -4.598 -7.025 1.00 77.69 371 THR A C 1
ATOM 3020 O O . THR A 1 371 ? -12.379 -5.555 -6.542 1.00 77.69 371 THR A O 1
ATOM 3023 N N . GLY A 1 372 ? -12.364 -3.758 -7.878 1.00 76.00 372 GLY A N 1
ATOM 3024 C CA . GLY A 1 372 ? -13.732 -3.923 -8.367 1.00 76.00 372 GLY A CA 1
ATOM 3025 C C . GLY A 1 372 ? -13.921 -5.237 -9.122 1.00 76.00 372 GLY A C 1
ATOM 3026 O O . GLY A 1 372 ? -14.876 -5.963 -8.838 1.00 76.00 372 GLY A O 1
ATOM 3027 N N . ALA A 1 373 ? -12.969 -5.581 -9.995 1.00 77.69 373 ALA A N 1
ATOM 3028 C CA . ALA A 1 373 ? -12.961 -6.851 -10.716 1.00 77.69 373 ALA A CA 1
ATOM 3029 C C . ALA A 1 373 ? -12.887 -8.056 -9.758 1.00 77.69 373 ALA A C 1
ATOM 3031 O O . ALA A 1 373 ? -13.730 -8.945 -9.838 1.00 77.69 373 ALA A O 1
ATOM 3032 N N . LEU A 1 374 ? -11.968 -8.042 -8.782 1.00 76.00 374 LEU A N 1
ATOM 3033 C CA . LEU A 1 374 ? -11.796 -9.139 -7.811 1.00 76.00 374 LEU A CA 1
ATOM 3034 C C . LEU A 1 374 ? -12.983 -9.301 -6.849 1.00 76.00 374 LEU A C 1
ATOM 3036 O O . LEU A 1 374 ? -13.323 -10.404 -6.415 1.00 76.00 374 LEU A O 1
ATOM 3040 N N . THR A 1 375 ? -13.614 -8.190 -6.471 1.00 78.69 375 THR A N 1
ATOM 3041 C CA . THR A 1 375 ? -14.727 -8.197 -5.510 1.00 78.69 375 THR A CA 1
ATOM 3042 C C . THR A 1 375 ? -16.091 -8.406 -6.170 1.00 78.69 375 THR A C 1
ATOM 3044 O O . THR A 1 375 ? -17.073 -8.613 -5.455 1.00 78.69 375 THR A O 1
ATOM 3047 N N . GLY A 1 376 ? -16.169 -8.383 -7.506 1.00 67.38 376 GLY A N 1
ATOM 3048 C CA . GLY A 1 376 ? -17.421 -8.472 -8.262 1.00 67.38 376 GLY A CA 1
ATOM 3049 C C . GLY A 1 376 ? -18.290 -7.212 -8.174 1.00 67.38 376 GLY A C 1
ATOM 3050 O O . GLY A 1 376 ? -19.479 -7.259 -8.484 1.00 67.38 376 GLY A O 1
ATOM 3051 N N . ARG A 1 377 ? -17.731 -6.072 -7.742 1.00 57.00 377 ARG A N 1
ATOM 3052 C CA . ARG A 1 377 ? -18.433 -4.781 -7.772 1.00 57.00 377 ARG A CA 1
ATOM 3053 C C . ARG A 1 377 ? -18.394 -4.233 -9.195 1.00 57.00 377 ARG A C 1
ATOM 3055 O O . ARG A 1 377 ? -17.496 -3.475 -9.553 1.00 57.00 377 ARG A O 1
ATOM 3062 N N . ASN A 1 378 ? -19.383 -4.599 -10.008 1.00 41.78 378 ASN A N 1
ATOM 3063 C CA . ASN A 1 378 ? -19.617 -3.922 -11.280 1.00 41.78 378 ASN A CA 1
ATOM 3064 C C . ASN A 1 378 ? -19.826 -2.420 -11.032 1.00 41.78 378 ASN A C 1
ATOM 3066 O O . ASN A 1 378 ? -20.563 -2.021 -10.130 1.00 41.78 378 ASN A O 1
ATOM 3070 N N . LYS A 1 379 ? -19.198 -1.590 -11.872 1.00 41.31 379 LYS A N 1
ATOM 3071 C CA . LYS A 1 379 ? -19.172 -0.113 -11.843 1.00 41.31 379 LYS A CA 1
ATOM 3072 C C . LYS A 1 379 ? -20.553 0.574 -11.975 1.00 41.31 379 LYS A C 1
ATOM 3074 O O . LYS A 1 379 ? -20.604 1.766 -12.257 1.00 41.31 379 LYS A O 1
ATOM 3079 N N . LYS A 1 380 ? -21.663 -0.153 -11.798 1.00 32.03 380 LYS A N 1
ATOM 3080 C CA . LYS A 1 380 ? -23.043 0.333 -11.944 1.00 32.03 380 LYS A CA 1
ATOM 3081 C C . LYS A 1 380 ? -23.846 0.470 -10.652 1.00 32.03 380 LYS A C 1
ATOM 3083 O O . LYS A 1 380 ? -24.904 1.080 -10.711 1.00 32.03 380 LYS A O 1
ATOM 3088 N N . ASN A 1 381 ? -23.350 0.035 -9.496 1.00 29.22 381 ASN A N 1
ATOM 3089 C CA . ASN A 1 381 ? -24.103 0.223 -8.253 1.00 29.22 381 ASN A CA 1
ATOM 3090 C C . ASN A 1 381 ? -23.593 1.462 -7.508 1.00 29.22 381 ASN A C 1
ATOM 3092 O O . ASN A 1 381 ? -22.736 1.374 -6.625 1.00 29.22 381 ASN A O 1
ATOM 3096 N N . LYS A 1 382 ? -24.137 2.630 -7.880 1.00 25.83 382 LYS A N 1
ATOM 3097 C CA . LYS A 1 382 ? -24.342 3.710 -6.903 1.00 25.83 382 LYS A CA 1
ATOM 3098 C C . LYS A 1 382 ? -25.214 3.146 -5.763 1.00 25.83 382 LYS A C 1
ATOM 3100 O O . LYS A 1 382 ? -26.043 2.278 -6.029 1.00 25.83 382 LYS A O 1
ATOM 3105 N N . PRO A 1 383 ? -25.014 3.570 -4.507 1.00 27.95 383 PRO A N 1
ATOM 3106 C CA . PRO A 1 383 ? -25.887 3.151 -3.428 1.00 27.95 383 PRO A CA 1
ATOM 3107 C C . PRO A 1 383 ? -27.186 3.943 -3.564 1.00 27.95 383 PRO A C 1
ATOM 3109 O O . PRO A 1 383 ? -27.176 5.128 -3.272 1.00 27.95 383 PRO A O 1
ATOM 3112 N N . ASP A 1 384 ? -28.217 3.323 -4.129 1.00 25.69 384 ASP A N 1
ATOM 3113 C CA . ASP A 1 384 ? -29.621 3.454 -3.726 1.00 25.69 384 ASP A CA 1
ATOM 3114 C C . ASP A 1 384 ? -30.483 2.521 -4.591 1.00 25.69 384 ASP A C 1
ATOM 3116 O O . ASP A 1 384 ? -30.268 2.415 -5.793 1.00 25.69 384 ASP A O 1
ATOM 3120 N N . GLN A 1 385 ? -31.420 1.844 -3.920 1.00 22.53 385 GLN A N 1
ATOM 3121 C CA . GLN A 1 385 ? -32.540 1.046 -4.440 1.00 22.53 385 GLN A CA 1
ATOM 3122 C C . GLN A 1 385 ? -32.248 -0.151 -5.372 1.00 22.53 385 GLN A C 1
ATOM 3124 O O . GLN A 1 385 ? -31.758 -0.034 -6.485 1.00 22.53 385 GLN A O 1
ATOM 3129 N N . GLN A 1 386 ? -32.593 -1.330 -4.838 1.00 24.31 386 GLN A N 1
ATOM 3130 C CA . GLN A 1 386 ? -33.517 -2.304 -5.434 1.00 24.31 386 GLN A CA 1
ATOM 3131 C C . GLN A 1 386 ? -33.400 -2.537 -6.949 1.00 24.31 386 GLN A C 1
ATOM 3133 O O . GLN A 1 386 ? -33.783 -1.686 -7.732 1.00 24.31 386 GLN A O 1
ATOM 3138 N N . ASP A 1 387 ? -32.975 -3.742 -7.340 1.00 22.48 387 ASP A N 1
ATOM 3139 C CA . ASP A 1 387 ? -33.805 -4.512 -8.267 1.00 22.48 387 ASP A CA 1
ATOM 3140 C C . ASP A 1 387 ? -33.480 -6.008 -8.255 1.00 22.48 387 ASP A C 1
ATOM 3142 O O . ASP A 1 387 ? -32.345 -6.467 -8.413 1.00 22.48 387 ASP A O 1
ATOM 3146 N N . LEU A 1 388 ? -34.557 -6.744 -8.005 1.00 25.84 388 LEU A N 1
ATOM 3147 C CA . LEU A 1 388 ? -34.775 -8.135 -8.341 1.00 25.84 388 LEU A CA 1
ATOM 3148 C C . LEU A 1 388 ? -34.844 -8.253 -9.873 1.00 25.84 388 LEU A C 1
ATOM 3150 O O . LEU A 1 388 ? -35.360 -7.360 -10.530 1.00 25.84 388 LEU A O 1
ATOM 3154 N N . LEU A 1 389 ? -34.403 -9.399 -10.400 1.00 32.28 389 LEU A N 1
ATOM 3155 C CA . LEU A 1 389 ? -34.599 -9.859 -11.785 1.00 32.28 389 LEU A CA 1
ATOM 3156 C C . LEU A 1 389 ? -33.845 -9.070 -12.881 1.00 32.28 389 LEU A C 1
ATOM 3158 O O . LEU A 1 389 ? -34.347 -8.104 -13.436 1.00 32.28 389 LEU A O 1
ATOM 3162 N N . ASP A 1 390 ? -32.691 -9.588 -13.320 1.00 24.02 390 ASP A N 1
ATOM 3163 C CA . ASP A 1 390 ? -32.363 -9.554 -14.755 1.00 24.02 390 ASP A CA 1
ATOM 3164 C C . ASP A 1 390 ? -31.593 -10.820 -15.158 1.00 24.02 390 ASP A C 1
ATOM 3166 O O . ASP A 1 390 ? -30.549 -11.186 -14.608 1.00 24.02 390 ASP A O 1
ATOM 3170 N N . THR A 1 391 ? -32.194 -11.512 -16.111 1.00 27.86 391 THR A N 1
ATOM 3171 C CA . THR A 1 391 ? -31.837 -12.786 -16.718 1.00 27.86 391 THR A CA 1
ATOM 3172 C C . THR A 1 391 ? -30.721 -12.625 -17.758 1.00 27.86 391 THR A C 1
ATOM 3174 O O . THR A 1 391 ? -30.751 -11.723 -18.586 1.00 27.86 391 THR A O 1
ATOM 3177 N N . GLY A 1 392 ? -29.766 -13.562 -17.786 1.00 32.09 392 GLY A N 1
ATOM 3178 C CA . GLY A 1 392 ? -29.071 -13.940 -19.026 1.00 32.09 392 GLY A CA 1
ATOM 3179 C C . GLY A 1 392 ? -28.046 -12.967 -19.631 1.00 32.09 392 GLY A C 1
ATOM 3180 O O . GLY A 1 392 ? -28.092 -12.712 -20.833 1.00 32.09 392 GLY A O 1
ATOM 3181 N N . LYS A 1 393 ? -27.046 -12.495 -18.871 1.00 26.48 393 LYS A N 1
ATOM 3182 C CA . LYS A 1 393 ? -25.836 -11.866 -19.451 1.00 26.48 393 LYS A CA 1
ATOM 3183 C C . LYS A 1 393 ? -24.593 -12.720 -19.209 1.00 26.48 393 LYS A C 1
ATOM 3185 O O . LYS A 1 393 ? -24.287 -13.088 -18.082 1.00 26.48 393 LYS A O 1
ATOM 3190 N N . THR A 1 394 ? -23.914 -13.026 -20.317 1.00 30.72 394 THR A N 1
ATOM 3191 C CA . THR A 1 394 ? -22.685 -13.821 -20.479 1.00 30.72 394 THR A CA 1
ATOM 3192 C C . THR A 1 394 ? -21.786 -13.838 -19.244 1.00 30.72 394 THR A C 1
ATOM 3194 O O . THR A 1 394 ? -21.268 -12.796 -18.837 1.00 30.72 394 THR A O 1
ATOM 3197 N N . THR A 1 395 ? -21.563 -15.028 -18.689 1.00 35.16 395 THR A N 1
ATOM 3198 C CA . THR A 1 395 ? -20.602 -15.285 -17.615 1.00 35.16 395 THR A CA 1
ATOM 3199 C C . THR A 1 395 ? -19.221 -14.770 -18.016 1.00 35.16 395 THR A C 1
ATOM 3201 O O . THR A 1 395 ? -18.605 -15.242 -18.968 1.00 35.16 395 THR A O 1
ATOM 3204 N N . HIS A 1 396 ? -18.747 -13.747 -17.314 1.00 50.34 396 HIS A N 1
ATOM 3205 C CA . HIS A 1 396 ? -17.392 -13.228 -17.446 1.00 50.34 396 HIS A CA 1
ATOM 3206 C C . HIS A 1 396 ? -16.409 -14.301 -16.946 1.00 50.34 396 HIS A C 1
ATOM 3208 O O . HIS A 1 396 ? -16.477 -14.683 -15.777 1.00 50.34 396 HIS A O 1
ATOM 3214 N N . ASN A 1 397 ? -15.513 -14.800 -17.807 1.00 62.88 397 ASN A N 1
ATOM 3215 C CA . ASN A 1 397 ? -14.556 -15.860 -17.454 1.00 62.88 397 ASN A CA 1
ATOM 3216 C C . ASN A 1 397 ? -13.426 -15.311 -16.568 1.00 62.88 397 ASN A C 1
ATOM 3218 O O . ASN A 1 397 ? -12.318 -15.044 -17.028 1.00 62.88 397 ASN A O 1
ATOM 3222 N N . HIS A 1 398 ? -13.724 -15.159 -15.275 1.00 63.03 398 HIS A N 1
ATOM 3223 C CA . HIS A 1 398 ? -12.828 -14.604 -14.258 1.00 63.03 398 HIS A CA 1
ATOM 3224 C C . HIS A 1 398 ? -11.466 -15.325 -14.192 1.00 63.03 398 HIS A C 1
ATOM 3226 O O . HIS A 1 398 ? -10.454 -14.682 -13.919 1.00 63.03 398 HIS A O 1
ATOM 3232 N N . SER A 1 399 ? -11.410 -16.630 -14.478 1.00 65.56 399 SER A N 1
ATOM 3233 C CA . SER A 1 399 ? -10.161 -17.408 -14.502 1.00 65.56 399 SER A CA 1
ATOM 3234 C C . SER A 1 399 ? -9.191 -16.927 -15.586 1.00 65.56 399 SER A C 1
ATOM 3236 O O . SER A 1 399 ? -8.008 -16.728 -15.309 1.00 65.56 399 SER A O 1
ATOM 3238 N N . ILE A 1 400 ? -9.695 -16.643 -16.794 1.00 74.50 400 ILE A N 1
ATOM 3239 C CA . ILE A 1 400 ? -8.876 -16.139 -17.906 1.00 74.50 400 ILE A CA 1
ATOM 3240 C C . ILE A 1 400 ? -8.320 -14.755 -17.565 1.00 74.50 400 ILE A C 1
ATOM 3242 O O . ILE A 1 400 ? -7.159 -14.476 -17.853 1.00 74.50 400 ILE A O 1
ATOM 3246 N N . ASP A 1 401 ? -9.107 -13.889 -16.925 1.00 70.94 401 ASP A N 1
ATOM 3247 C CA . ASP A 1 401 ? -8.633 -12.556 -16.543 1.00 70.94 401 ASP A CA 1
ATOM 3248 C C . ASP A 1 401 ? -7.624 -12.595 -15.391 1.00 70.94 401 ASP A C 1
ATOM 3250 O O . ASP A 1 401 ? -6.631 -11.868 -15.434 1.00 70.94 401 ASP A O 1
ATOM 3254 N N . CYS A 1 402 ? -7.795 -13.497 -14.418 1.00 67.62 402 CYS A N 1
ATOM 3255 C CA . CYS A 1 402 ? -6.760 -13.779 -13.422 1.00 67.62 402 CYS A CA 1
ATOM 3256 C C . CYS A 1 402 ? -5.458 -14.235 -14.087 1.00 67.62 402 CYS A C 1
ATOM 3258 O O . CYS A 1 402 ? -4.392 -13.697 -13.782 1.00 67.62 402 CYS A O 1
ATOM 3260 N N . PHE A 1 403 ? -5.529 -15.171 -15.037 1.00 73.62 403 PHE A N 1
ATOM 3261 C CA . PHE A 1 403 ? -4.326 -15.641 -15.715 1.00 73.62 403 PHE A CA 1
ATOM 3262 C C . PHE A 1 403 ? -3.732 -14.587 -16.656 1.00 73.62 403 PHE A C 1
ATOM 3264 O O . PHE A 1 403 ? -2.519 -14.506 -16.763 1.00 73.62 403 PHE A O 1
ATOM 3271 N N . ARG A 1 404 ? -4.523 -13.693 -17.266 1.00 76.69 404 ARG A N 1
ATOM 3272 C CA . ARG A 1 404 ? -3.991 -12.533 -18.010 1.00 76.69 404 ARG A CA 1
ATOM 3273 C C . ARG A 1 404 ? -3.131 -11.627 -17.135 1.00 76.69 404 ARG A C 1
ATOM 3275 O O . ARG A 1 404 ? -2.140 -11.096 -17.632 1.00 76.69 404 ARG A O 1
ATOM 3282 N N . ILE A 1 405 ? -3.476 -11.456 -15.858 1.00 66.00 405 ILE A N 1
ATOM 3283 C CA . ILE A 1 405 ? -2.650 -10.692 -14.911 1.00 66.00 405 ILE A CA 1
ATOM 3284 C C . ILE A 1 405 ? -1.332 -11.436 -14.660 1.00 66.00 405 ILE A C 1
ATOM 3286 O O . ILE A 1 405 ? -0.266 -10.838 -14.798 1.00 66.00 405 ILE A O 1
ATOM 3290 N N . ILE A 1 406 ? -1.398 -12.744 -14.381 1.00 69.81 406 ILE A N 1
ATOM 3291 C CA . ILE A 1 406 ? -0.212 -13.596 -14.177 1.00 69.81 406 ILE A CA 1
ATOM 3292 C C . ILE A 1 406 ? 0.683 -13.586 -15.425 1.00 69.81 406 ILE A C 1
ATOM 3294 O O . ILE A 1 406 ? 1.876 -13.320 -15.330 1.00 69.81 406 ILE A O 1
ATOM 3298 N N . ALA A 1 407 ? 0.111 -13.800 -16.608 1.00 78.19 407 ALA A N 1
ATOM 3299 C CA . ALA A 1 407 ? 0.804 -13.768 -17.887 1.00 78.19 407 ALA A CA 1
ATOM 3300 C C . ALA A 1 407 ? 1.418 -12.389 -18.165 1.00 78.19 407 ALA A C 1
ATOM 3302 O O . ALA A 1 407 ? 2.565 -12.318 -18.583 1.00 78.19 407 ALA A O 1
ATOM 3303 N N . SER A 1 408 ? 0.723 -11.282 -17.878 1.00 73.62 408 SER A N 1
ATOM 3304 C CA . SER A 1 408 ? 1.303 -9.934 -18.025 1.00 73.62 408 SER A CA 1
ATOM 3305 C C . SER A 1 408 ? 2.551 -9.770 -17.158 1.00 73.62 408 SER A C 1
ATOM 3307 O O . SER A 1 408 ? 3.569 -9.270 -17.628 1.00 73.62 408 SER A O 1
ATOM 3309 N N . PHE A 1 409 ? 2.495 -10.243 -15.911 1.00 70.88 409 PHE A N 1
ATOM 3310 C CA . PHE A 1 409 ? 3.644 -10.250 -15.013 1.00 70.88 409 PHE A CA 1
ATOM 3311 C C . PHE A 1 409 ? 4.782 -11.146 -15.543 1.00 70.88 409 PHE A C 1
ATOM 3313 O O . PHE A 1 409 ? 5.937 -10.734 -15.579 1.00 70.88 409 PHE A O 1
ATOM 3320 N N . LEU A 1 410 ? 4.462 -12.332 -16.058 1.00 77.44 410 LEU A N 1
ATOM 3321 C CA . LEU A 1 410 ? 5.430 -13.241 -16.672 1.00 77.44 410 LEU A CA 1
ATOM 3322 C C . LEU A 1 410 ? 6.094 -12.670 -17.943 1.00 77.44 410 LEU A C 1
ATOM 3324 O O . LEU A 1 410 ? 7.289 -12.889 -18.143 1.00 77.44 410 LEU A O 1
ATOM 3328 N N . VAL A 1 411 ? 5.373 -11.892 -18.768 1.00 79.62 411 VAL A N 1
ATOM 3329 C CA . VAL A 1 411 ? 5.961 -11.153 -19.907 1.00 79.62 411 VAL A CA 1
ATOM 3330 C C . VAL A 1 411 ? 7.022 -10.179 -19.415 1.00 79.62 411 VAL A C 1
ATOM 3332 O O . VAL A 1 411 ? 8.080 -10.057 -20.023 1.00 79.62 411 VAL A O 1
ATOM 3335 N N . VAL A 1 412 ? 6.775 -9.488 -18.308 1.00 69.94 412 VAL A N 1
ATOM 3336 C CA . VAL A 1 412 ? 7.791 -8.625 -17.707 1.00 69.94 412 VAL A CA 1
ATOM 3337 C C . VAL A 1 412 ? 8.989 -9.466 -17.260 1.00 69.94 412 VAL A C 1
ATOM 3339 O O . VAL A 1 412 ? 10.132 -9.097 -17.536 1.00 69.94 412 VAL A O 1
ATOM 3342 N N . CYS A 1 413 ? 8.739 -10.611 -16.616 1.00 69.31 413 CYS A N 1
ATOM 3343 C CA . CYS A 1 413 ? 9.802 -11.452 -16.081 1.00 69.31 413 CYS A CA 1
ATOM 3344 C C . CYS A 1 413 ? 10.819 -11.904 -17.133 1.00 69.31 413 CYS A C 1
ATOM 3346 O O . CYS A 1 413 ? 12.010 -11.934 -16.846 1.00 69.31 413 CYS A O 1
ATOM 3348 N N . ILE A 1 414 ? 10.376 -12.219 -18.352 1.00 75.56 414 ILE A N 1
ATOM 3349 C CA . ILE A 1 414 ? 11.277 -12.676 -19.422 1.00 75.56 414 ILE A CA 1
ATOM 3350 C C . ILE A 1 414 ? 12.158 -11.561 -20.016 1.00 75.56 414 ILE A C 1
ATOM 3352 O O . ILE A 1 414 ? 13.154 -11.876 -20.660 1.00 75.56 414 ILE A O 1
ATOM 3356 N N . HIS A 1 415 ? 11.830 -10.280 -19.805 1.00 74.50 415 HIS A N 1
ATOM 3357 C CA . HIS A 1 415 ? 12.610 -9.138 -20.316 1.00 74.50 415 HIS A CA 1
ATOM 3358 C C . HIS A 1 415 ? 13.551 -8.527 -19.268 1.00 74.50 415 HIS A C 1
ATOM 3360 O O . HIS A 1 415 ? 14.353 -7.650 -19.585 1.00 74.50 415 HIS A O 1
ATOM 3366 N N . ILE A 1 416 ? 13.467 -8.981 -18.017 1.00 62.19 416 ILE A N 1
ATOM 3367 C CA . ILE A 1 416 ? 14.334 -8.546 -16.922 1.00 62.19 416 ILE A CA 1
ATOM 3368 C C . ILE A 1 416 ? 15.397 -9.633 -16.688 1.00 62.19 416 ILE A C 1
ATOM 3370 O O . ILE A 1 416 ? 15.076 -10.820 -16.708 1.00 62.19 416 ILE A O 1
ATOM 3374 N N . PRO A 1 417 ? 16.670 -9.284 -16.435 1.00 54.50 417 PRO A N 1
ATOM 3375 C CA . PRO A 1 417 ? 17.735 -10.264 -16.240 1.00 54.50 417 PRO A CA 1
ATOM 3376 C C . PRO A 1 417 ? 17.655 -10.924 -14.853 1.00 54.50 417 PRO A C 1
ATOM 3378 O O . PRO A 1 417 ? 18.404 -10.578 -13.937 1.00 54.50 417 PRO A O 1
ATOM 3381 N N . PHE A 1 418 ? 16.769 -11.907 -14.691 1.00 61.91 418 PHE A N 1
ATOM 3382 C CA . PHE A 1 418 ? 16.752 -12.779 -13.517 1.00 61.91 418 PHE A CA 1
ATOM 3383 C C . PHE A 1 418 ? 17.948 -13.741 -13.565 1.00 61.91 418 PHE A C 1
ATOM 3385 O O . PHE A 1 418 ? 18.006 -14.635 -14.406 1.00 61.91 418 PHE A O 1
ATOM 3392 N N . ARG A 1 419 ? 18.924 -13.564 -12.666 1.00 57.44 419 ARG A N 1
ATOM 3393 C CA . ARG A 1 419 ? 20.140 -14.399 -12.612 1.00 57.44 419 ARG A CA 1
ATOM 3394 C C . ARG A 1 419 ? 19.980 -15.595 -11.662 1.00 57.44 419 ARG A C 1
ATOM 3396 O O . ARG A 1 419 ? 19.255 -15.523 -10.668 1.00 57.44 419 ARG A O 1
ATOM 3403 N N . GLY A 1 420 ? 20.727 -16.666 -11.941 1.00 69.69 420 GLY A N 1
ATOM 3404 C CA . GLY A 1 420 ? 20.756 -17.903 -11.151 1.00 69.69 420 GLY A CA 1
ATOM 3405 C C . GLY A 1 420 ? 19.618 -18.875 -11.480 1.00 69.69 420 GLY A C 1
ATOM 3406 O O . GLY A 1 420 ? 18.664 -18.516 -12.164 1.00 69.69 420 GLY A O 1
ATOM 3407 N N . THR A 1 421 ? 19.700 -20.103 -10.959 1.00 70.62 421 THR A N 1
ATOM 3408 C CA . THR A 1 421 ? 18.795 -21.219 -11.301 1.00 70.62 421 THR A CA 1
ATOM 3409 C C . THR A 1 421 ? 17.316 -20.878 -11.122 1.00 70.62 421 THR A C 1
ATOM 3411 O O . THR A 1 421 ? 16.513 -21.156 -12.006 1.00 70.62 421 THR A O 1
ATOM 3414 N N . MET A 1 422 ? 16.951 -20.205 -10.025 1.00 67.50 422 MET A N 1
ATOM 3415 C CA . MET A 1 422 ? 15.567 -19.762 -9.796 1.00 67.50 422 MET A CA 1
ATOM 3416 C C . MET A 1 422 ? 15.110 -18.718 -10.813 1.00 67.50 422 MET A C 1
ATOM 3418 O O . MET A 1 422 ? 13.968 -18.757 -11.258 1.00 67.50 422 MET A O 1
ATOM 3422 N N . GLY A 1 423 ? 15.998 -17.801 -11.202 1.00 66.69 423 GLY A N 1
ATOM 3423 C CA . GLY A 1 423 ? 15.704 -16.825 -12.245 1.00 66.69 423 GLY A CA 1
ATOM 3424 C C . GLY A 1 423 ? 15.426 -17.494 -13.585 1.00 66.69 423 GLY A C 1
ATOM 3425 O O . GLY A 1 423 ? 14.451 -17.170 -14.256 1.00 66.69 423 GLY A O 1
ATOM 3426 N N . SER A 1 424 ? 16.218 -18.506 -13.921 1.00 76.50 424 SER A N 1
ATOM 3427 C CA . SER A 1 424 ? 16.027 -19.285 -15.136 1.00 76.50 424 SER A CA 1
ATOM 3428 C C . SER A 1 424 ? 14.748 -20.126 -15.120 1.00 76.50 424 SER A C 1
ATOM 3430 O O . SER A 1 424 ? 14.076 -20.199 -16.143 1.00 76.50 424 SER A O 1
ATOM 3432 N N . ILE A 1 425 ? 14.353 -20.682 -13.969 1.00 74.94 425 ILE A N 1
ATOM 3433 C CA . ILE A 1 425 ? 13.056 -21.361 -13.805 1.00 74.94 425 ILE A CA 1
ATOM 3434 C C . ILE A 1 425 ? 11.897 -20.371 -14.003 1.00 74.94 425 ILE A C 1
ATOM 3436 O O . ILE A 1 425 ? 10.945 -20.672 -14.719 1.00 74.94 425 ILE A O 1
ATOM 3440 N N . VAL A 1 426 ? 11.983 -19.164 -13.430 1.00 74.38 426 VAL A N 1
ATOM 3441 C CA . VAL A 1 426 ? 10.968 -18.115 -13.639 1.00 74.38 426 VAL A CA 1
ATOM 3442 C C . VAL A 1 426 ? 10.872 -17.730 -15.116 1.00 74.38 426 VAL A C 1
ATOM 3444 O O . VAL A 1 426 ? 9.766 -17.623 -15.638 1.00 74.38 426 VAL A O 1
ATOM 3447 N N . ILE A 1 427 ? 12.000 -17.584 -15.819 1.00 75.12 427 ILE A N 1
ATOM 3448 C CA . ILE A 1 427 ? 12.006 -17.305 -17.263 1.00 75.12 427 ILE A CA 1
ATOM 3449 C C . ILE A 1 427 ? 11.428 -18.490 -18.055 1.00 75.12 427 ILE A C 1
ATOM 3451 O O . ILE A 1 427 ? 10.662 -18.271 -18.992 1.00 75.12 427 ILE A O 1
ATOM 3455 N N . ALA A 1 428 ? 11.727 -19.735 -17.668 1.00 80.62 428 ALA A N 1
ATOM 3456 C CA . ALA A 1 428 ? 11.177 -20.941 -18.292 1.00 80.62 428 ALA A CA 1
ATOM 3457 C C . ALA A 1 428 ? 9.643 -20.984 -18.221 1.00 80.62 428 ALA A C 1
ATOM 3459 O O . ALA A 1 428 ? 8.992 -21.273 -19.223 1.00 80.62 428 ALA A O 1
ATOM 3460 N N . PHE A 1 429 ? 9.055 -20.635 -17.074 1.00 79.00 429 PHE A N 1
ATOM 3461 C CA . PHE A 1 429 ? 7.605 -20.454 -16.967 1.00 79.00 429 PHE A CA 1
ATOM 3462 C C . PHE A 1 429 ? 7.125 -19.195 -17.686 1.00 79.00 429 PHE A C 1
ATOM 3464 O O . PHE A 1 429 ? 6.061 -19.208 -18.294 1.00 79.00 429 PHE A O 1
ATOM 3471 N N . GLY A 1 430 ? 7.911 -18.119 -17.679 1.00 81.06 430 GLY A N 1
ATOM 3472 C CA . GLY A 1 430 ? 7.544 -16.853 -18.303 1.00 81.06 430 GLY A CA 1
ATOM 3473 C C . GLY A 1 430 ? 7.283 -16.944 -19.808 1.00 81.06 430 GLY A C 1
ATOM 3474 O O . GLY A 1 430 ? 6.450 -16.209 -20.341 1.00 81.06 430 GLY A O 1
ATOM 3475 N N . LYS A 1 431 ? 7.921 -17.904 -20.486 1.00 80.75 431 LYS A N 1
ATOM 3476 C CA . LYS A 1 431 ? 7.728 -18.176 -21.917 1.00 80.75 431 LYS A CA 1
ATOM 3477 C C . LYS A 1 431 ? 6.289 -18.521 -22.307 1.00 80.75 431 LYS A C 1
ATOM 3479 O O . LYS A 1 431 ? 5.918 -18.254 -23.444 1.00 80.75 431 LYS A O 1
ATOM 3484 N N . ILE A 1 432 ? 5.461 -19.029 -21.388 1.00 88.69 432 ILE A N 1
ATOM 3485 C CA . ILE A 1 432 ? 4.056 -19.370 -21.690 1.00 88.69 432 ILE A CA 1
ATOM 3486 C C . ILE A 1 432 ? 3.172 -18.136 -21.891 1.00 88.69 432 ILE A C 1
ATOM 3488 O O . ILE A 1 432 ? 2.079 -18.230 -22.447 1.00 88.69 432 ILE A O 1
ATOM 3492 N N . ALA A 1 433 ? 3.619 -16.967 -21.429 1.00 86.12 433 ALA A N 1
ATOM 3493 C CA . ALA A 1 433 ? 2.768 -15.794 -21.328 1.00 86.12 433 ALA A CA 1
ATOM 3494 C C . ALA A 1 433 ? 2.324 -15.245 -22.689 1.00 86.12 433 ALA A C 1
ATOM 3496 O O . ALA A 1 433 ? 1.142 -14.968 -22.893 1.00 86.12 433 ALA A O 1
ATOM 3497 N N . VAL A 1 434 ? 3.259 -15.107 -23.634 1.00 88.50 434 VAL A N 1
ATOM 3498 C CA . VAL A 1 434 ? 2.947 -14.602 -24.979 1.00 88.50 434 VAL A CA 1
ATOM 3499 C C . VAL A 1 434 ? 2.048 -15.581 -25.750 1.00 88.50 434 VAL A C 1
ATOM 3501 O O . VAL A 1 434 ? 0.987 -15.143 -26.202 1.00 88.50 434 VAL A O 1
ATOM 3504 N N . PRO A 1 435 ? 2.376 -16.886 -25.853 1.00 91.88 435 PRO A N 1
ATOM 3505 C CA . PRO A 1 435 ? 1.467 -17.887 -26.411 1.00 91.88 435 PRO A CA 1
ATOM 3506 C C . PRO A 1 435 ? 0.067 -17.866 -25.783 1.00 91.88 435 PRO A C 1
ATOM 3508 O O . PRO A 1 435 ? -0.926 -17.888 -26.509 1.00 91.88 435 PRO A O 1
ATOM 3511 N N . PHE A 1 436 ? -0.038 -17.728 -24.456 1.00 91.31 436 PHE A N 1
ATOM 3512 C CA . PHE A 1 436 ? -1.327 -17.620 -23.770 1.00 91.31 436 PHE A CA 1
ATOM 3513 C C . PHE A 1 436 ? -2.161 -16.439 -24.281 1.00 91.31 436 PHE A C 1
ATOM 3515 O O . PHE A 1 436 ? -3.332 -16.617 -24.622 1.00 91.31 436 PHE A O 1
ATOM 3522 N N . PHE A 1 437 ? -1.578 -15.240 -24.406 1.00 90.12 437 PHE A N 1
ATOM 3523 C CA . PHE A 1 437 ? -2.306 -14.090 -24.953 1.00 90.12 437 PHE A CA 1
ATOM 3524 C C . PHE A 1 437 ? -2.787 -14.323 -26.386 1.00 90.12 437 PHE A C 1
ATOM 3526 O O . PHE A 1 437 ? -3.880 -13.871 -26.742 1.00 90.12 437 PHE A O 1
ATOM 3533 N N . LEU A 1 438 ? -2.010 -15.041 -27.197 1.00 94.25 438 LEU A N 1
ATOM 3534 C CA . LEU A 1 438 ? -2.367 -15.376 -28.574 1.00 94.25 438 LEU A CA 1
ATOM 3535 C C . LEU A 1 438 ? -3.524 -16.379 -28.635 1.00 94.25 438 LEU A C 1
ATOM 3537 O O . LEU A 1 438 ? -4.512 -16.117 -29.320 1.00 94.25 438 LEU A O 1
ATOM 3541 N N . VAL A 1 439 ? -3.466 -17.465 -27.861 1.00 93.25 439 VAL A N 1
ATOM 3542 C CA . VAL A 1 439 ? -4.554 -18.455 -27.772 1.00 93.25 439 VAL A CA 1
ATOM 3543 C C . VAL A 1 439 ? -5.838 -17.802 -27.268 1.00 93.25 439 VAL A C 1
ATOM 3545 O O . VAL A 1 439 ? -6.895 -17.922 -27.887 1.00 93.25 439 VAL A O 1
ATOM 3548 N N . VAL A 1 440 ? -5.756 -17.024 -26.189 1.00 88.81 440 VAL A N 1
ATOM 3549 C CA . VAL A 1 440 ? -6.917 -16.318 -25.638 1.00 88.81 440 VAL A CA 1
ATOM 3550 C C . VAL A 1 440 ? -7.489 -15.306 -26.635 1.00 88.81 440 VAL A C 1
ATOM 3552 O O . VAL A 1 440 ? -8.708 -15.155 -26.735 1.00 88.81 440 VAL A O 1
ATOM 3555 N N . SER A 1 441 ? -6.638 -14.620 -27.403 1.00 90.75 441 SER A N 1
ATOM 3556 C CA . SER A 1 441 ? -7.096 -13.712 -28.460 1.00 90.75 441 SER A CA 1
ATOM 3557 C C . SER A 1 441 ? -7.901 -14.461 -29.521 1.00 90.75 441 SER A C 1
ATOM 3559 O O . SER A 1 441 ? -9.006 -14.031 -29.852 1.00 90.75 441 SER A O 1
ATOM 3561 N N . GLY A 1 442 ? -7.405 -15.606 -29.995 1.00 93.00 442 GLY A N 1
ATOM 3562 C CA . GLY A 1 442 ? -8.114 -16.461 -30.949 1.00 93.00 442 GLY A CA 1
ATOM 3563 C C . GLY A 1 442 ? -9.461 -16.941 -30.411 1.00 93.00 442 GLY A C 1
ATOM 3564 O O . GLY A 1 442 ? -10.493 -16.787 -31.067 1.00 93.00 442 GLY A O 1
ATOM 3565 N N . TYR A 1 443 ? -9.470 -17.408 -29.160 1.00 91.81 443 TYR A N 1
ATOM 3566 C CA . TYR A 1 443 ? -10.671 -17.878 -28.472 1.00 91.81 443 TYR A CA 1
ATOM 3567 C C . TYR A 1 443 ? -11.779 -16.812 -28.421 1.00 91.81 443 TYR A C 1
ATOM 3569 O O . TYR A 1 443 ? -12.943 -17.099 -28.706 1.00 91.81 443 TYR A O 1
ATOM 3577 N N . PHE A 1 444 ? -11.446 -15.552 -28.117 1.00 89.00 444 PHE A N 1
ATOM 3578 C CA . PHE A 1 444 ? -12.449 -14.481 -28.069 1.00 89.00 444 PHE A CA 1
ATOM 3579 C C . PHE A 1 444 ? -12.862 -13.948 -29.446 1.00 89.00 444 PHE A C 1
ATOM 3581 O O . PHE A 1 444 ? -13.986 -13.440 -29.583 1.00 89.00 444 PHE A O 1
ATOM 3588 N N . LEU A 1 445 ? -11.989 -14.058 -30.450 1.00 92.19 445 LEU A N 1
ATOM 3589 C CA . LEU A 1 445 ? -12.267 -13.634 -31.822 1.00 92.19 445 LEU A CA 1
ATOM 3590 C C . LEU A 1 445 ? -13.249 -14.576 -32.523 1.00 92.19 445 LEU A C 1
ATOM 3592 O O . LEU A 1 445 ? -14.177 -14.086 -33.165 1.00 92.19 445 LEU A O 1
ATOM 3596 N N . TYR A 1 446 ? -13.080 -15.893 -32.372 1.00 94.81 446 TYR A N 1
ATOM 3597 C CA . TYR A 1 446 ? -13.817 -16.896 -33.145 1.00 94.81 446 TYR A CA 1
ATOM 3598 C C . TYR A 1 446 ? -15.335 -16.856 -32.945 1.00 94.81 446 TYR A C 1
ATOM 3600 O O . TYR A 1 446 ? -15.827 -16.791 -31.816 1.00 94.81 446 TYR A O 1
ATOM 3608 N N . ARG A 1 447 ? -16.087 -16.946 -34.044 1.00 92.38 447 ARG A N 1
ATOM 3609 C CA . ARG A 1 447 ? -17.543 -17.145 -34.074 1.00 92.38 447 ARG A CA 1
ATOM 3610 C C . ARG A 1 447 ? -17.882 -18.121 -35.202 1.00 92.38 447 ARG A C 1
ATOM 3612 O O . ARG A 1 447 ? -17.197 -18.127 -36.218 1.00 92.38 447 ARG A O 1
ATOM 3619 N N . ASP A 1 448 ? -18.916 -18.943 -35.009 1.00 89.81 448 ASP A N 1
ATOM 3620 C CA . ASP A 1 448 ? -19.319 -19.945 -36.009 1.00 89.81 448 ASP A CA 1
ATOM 3621 C C . ASP A 1 448 ? -19.833 -19.310 -37.310 1.00 89.81 448 ASP A C 1
ATOM 3623 O O . ASP A 1 448 ? -19.600 -19.857 -38.399 1.00 89.81 448 ASP A O 1
ATOM 3627 N N . ASP A 1 449 ? -20.488 -18.150 -37.184 1.00 93.38 449 ASP A N 1
ATOM 3628 C CA . ASP A 1 449 ? -20.859 -17.282 -38.299 1.00 93.38 449 ASP A CA 1
ATOM 3629 C C . ASP A 1 449 ? -19.626 -16.552 -38.860 1.00 93.38 449 ASP A C 1
ATOM 3631 O O . ASP A 1 449 ? -18.944 -15.798 -38.156 1.00 93.38 449 ASP A O 1
ATOM 3635 N N . ASN A 1 450 ? -19.362 -16.761 -40.154 1.00 92.81 450 ASN A N 1
ATOM 3636 C CA . ASN A 1 450 ? -18.183 -16.222 -40.825 1.00 92.81 450 ASN A CA 1
ATOM 3637 C C . ASN A 1 450 ? -18.242 -14.694 -40.972 1.00 92.81 450 ASN A C 1
ATOM 3639 O O . ASN A 1 450 ? -17.204 -14.037 -40.891 1.00 92.81 450 ASN A O 1
ATOM 3643 N N . GLN A 1 451 ? -19.431 -14.109 -41.159 1.00 93.00 451 GLN A N 1
ATOM 3644 C CA . GLN A 1 451 ? -19.555 -12.655 -41.297 1.00 93.00 451 GLN A CA 1
ATOM 3645 C C . GLN A 1 451 ? -19.216 -11.945 -39.983 1.00 93.00 451 GLN A C 1
ATOM 3647 O O . GLN A 1 451 ? -18.401 -11.016 -39.967 1.00 93.00 451 GLN A O 1
ATOM 3652 N N . GLU A 1 452 ? -19.767 -12.416 -38.863 1.00 92.75 452 GLU A N 1
ATOM 3653 C CA . GLU A 1 452 ? -19.428 -11.898 -37.537 1.00 92.75 452 GLU A CA 1
ATOM 3654 C C . GLU A 1 452 ? -17.953 -12.155 -37.177 1.00 92.75 452 GLU A C 1
ATOM 3656 O O . GLU A 1 452 ? -17.295 -11.279 -36.601 1.00 92.75 452 GLU A O 1
ATOM 3661 N N . PHE A 1 453 ? -17.391 -13.313 -37.546 1.00 94.25 453 PHE A N 1
ATOM 3662 C CA . PHE A 1 453 ? -15.967 -13.590 -37.340 1.00 94.25 453 PHE A CA 1
ATOM 3663 C C . PHE A 1 453 ? -15.073 -12.602 -38.108 1.00 94.25 453 PHE A C 1
ATOM 3665 O O . PHE A 1 453 ? -14.202 -11.962 -37.508 1.00 94.25 453 PHE A O 1
ATOM 3672 N N . LEU A 1 454 ? -15.338 -12.386 -39.402 1.00 96.12 454 LEU A N 1
ATOM 3673 C CA . LEU A 1 454 ? -14.642 -11.398 -40.235 1.00 96.12 454 LEU A CA 1
ATOM 3674 C C . LEU A 1 454 ? -14.745 -9.983 -39.658 1.00 96.12 454 LEU A C 1
ATOM 3676 O O . LEU A 1 454 ? -13.742 -9.272 -39.560 1.00 96.12 454 LEU A O 1
ATOM 3680 N N . LYS A 1 455 ? -15.940 -9.575 -39.218 1.00 94.81 455 LYS A N 1
ATOM 3681 C CA . LYS A 1 455 ? -16.173 -8.262 -38.603 1.00 94.81 455 LYS A CA 1
ATOM 3682 C C . LYS A 1 455 ? -15.304 -8.053 -37.361 1.00 94.81 455 LYS A C 1
ATOM 3684 O O . LYS A 1 455 ? -14.706 -6.985 -37.192 1.00 94.81 455 LYS A O 1
ATOM 3689 N N . ARG A 1 456 ? -15.194 -9.068 -36.498 1.00 92.38 456 ARG A N 1
ATOM 3690 C CA . ARG A 1 456 ? -14.337 -9.036 -35.299 1.00 92.38 456 ARG A CA 1
ATOM 3691 C C . ARG A 1 456 ? -12.859 -8.976 -35.648 1.00 92.38 456 ARG A C 1
ATOM 3693 O O . ARG A 1 456 ? -12.151 -8.158 -35.061 1.00 92.38 456 ARG A O 1
ATOM 3700 N N . LEU A 1 457 ? -12.414 -9.784 -36.611 1.00 95.25 457 LEU A N 1
ATOM 3701 C CA . LEU A 1 457 ? -11.033 -9.766 -37.091 1.00 95.25 457 LEU A CA 1
ATOM 3702 C C . LEU A 1 457 ? -10.648 -8.380 -37.617 1.00 95.25 457 LEU A C 1
ATOM 3704 O O . LEU A 1 457 ? -9.639 -7.827 -37.186 1.00 95.25 457 LEU A O 1
ATOM 3708 N N . VAL A 1 458 ? -11.474 -7.766 -38.471 1.00 95.06 458 VAL A N 1
ATOM 3709 C CA . VAL A 1 458 ? -11.221 -6.416 -39.006 1.00 95.06 458 VAL A CA 1
ATOM 3710 C C . VAL A 1 458 ? -11.173 -5.375 -37.886 1.00 95.06 458 VAL A C 1
ATOM 3712 O O . VAL A 1 458 ? -10.257 -4.551 -37.844 1.00 95.06 458 VAL A O 1
ATOM 3715 N N . LYS A 1 459 ? -12.122 -5.420 -36.940 1.00 90.62 459 LYS A N 1
ATOM 3716 C CA . LYS A 1 459 ? -12.145 -4.504 -35.788 1.00 90.62 459 LYS A CA 1
ATOM 3717 C C . LYS A 1 459 ? -10.878 -4.628 -34.938 1.00 90.62 459 LYS A C 1
ATOM 3719 O O . LYS A 1 459 ? -10.285 -3.612 -34.574 1.00 90.62 459 LYS A O 1
ATOM 3724 N N . GLN A 1 460 ? -10.458 -5.855 -34.634 1.00 92.50 460 GLN A N 1
ATOM 3725 C CA . GLN A 1 460 ? -9.250 -6.107 -33.854 1.00 92.50 460 GLN A CA 1
ATOM 3726 C C . GLN A 1 460 ? -7.992 -5.687 -34.622 1.00 92.50 460 GLN A C 1
ATOM 3728 O O . GLN A 1 460 ? -7.124 -5.042 -34.042 1.00 92.50 460 GLN A O 1
ATOM 3733 N N . THR A 1 461 ? -7.928 -5.961 -35.927 1.00 95.06 461 THR A N 1
ATOM 3734 C CA . THR A 1 461 ? -6.814 -5.563 -36.804 1.00 95.06 461 THR A CA 1
ATOM 3735 C C . THR A 1 461 ? -6.609 -4.054 -36.779 1.00 95.06 461 THR A C 1
ATOM 3737 O O . THR A 1 461 ? -5.494 -3.606 -36.551 1.00 95.06 461 THR A O 1
ATOM 3740 N N . LYS A 1 462 ? -7.680 -3.253 -36.902 1.00 89.19 462 LYS A N 1
ATOM 3741 C CA . LYS A 1 462 ? -7.592 -1.782 -36.811 1.00 89.19 462 LYS A CA 1
ATOM 3742 C C . LYS A 1 462 ? -7.023 -1.312 -35.469 1.00 89.19 462 LYS A C 1
ATOM 3744 O O . LYS A 1 462 ? -6.183 -0.417 -35.433 1.00 89.19 462 LYS A O 1
ATOM 3749 N N . ARG A 1 463 ? -7.454 -1.928 -34.362 1.00 87.81 463 ARG A N 1
ATOM 3750 C CA . ARG A 1 463 ? -6.962 -1.594 -33.016 1.00 87.81 463 ARG A CA 1
ATOM 3751 C C . ARG A 1 463 ? -5.483 -1.946 -32.847 1.00 87.81 463 ARG A C 1
ATOM 3753 O O . ARG A 1 463 ? -4.726 -1.129 -32.333 1.00 87.81 463 ARG A O 1
ATOM 3760 N N . ILE A 1 464 ? -5.080 -3.146 -33.264 1.00 91.00 464 ILE A N 1
ATOM 3761 C CA . ILE A 1 464 ? -3.687 -3.596 -33.167 1.00 91.00 464 ILE A CA 1
ATOM 3762 C C . ILE A 1 464 ? -2.789 -2.800 -34.120 1.00 91.00 464 ILE A C 1
ATOM 3764 O O . ILE A 1 464 ? -1.681 -2.454 -33.727 1.00 91.00 464 ILE A O 1
ATOM 3768 N N . LEU A 1 465 ? -3.268 -2.426 -35.309 1.00 91.50 465 LEU A N 1
ATOM 3769 C CA . LEU A 1 465 ? -2.552 -1.541 -36.231 1.00 91.50 465 LEU A CA 1
ATOM 3770 C C . LEU A 1 465 ? -2.230 -0.200 -35.564 1.00 91.50 465 LEU A C 1
ATOM 3772 O O . LEU A 1 465 ? -1.069 0.195 -35.530 1.00 91.50 465 LEU A O 1
ATOM 3776 N N . PHE A 1 466 ? -3.233 0.455 -34.969 1.00 86.50 466 PHE A N 1
ATOM 3777 C CA . PHE A 1 466 ? -3.027 1.711 -34.244 1.00 86.50 466 PHE A CA 1
ATOM 3778 C C . PHE A 1 466 ? -2.003 1.559 -33.110 1.00 86.50 466 PHE A C 1
ATOM 3780 O O . PHE A 1 466 ? -1.074 2.356 -33.011 1.00 86.50 466 PHE A O 1
ATOM 3787 N N . LEU A 1 467 ? -2.127 0.509 -32.289 1.00 82.56 467 LEU A N 1
ATOM 3788 C CA . LEU A 1 467 ? -1.184 0.242 -31.197 1.00 82.56 467 LEU A CA 1
ATOM 3789 C C . LEU A 1 467 ? 0.233 -0.047 -31.700 1.00 82.56 467 LEU A C 1
ATOM 3791 O O . LEU A 1 467 ? 1.194 0.407 -31.090 1.00 82.56 467 LEU A O 1
ATOM 3795 N N . THR A 1 468 ? 0.367 -0.775 -32.808 1.00 86.88 468 THR A N 1
ATOM 3796 C CA . THR A 1 468 ? 1.664 -1.100 -33.415 1.00 86.88 468 THR A CA 1
ATOM 3797 C C . THR A 1 468 ? 2.348 0.166 -33.915 1.00 86.88 468 THR A C 1
ATOM 3799 O O . THR A 1 468 ? 3.517 0.381 -33.602 1.00 86.88 468 THR A O 1
ATOM 3802 N N . LEU A 1 469 ? 1.627 1.033 -34.634 1.00 86.81 469 LEU A N 1
ATOM 3803 C CA . LEU A 1 469 ? 2.156 2.314 -35.109 1.00 86.81 469 LEU A CA 1
ATOM 3804 C C . LEU A 1 469 ? 2.558 3.215 -33.938 1.00 86.81 469 LEU A C 1
ATOM 3806 O O . LEU A 1 469 ? 3.686 3.697 -33.894 1.00 86.81 469 LEU A O 1
ATOM 3810 N N . PHE A 1 470 ? 1.669 3.380 -32.955 1.00 80.19 470 PHE A N 1
ATOM 3811 C CA . PHE A 1 470 ? 1.929 4.208 -31.779 1.00 80.19 470 PHE A CA 1
ATOM 3812 C C . PHE A 1 470 ? 3.137 3.713 -30.970 1.00 80.19 470 PHE A C 1
ATOM 3814 O O . PHE A 1 470 ? 4.006 4.506 -30.617 1.00 80.19 470 PHE A O 1
ATOM 3821 N N . ALA A 1 471 ? 3.227 2.406 -30.707 1.00 81.31 471 ALA A N 1
ATOM 3822 C CA . ALA A 1 471 ? 4.332 1.835 -29.944 1.00 81.31 471 ALA A CA 1
ATOM 3823 C C . ALA A 1 471 ? 5.671 1.965 -30.686 1.00 81.31 471 ALA A C 1
ATOM 3825 O O . ALA A 1 471 ? 6.660 2.356 -30.075 1.00 81.31 471 ALA A O 1
ATOM 3826 N N . ASN A 1 472 ? 5.710 1.709 -31.999 1.00 86.81 472 ASN A N 1
ATOM 3827 C CA . ASN A 1 472 ? 6.934 1.896 -32.785 1.00 86.81 472 ASN A CA 1
ATOM 3828 C C . ASN A 1 472 ? 7.373 3.369 -32.814 1.00 86.81 472 ASN A C 1
ATOM 3830 O O . ASN A 1 472 ? 8.557 3.637 -32.648 1.00 86.81 472 ASN A O 1
ATOM 3834 N N . LEU A 1 473 ? 6.439 4.320 -32.948 1.00 82.62 473 LEU A N 1
ATOM 3835 C CA . LEU A 1 473 ? 6.746 5.756 -32.877 1.00 82.62 473 LEU A CA 1
ATOM 3836 C C . LEU A 1 473 ? 7.303 6.160 -31.506 1.00 82.62 473 LEU A C 1
ATOM 3838 O O . LEU A 1 473 ? 8.292 6.886 -31.433 1.00 82.62 473 LEU A O 1
ATOM 3842 N N . LEU A 1 474 ? 6.701 5.666 -30.420 1.00 76.94 474 LEU A N 1
ATOM 3843 C CA . LEU A 1 474 ? 7.173 5.933 -29.063 1.00 76.94 474 LEU A CA 1
ATOM 3844 C C . LEU A 1 474 ? 8.592 5.390 -28.843 1.00 76.94 474 LEU A C 1
ATOM 3846 O O . LEU A 1 474 ? 9.443 6.100 -28.314 1.00 76.94 474 LEU A O 1
ATOM 3850 N N . PHE A 1 475 ? 8.865 4.154 -29.265 1.00 81.69 475 PHE A N 1
ATOM 3851 C CA . PHE A 1 475 ? 10.195 3.558 -29.122 1.00 81.69 475 PHE A CA 1
ATOM 3852 C C . PHE A 1 475 ? 11.234 4.203 -30.040 1.00 81.69 475 PHE A C 1
ATOM 3854 O O . PHE A 1 475 ? 12.373 4.379 -29.616 1.00 81.69 475 PHE A O 1
ATOM 3861 N N . ALA A 1 476 ? 10.848 4.637 -31.242 1.00 80.56 476 ALA A N 1
ATOM 3862 C CA . ALA A 1 476 ? 11.705 5.448 -32.101 1.00 80.56 476 ALA A CA 1
ATOM 3863 C C . ALA A 1 476 ? 12.083 6.777 -31.424 1.00 80.56 476 ALA A C 1
ATOM 3865 O O . ALA A 1 476 ? 13.252 7.157 -31.429 1.00 80.56 476 ALA A O 1
ATOM 3866 N N . LEU A 1 477 ? 11.122 7.448 -30.776 1.00 75.75 477 LEU A N 1
ATOM 3867 C CA . LEU A 1 477 ? 11.373 8.677 -30.019 1.00 75.75 477 LEU A CA 1
ATOM 3868 C C . LEU A 1 477 ? 12.322 8.434 -28.836 1.00 75.75 477 LEU A C 1
ATOM 3870 O O . LEU A 1 477 ? 13.267 9.194 -28.645 1.00 75.75 477 LEU A O 1
ATOM 3874 N N . VAL A 1 478 ? 12.108 7.364 -28.064 1.00 76.88 478 VAL A N 1
ATOM 3875 C CA . VAL A 1 478 ? 13.002 6.985 -26.954 1.00 76.88 478 VAL A CA 1
ATOM 3876 C C . VAL A 1 478 ? 14.413 6.689 -27.461 1.00 76.88 478 VAL A C 1
ATOM 3878 O O . VAL A 1 478 ? 15.386 7.167 -26.879 1.00 76.88 478 VAL A O 1
ATOM 3881 N N . ALA A 1 479 ? 14.540 5.943 -28.560 1.00 76.44 479 ALA A N 1
ATOM 3882 C CA . ALA A 1 479 ? 15.827 5.646 -29.176 1.00 76.44 479 ALA A CA 1
ATOM 3883 C C . ALA A 1 479 ? 16.546 6.929 -29.633 1.00 76.44 479 ALA A C 1
ATOM 3885 O O . ALA A 1 479 ? 17.741 7.083 -29.384 1.00 76.44 479 ALA A O 1
ATOM 3886 N N . TYR A 1 480 ? 15.814 7.873 -30.232 1.00 76.12 480 TYR A N 1
ATOM 3887 C CA . TYR A 1 480 ? 16.346 9.166 -30.662 1.00 76.12 480 TYR A CA 1
ATOM 3888 C C . TYR A 1 480 ? 16.821 10.032 -29.484 1.00 76.12 480 TYR A C 1
ATOM 3890 O O . TYR A 1 480 ? 17.922 10.588 -29.520 1.00 76.12 480 TYR A O 1
ATOM 3898 N N . ILE A 1 481 ? 16.026 10.110 -28.410 1.00 74.25 481 ILE A N 1
ATOM 3899 C CA . ILE A 1 481 ? 16.391 10.827 -27.180 1.00 74.25 481 ILE A CA 1
ATOM 3900 C C . ILE A 1 481 ? 17.659 10.218 -26.570 1.00 74.25 481 ILE A C 1
ATOM 3902 O O . ILE A 1 481 ? 18.594 10.949 -26.251 1.00 74.25 481 ILE A O 1
ATOM 3906 N N . ASN A 1 482 ? 17.730 8.888 -26.460 1.00 69.50 482 ASN A N 1
ATOM 3907 C CA . ASN A 1 482 ? 18.900 8.200 -25.912 1.00 69.50 482 ASN A CA 1
ATOM 3908 C C . ASN A 1 482 ? 20.168 8.449 -26.744 1.00 69.50 482 ASN A C 1
ATOM 3910 O O . ASN A 1 482 ? 21.220 8.729 -26.171 1.00 69.50 482 ASN A O 1
ATOM 3914 N N . ALA A 1 483 ? 20.075 8.400 -28.077 1.00 70.25 483 ALA A N 1
ATOM 3915 C CA . ALA A 1 483 ? 21.198 8.703 -28.967 1.00 70.25 483 ALA A CA 1
ATOM 3916 C C . ALA A 1 483 ? 21.669 10.163 -28.830 1.00 70.25 483 ALA A C 1
ATOM 3918 O O . ALA A 1 483 ? 22.872 10.432 -28.811 1.00 70.25 483 ALA A O 1
ATOM 3919 N N . SER A 1 484 ? 20.721 11.092 -28.660 1.00 70.00 484 SER A N 1
ATOM 3920 C CA . SER A 1 484 ? 21.000 12.516 -28.449 1.00 70.00 484 SER A CA 1
ATOM 3921 C C . SER A 1 484 ? 21.701 12.775 -27.112 1.00 70.00 484 SER A C 1
ATOM 3923 O O . SER A 1 484 ? 22.679 13.516 -27.071 1.00 70.00 484 SER A O 1
ATOM 3925 N N . ILE A 1 485 ? 21.254 12.129 -26.028 1.00 72.56 485 ILE A N 1
ATOM 3926 C CA . ILE A 1 485 ? 21.877 12.226 -24.695 1.00 72.56 485 ILE A CA 1
ATOM 3927 C C . ILE A 1 485 ? 23.289 11.625 -24.697 1.00 72.56 485 ILE A C 1
ATOM 3929 O O . ILE A 1 485 ? 24.187 12.164 -24.056 1.00 72.56 485 ILE A O 1
ATOM 3933 N N . ALA A 1 486 ? 23.502 10.527 -25.425 1.00 70.19 486 ALA A N 1
ATOM 3934 C CA . ALA A 1 486 ? 24.799 9.857 -25.511 1.00 70.19 486 ALA A CA 1
ATOM 3935 C C . ALA A 1 486 ? 25.824 10.585 -26.409 1.00 70.19 486 ALA A C 1
ATOM 3937 O O . ALA A 1 486 ? 26.970 10.150 -26.486 1.00 70.19 486 ALA A O 1
ATOM 3938 N N . GLY A 1 487 ? 25.436 11.660 -27.108 1.00 64.81 487 GLY A N 1
ATOM 3939 C CA . GLY A 1 487 ? 26.310 12.384 -28.041 1.00 64.81 487 GLY A CA 1
ATOM 3940 C C . GLY A 1 487 ? 26.616 11.629 -29.345 1.00 64.81 487 GLY A C 1
ATOM 3941 O O . GLY A 1 487 ? 27.462 12.062 -30.122 1.00 64.81 487 GLY A O 1
ATOM 3942 N N . VAL A 1 488 ? 25.920 10.519 -29.617 1.00 61.69 488 VAL A N 1
ATOM 3943 C CA . VAL A 1 488 ? 26.137 9.632 -30.777 1.00 61.69 488 VAL A CA 1
ATOM 3944 C C . VAL A 1 488 ? 25.085 9.935 -31.850 1.00 61.69 488 VAL A C 1
ATOM 3946 O O . VAL A 1 488 ? 24.245 9.102 -32.174 1.00 61.69 488 VAL A O 1
ATOM 3949 N N . ASN A 1 489 ? 25.052 11.168 -32.363 1.00 60.19 489 ASN A N 1
ATOM 3950 C CA . ASN A 1 489 ? 23.922 11.642 -33.181 1.00 60.19 489 ASN A CA 1
ATOM 3951 C C . ASN A 1 489 ? 24.156 11.615 -34.705 1.00 60.19 489 ASN A C 1
ATOM 3953 O O . ASN A 1 489 ? 23.357 12.167 -35.455 1.00 60.19 489 ASN A O 1
ATOM 3957 N N . GLN A 1 490 ? 25.241 11.010 -35.203 1.00 58.78 490 GLN A N 1
ATOM 3958 C CA . GLN A 1 490 ? 25.620 11.218 -36.609 1.00 58.78 490 GLN A CA 1
ATOM 3959 C C . GLN A 1 490 ? 24.848 10.371 -37.640 1.00 58.78 490 GLN A C 1
ATOM 3961 O O . GLN A 1 490 ? 24.856 10.743 -38.809 1.00 58.78 490 GLN A O 1
ATOM 3966 N N . ASN A 1 491 ? 24.139 9.287 -37.273 1.00 73.69 491 ASN A N 1
ATOM 3967 C CA . ASN A 1 491 ? 23.356 8.518 -38.262 1.00 73.69 491 ASN A CA 1
ATOM 3968 C C . ASN A 1 491 ? 22.206 7.654 -37.689 1.00 73.69 491 ASN A C 1
ATOM 3970 O O . ASN A 1 491 ? 22.156 6.442 -37.907 1.00 73.69 491 ASN A O 1
ATOM 3974 N N . PHE A 1 492 ? 21.253 8.261 -36.972 1.00 75.75 492 PHE A N 1
ATOM 3975 C CA . PHE A 1 492 ? 20.081 7.538 -36.443 1.00 75.75 492 PHE A CA 1
ATOM 3976 C C . PHE A 1 492 ? 19.282 6.823 -37.552 1.00 75.75 492 PHE A C 1
ATOM 3978 O O . PHE A 1 492 ? 18.922 5.656 -37.418 1.00 75.75 492 PHE A O 1
ATOM 3985 N N . ILE A 1 493 ? 19.044 7.488 -38.687 1.00 76.19 493 ILE A N 1
ATOM 3986 C CA . ILE A 1 493 ? 18.259 6.913 -39.789 1.00 76.19 493 ILE A CA 1
ATOM 3987 C C . ILE A 1 493 ? 18.968 5.689 -40.386 1.00 76.19 493 ILE A C 1
ATOM 3989 O O . ILE A 1 493 ? 18.348 4.635 -40.519 1.00 76.19 493 ILE A O 1
ATOM 3993 N N . GLY A 1 494 ? 20.268 5.789 -40.681 1.00 76.12 494 GLY A N 1
ATOM 3994 C CA . GLY A 1 494 ? 21.041 4.687 -41.256 1.00 76.12 494 GLY A CA 1
ATOM 3995 C C . GLY A 1 494 ? 21.218 3.488 -40.321 1.00 76.12 494 GLY A C 1
ATOM 3996 O O . GLY A 1 494 ? 21.403 2.377 -40.804 1.00 76.12 494 GLY A O 1
ATOM 3997 N N . GLN A 1 495 ? 21.111 3.678 -39.002 1.00 80.00 495 GLN A N 1
ATOM 3998 C CA . GLN A 1 495 ? 21.174 2.585 -38.028 1.00 80.00 495 GLN A CA 1
ATOM 3999 C C . GLN A 1 495 ? 19.871 1.773 -37.967 1.00 80.00 495 GLN A C 1
ATOM 4001 O O . GLN A 1 495 ? 19.907 0.543 -37.913 1.00 80.00 495 GLN A O 1
ATOM 4006 N N . TYR A 1 496 ? 18.716 2.445 -37.970 1.00 82.12 496 TYR A N 1
ATOM 4007 C CA . TYR A 1 496 ? 17.422 1.787 -37.757 1.00 82.12 496 TYR A CA 1
ATOM 4008 C C . TYR A 1 496 ? 16.732 1.366 -39.063 1.00 82.12 496 TYR A C 1
ATOM 4010 O O . TYR A 1 496 ? 16.051 0.340 -39.080 1.00 82.12 496 TYR A O 1
ATOM 4018 N N . PHE A 1 497 ? 16.956 2.078 -40.170 1.00 84.56 497 PHE A N 1
ATOM 4019 C CA . PHE A 1 497 ? 16.323 1.823 -41.471 1.00 84.56 497 PHE A CA 1
ATOM 4020 C C . PHE A 1 497 ? 17.280 1.169 -42.480 1.00 84.56 497 PHE A C 1
ATOM 4022 O O . PHE A 1 497 ? 17.394 1.595 -43.628 1.00 84.56 497 PHE A O 1
ATOM 4029 N N . THR A 1 498 ? 17.977 0.111 -42.064 1.00 87.75 498 THR A N 1
ATOM 4030 C CA . THR A 1 498 ? 18.794 -0.708 -42.973 1.00 87.75 498 THR A CA 1
ATOM 4031 C C . THR A 1 498 ? 17.923 -1.635 -43.828 1.00 87.75 498 THR A C 1
ATOM 4033 O O . THR A 1 498 ? 16.815 -2.007 -43.432 1.00 87.75 498 THR A O 1
ATOM 4036 N N . LEU A 1 499 ? 18.439 -2.088 -44.980 1.00 86.12 499 LEU A N 1
ATOM 4037 C CA . LEU A 1 499 ? 17.755 -3.079 -45.827 1.00 86.12 499 LEU A CA 1
ATOM 4038 C C . LEU A 1 499 ? 17.410 -4.363 -45.044 1.00 86.12 499 LEU A C 1
ATOM 4040 O O . LEU A 1 499 ? 16.335 -4.933 -45.221 1.00 86.12 499 LEU A O 1
ATOM 4044 N N . ASN A 1 500 ? 18.293 -4.785 -44.132 1.00 85.62 500 ASN A N 1
ATOM 4045 C CA . ASN A 1 500 ? 18.080 -5.953 -43.274 1.00 85.62 500 ASN A CA 1
ATOM 4046 C C . ASN A 1 500 ? 16.941 -5.732 -42.273 1.00 85.62 500 ASN A C 1
ATOM 4048 O O . ASN A 1 500 ? 16.063 -6.583 -42.160 1.00 85.62 500 ASN A O 1
ATOM 4052 N N . ASN A 1 501 ? 16.895 -4.576 -41.607 1.00 86.81 501 ASN A N 1
ATOM 4053 C CA . ASN A 1 501 ? 15.820 -4.255 -40.668 1.00 86.81 501 ASN A CA 1
ATOM 4054 C C . ASN A 1 501 ? 14.465 -4.127 -41.373 1.00 86.81 501 ASN A C 1
ATOM 4056 O O . ASN A 1 501 ? 13.454 -4.594 -40.853 1.00 86.81 501 ASN A O 1
ATOM 4060 N N . LEU A 1 502 ? 14.440 -3.557 -42.581 1.00 86.44 502 LEU A N 1
ATOM 4061 C CA . LEU A 1 502 ? 13.233 -3.510 -43.409 1.00 86.44 502 LEU A CA 1
ATOM 4062 C C . LEU A 1 502 ? 12.784 -4.916 -43.821 1.00 86.44 502 LEU A C 1
ATOM 4064 O O . LEU A 1 502 ? 11.601 -5.236 -43.714 1.00 86.44 502 LEU A O 1
ATOM 4068 N N . LYS A 1 503 ? 13.721 -5.786 -44.219 1.00 88.44 503 LYS A N 1
ATOM 4069 C CA . LYS A 1 503 ? 13.438 -7.199 -44.503 1.00 88.44 503 LYS A CA 1
ATOM 4070 C C . LYS A 1 503 ? 12.867 -7.908 -43.273 1.00 88.44 503 LYS A C 1
ATOM 4072 O O . LYS A 1 503 ? 11.880 -8.629 -43.393 1.00 88.44 503 LYS A O 1
ATOM 4077 N N . TYR A 1 504 ? 13.440 -7.687 -42.093 1.00 89.19 504 TYR A N 1
ATOM 4078 C CA . TYR A 1 504 ? 12.970 -8.277 -40.837 1.00 89.19 504 TYR A CA 1
ATOM 4079 C C . TYR A 1 504 ? 11.599 -7.751 -40.419 1.00 89.19 504 TYR A C 1
ATOM 4081 O O . TYR A 1 504 ? 10.757 -8.529 -39.971 1.00 89.19 504 TYR A O 1
ATOM 4089 N N . PHE A 1 505 ? 11.329 -6.468 -40.638 1.00 89.75 505 PHE A N 1
ATOM 4090 C CA . PHE A 1 505 ? 10.025 -5.878 -40.370 1.00 89.75 505 PHE A CA 1
ATOM 4091 C C . PHE A 1 505 ? 8.941 -6.407 -41.309 1.00 89.75 505 PHE A C 1
ATOM 4093 O O . PHE A 1 505 ? 7.867 -6.776 -40.839 1.00 89.75 505 PHE A O 1
ATOM 4100 N N . LEU A 1 506 ? 9.221 -6.478 -42.613 1.00 87.38 506 LEU A N 1
ATOM 4101 C CA . LEU A 1 506 ? 8.239 -6.861 -43.632 1.00 87.38 506 LEU A CA 1
ATOM 4102 C C . LEU A 1 506 ? 8.009 -8.374 -43.721 1.00 87.38 506 LEU A C 1
ATOM 4104 O O . LEU A 1 506 ? 6.876 -8.798 -43.919 1.00 87.38 506 LEU A O 1
ATOM 4108 N N . LEU A 1 507 ? 9.057 -9.196 -43.595 1.00 85.94 507 LEU A N 1
ATOM 4109 C CA . LEU A 1 507 ? 8.943 -10.655 -43.744 1.00 85.94 507 LEU A CA 1
ATOM 4110 C C . LEU A 1 507 ? 8.752 -11.375 -42.409 1.00 85.94 507 LEU A C 1
ATOM 4112 O O . LEU A 1 507 ? 8.019 -12.358 -42.338 1.00 85.94 507 LEU A O 1
ATOM 4116 N N . TYR A 1 508 ? 9.405 -10.888 -41.353 1.00 87.62 508 TYR A N 1
ATOM 4117 C CA . TYR A 1 508 ? 9.439 -11.546 -40.043 1.00 87.62 508 TYR A CA 1
ATOM 4118 C C . TYR A 1 508 ? 8.813 -10.707 -38.934 1.00 87.62 508 TYR A C 1
ATOM 4120 O O . TYR A 1 508 ? 9.001 -11.016 -37.755 1.00 87.62 508 TYR A O 1
ATOM 4128 N N . ASN A 1 509 ? 8.054 -9.661 -39.300 1.00 91.81 509 ASN A N 1
ATOM 4129 C CA . ASN A 1 509 ? 7.235 -8.851 -38.396 1.00 91.81 509 ASN A CA 1
ATOM 4130 C C . ASN A 1 509 ? 8.001 -8.335 -37.156 1.00 91.81 509 ASN A C 1
ATOM 4132 O O . ASN A 1 509 ? 7.416 -8.166 -36.080 1.00 91.81 509 ASN A O 1
ATOM 4136 N N . MET A 1 510 ? 9.310 -8.112 -37.309 1.00 88.25 510 MET A N 1
ATOM 4137 C CA . MET A 1 510 ? 10.228 -7.697 -36.254 1.00 88.25 510 MET A CA 1
ATOM 4138 C C . MET A 1 510 ? 10.431 -6.183 -36.293 1.00 88.25 510 MET A C 1
ATOM 4140 O O . MET A 1 510 ? 10.795 -5.625 -37.324 1.00 88.25 510 MET A O 1
ATOM 4144 N N . SER A 1 511 ? 10.187 -5.504 -35.173 1.00 89.31 511 SER A N 1
ATOM 4145 C CA . SER A 1 511 ? 10.379 -4.052 -35.099 1.00 89.31 511 SER A CA 1
ATOM 4146 C C . SER A 1 511 ? 11.868 -3.696 -35.157 1.00 89.31 511 SER A C 1
ATOM 4148 O O . SER A 1 511 ? 12.648 -4.317 -34.437 1.00 89.31 511 SER A O 1
ATOM 4150 N N . PRO A 1 512 ? 12.264 -2.660 -35.920 1.00 85.56 512 PRO A N 1
ATOM 4151 C CA . PRO A 1 512 ? 13.633 -2.153 -35.886 1.00 85.56 512 PRO A CA 1
ATOM 4152 C C . PRO A 1 512 ? 13.977 -1.448 -34.566 1.00 85.56 512 PRO A C 1
ATOM 4154 O O . PRO A 1 512 ? 15.150 -1.262 -34.271 1.00 85.56 512 PRO A O 1
ATOM 4157 N N . PHE A 1 513 ? 12.978 -1.026 -33.780 1.00 84.56 513 PHE A N 1
ATOM 4158 C CA . PHE A 1 513 ? 13.190 -0.173 -32.607 1.00 84.56 513 PHE A CA 1
ATOM 4159 C C . PHE A 1 513 ? 13.290 -0.948 -31.291 1.00 84.56 513 PHE A C 1
ATOM 4161 O O . PHE A 1 513 ? 13.982 -0.495 -30.382 1.00 84.56 513 PHE A O 1
ATOM 4168 N N . ALA A 1 514 ? 12.594 -2.084 -31.158 1.00 83.00 514 ALA A N 1
ATOM 4169 C CA . ALA A 1 514 ? 12.711 -2.939 -29.977 1.00 83.00 514 ALA A CA 1
ATOM 4170 C C . ALA A 1 514 ? 12.191 -4.370 -30.201 1.00 83.00 514 ALA A C 1
ATOM 4172 O O . ALA A 1 514 ? 11.083 -4.570 -30.701 1.00 83.00 514 ALA A O 1
ATOM 4173 N N . ASP A 1 515 ? 12.928 -5.365 -29.700 1.00 80.50 515 ASP A N 1
ATOM 4174 C CA . ASP A 1 515 ? 12.628 -6.788 -29.919 1.00 80.50 515 ASP A CA 1
ATOM 4175 C C . ASP A 1 515 ? 11.276 -7.245 -29.358 1.00 80.50 515 ASP A C 1
ATOM 4177 O O . ASP A 1 515 ? 10.578 -8.074 -29.941 1.00 80.50 515 ASP A O 1
ATOM 4181 N N . HIS A 1 516 ? 10.869 -6.696 -28.215 1.00 81.25 516 HIS A N 1
ATOM 4182 C CA . HIS A 1 516 ? 9.624 -7.076 -27.545 1.00 81.25 516 HIS A CA 1
ATOM 4183 C C . HIS A 1 516 ? 8.370 -6.570 -28.280 1.00 81.25 516 HIS A C 1
ATOM 4185 O O . HIS A 1 516 ? 7.281 -7.118 -28.090 1.00 81.25 516 HIS A O 1
ATOM 4191 N N . LEU A 1 517 ? 8.511 -5.578 -29.174 1.00 86.12 517 LEU A N 1
ATOM 4192 C CA . LEU A 1 517 ? 7.423 -5.109 -30.042 1.00 86.12 517 LEU A CA 1
ATOM 4193 C C . LEU A 1 517 ? 7.029 -6.143 -31.105 1.00 86.12 517 LEU A C 1
ATOM 4195 O O . LEU A 1 517 ? 5.956 -6.014 -31.702 1.00 86.12 517 LEU A O 1
ATOM 4199 N N . TRP A 1 518 ? 7.837 -7.194 -31.293 1.00 89.69 518 TRP A N 1
ATOM 4200 C CA . TRP A 1 518 ? 7.527 -8.329 -32.162 1.00 89.69 518 TRP A CA 1
ATOM 4201 C C . TRP A 1 518 ? 6.122 -8.889 -31.929 1.00 89.69 518 TRP A C 1
ATOM 4203 O O . TRP A 1 518 ? 5.457 -9.234 -32.894 1.00 89.69 518 TRP A O 1
ATOM 4213 N N . TYR A 1 519 ? 5.630 -8.936 -30.684 1.00 90.06 519 TYR A N 1
ATOM 4214 C CA . TYR A 1 519 ? 4.287 -9.449 -30.383 1.00 90.06 519 TYR A CA 1
ATOM 4215 C C . TYR A 1 519 ? 3.168 -8.664 -31.088 1.00 90.06 519 TYR A C 1
ATOM 4217 O O . TYR A 1 519 ? 2.219 -9.252 -31.606 1.00 90.06 519 TYR A O 1
ATOM 4225 N N . LEU A 1 520 ? 3.260 -7.329 -31.110 1.00 89.56 520 LEU A N 1
ATOM 4226 C CA . LEU A 1 520 ? 2.250 -6.491 -31.762 1.00 89.56 520 LEU A CA 1
ATOM 4227 C C . LEU A 1 520 ? 2.303 -6.664 -33.282 1.00 89.56 520 LEU A C 1
ATOM 4229 O O . LEU A 1 520 ? 1.258 -6.822 -33.916 1.00 89.56 520 LEU A O 1
ATOM 4233 N N . GLY A 1 521 ? 3.517 -6.710 -33.843 1.00 91.44 521 GLY A N 1
ATOM 4234 C CA . GLY A 1 521 ? 3.738 -7.004 -35.257 1.00 91.44 521 GLY A CA 1
ATOM 4235 C C . GLY A 1 521 ? 3.220 -8.390 -35.643 1.00 91.44 521 GLY A C 1
ATOM 4236 O O . GLY A 1 521 ? 2.423 -8.519 -36.568 1.00 91.44 521 GLY A O 1
ATOM 4237 N N . SER A 1 522 ? 3.594 -9.430 -34.902 1.00 94.12 522 SER A N 1
ATOM 4238 C CA . SER A 1 522 ? 3.216 -10.815 -35.193 1.00 94.12 522 SER A CA 1
ATOM 4239 C C . SER A 1 522 ? 1.706 -11.022 -35.134 1.00 94.12 522 SER A C 1
ATOM 4241 O O . SER A 1 522 ? 1.129 -11.662 -36.018 1.00 94.12 522 SER A O 1
ATOM 4243 N N . LEU A 1 523 ? 1.043 -10.416 -34.146 1.00 94.75 523 LEU A N 1
ATOM 4244 C CA . LEU A 1 523 ? -0.409 -10.435 -34.011 1.00 94.75 523 LEU A CA 1
ATOM 4245 C C . LEU A 1 523 ? -1.092 -9.690 -35.162 1.00 94.75 523 LEU A C 1
ATOM 4247 O O . LEU A 1 523 ? -2.060 -10.208 -35.715 1.00 94.75 523 LEU A O 1
ATOM 4251 N N . LEU A 1 524 ? -0.595 -8.512 -35.557 1.00 95.12 524 LEU A N 1
ATOM 4252 C CA . LEU A 1 524 ? -1.142 -7.756 -36.687 1.00 95.12 524 LEU A CA 1
ATOM 4253 C C . LEU A 1 524 ? -1.116 -8.584 -37.977 1.00 95.12 524 LEU A C 1
ATOM 4255 O O . LEU A 1 524 ? -2.146 -8.735 -38.633 1.00 95.12 524 LEU A O 1
ATOM 4259 N N . TYR A 1 525 ? 0.042 -9.156 -38.306 1.00 95.75 525 TYR A N 1
ATOM 4260 C CA . TYR A 1 525 ? 0.232 -9.961 -39.513 1.00 95.75 525 TYR A CA 1
ATOM 4261 C C . TYR A 1 525 ? -0.654 -11.209 -39.482 1.00 95.75 525 TYR A C 1
ATOM 4263 O O . TYR A 1 525 ? -1.331 -11.524 -40.458 1.00 95.75 525 TYR A O 1
ATOM 4271 N N . SER A 1 526 ? -0.739 -11.876 -38.331 1.00 96.44 526 SER A N 1
ATOM 4272 C CA . SER A 1 526 ? -1.575 -13.068 -38.171 1.00 96.44 526 SER A CA 1
ATOM 4273 C C . SER A 1 526 ? -3.069 -12.772 -38.296 1.00 96.44 526 SER A C 1
ATOM 4275 O O . SER A 1 526 ? -3.810 -13.576 -38.859 1.00 96.44 526 SER A O 1
ATOM 4277 N N . LEU A 1 527 ? -3.530 -11.612 -37.815 1.00 96.88 527 LEU A N 1
ATOM 4278 C CA . LEU A 1 527 ? -4.914 -11.175 -38.008 1.00 96.88 527 LEU A CA 1
ATOM 4279 C C . LEU A 1 527 ? -5.217 -10.914 -39.487 1.00 96.88 527 LEU A C 1
ATOM 4281 O O . LEU A 1 527 ? -6.282 -11.307 -39.959 1.00 96.88 527 LEU A O 1
ATOM 4285 N N . VAL A 1 528 ? -4.283 -10.310 -40.231 1.00 97.00 528 VAL A N 1
ATOM 4286 C CA . VAL A 1 528 ? -4.416 -10.120 -41.685 1.00 97.00 528 VAL A CA 1
ATOM 4287 C C . VAL A 1 528 ? -4.484 -11.469 -42.405 1.00 97.00 528 VAL A C 1
ATOM 4289 O O . VAL A 1 528 ? -5.392 -11.672 -43.211 1.00 97.00 528 VAL A O 1
ATOM 4292 N N . ILE A 1 529 ? -3.606 -12.418 -42.065 1.00 96.25 529 ILE A N 1
ATOM 4293 C CA . ILE A 1 529 ? -3.637 -13.787 -42.607 1.00 96.25 529 ILE A CA 1
ATOM 4294 C C . ILE A 1 529 ? -4.995 -14.444 -42.322 1.00 96.25 529 ILE A C 1
ATOM 4296 O O . ILE A 1 529 ? -5.631 -14.966 -43.235 1.00 96.25 529 ILE A O 1
ATOM 4300 N N . LEU A 1 530 ? -5.498 -14.362 -41.087 1.00 96.31 530 LEU A N 1
ATOM 4301 C CA . LEU A 1 530 ? -6.808 -14.912 -40.729 1.00 96.31 530 LEU A CA 1
ATOM 4302 C C . LEU A 1 530 ? -7.967 -14.244 -41.478 1.00 96.31 530 LEU A C 1
ATOM 4304 O O . LEU A 1 530 ? -8.913 -14.937 -41.843 1.00 96.31 530 LEU A O 1
ATOM 4308 N N . ILE A 1 531 ? -7.902 -12.936 -41.751 1.00 97.44 531 ILE A N 1
ATOM 4309 C CA . ILE A 1 531 ? -8.892 -12.249 -42.597 1.00 97.44 531 ILE A CA 1
ATOM 4310 C C . ILE A 1 531 ? -8.878 -12.833 -44.009 1.00 97.44 531 ILE A C 1
ATOM 4312 O O . ILE A 1 531 ? -9.947 -13.095 -44.557 1.00 97.44 531 ILE A O 1
ATOM 4316 N N . VAL A 1 532 ? -7.696 -13.054 -44.593 1.00 97.25 532 VAL A N 1
ATOM 4317 C CA . VAL A 1 532 ? -7.569 -13.665 -45.925 1.00 97.25 532 VAL A CA 1
ATOM 4318 C C . VAL A 1 532 ? -8.164 -15.074 -45.919 1.00 97.25 532 VAL A C 1
ATOM 4320 O O . VAL A 1 532 ? -9.051 -15.354 -46.723 1.00 97.25 532 VAL A O 1
ATOM 4323 N N . LEU A 1 533 ? -7.776 -15.923 -44.958 1.00 96.12 533 LEU A N 1
ATOM 4324 C CA . LEU A 1 533 ? -8.302 -17.288 -44.807 1.00 96.12 533 LEU A CA 1
ATOM 4325 C C . LEU A 1 533 ? -9.825 -17.323 -44.589 1.00 96.12 533 LEU A C 1
ATOM 4327 O O . LEU A 1 533 ? -10.503 -18.248 -45.043 1.00 96.12 533 LEU A O 1
ATOM 4331 N N . ALA A 1 534 ? -10.375 -16.334 -43.880 1.00 95.00 534 ALA A N 1
ATOM 4332 C CA . ALA A 1 534 ? -11.807 -16.220 -43.634 1.00 95.00 534 ALA A CA 1
ATOM 4333 C C . ALA A 1 534 ? -12.578 -15.712 -44.863 1.00 95.00 534 ALA A C 1
ATOM 4335 O O . ALA A 1 534 ? -13.660 -16.227 -45.141 1.00 95.00 534 ALA A O 1
ATOM 4336 N N . LYS A 1 535 ? -12.006 -14.783 -45.644 1.00 94.88 535 LYS A N 1
ATOM 4337 C CA . LYS A 1 535 ? -12.584 -14.299 -46.912 1.00 94.88 535 LYS A CA 1
ATOM 4338 C C . LYS A 1 535 ? -12.662 -15.391 -47.975 1.00 94.88 535 LYS A C 1
ATOM 4340 O O . LYS A 1 535 ? -13.655 -15.459 -48.688 1.00 94.88 535 LYS A O 1
ATOM 4345 N N . VAL A 1 536 ? -11.649 -16.256 -48.054 1.00 95.56 536 VAL A N 1
ATOM 4346 C CA . VAL A 1 536 ? -11.643 -17.408 -48.976 1.00 95.56 536 VAL A CA 1
ATOM 4347 C C . VAL A 1 536 ? -12.327 -18.651 -48.384 1.00 95.56 536 VAL A C 1
ATOM 4349 O O . VAL A 1 536 ? -12.290 -19.719 -48.979 1.00 95.56 536 VAL A O 1
ATOM 4352 N N . ASN A 1 537 ? -12.962 -18.532 -47.210 1.00 92.75 537 ASN A N 1
ATOM 4353 C CA . ASN A 1 537 ? -13.738 -19.582 -46.536 1.00 92.75 537 ASN A CA 1
ATOM 4354 C C . ASN A 1 537 ? -12.975 -20.865 -46.132 1.00 92.75 537 ASN A C 1
ATOM 4356 O O . ASN A 1 537 ? -13.606 -21.843 -45.735 1.00 92.75 537 ASN A O 1
ATOM 4360 N N . ILE A 1 538 ? -11.637 -20.869 -46.120 1.00 95.12 538 ILE A N 1
ATOM 4361 C CA . ILE A 1 538 ? -10.839 -22.058 -45.744 1.00 95.12 538 ILE A CA 1
ATOM 4362 C C . ILE A 1 538 ? -10.389 -22.077 -44.278 1.00 95.12 538 ILE A C 1
ATOM 4364 O O . ILE A 1 538 ? -9.867 -23.088 -43.809 1.00 95.12 538 ILE A O 1
ATOM 4368 N N . HIS A 1 539 ? -10.605 -20.994 -43.522 1.00 93.19 539 HIS A N 1
ATOM 4369 C CA . HIS A 1 539 ? -10.163 -20.871 -42.124 1.00 93.19 539 HIS A CA 1
ATOM 4370 C C . HIS A 1 539 ? -10.586 -22.054 -41.228 1.00 93.19 539 HIS A C 1
ATOM 4372 O O . HIS A 1 539 ? -9.818 -22.464 -40.360 1.00 93.19 539 HIS A O 1
ATOM 4378 N N . LYS A 1 540 ? -11.774 -22.644 -41.455 1.00 92.38 540 LYS A N 1
ATOM 4379 C CA . LYS A 1 540 ? -12.279 -23.802 -40.689 1.00 92.38 540 LYS A CA 1
ATOM 4380 C C . LYS A 1 540 ? -11.413 -25.052 -40.822 1.00 92.38 540 LYS A C 1
ATOM 4382 O O . LYS A 1 540 ? -11.352 -25.816 -39.860 1.00 92.38 540 LYS A O 1
ATOM 4387 N N . TYR A 1 541 ? -10.775 -25.236 -41.975 1.00 93.12 541 TYR A N 1
ATOM 4388 C CA . TYR A 1 541 ? -9.857 -26.339 -42.257 1.00 93.12 541 TYR A CA 1
ATOM 4389 C C . TYR A 1 541 ? -8.429 -25.963 -41.890 1.00 93.12 541 TYR A C 1
ATOM 4391 O O . TYR A 1 541 ? -7.751 -26.731 -41.214 1.00 93.12 541 TYR A O 1
ATOM 4399 N N . ALA A 1 542 ? -8.013 -24.743 -42.250 1.00 93.12 542 ALA A N 1
ATOM 4400 C CA . ALA A 1 542 ? -6.684 -24.234 -41.943 1.00 93.12 542 ALA A CA 1
ATOM 4401 C C . ALA A 1 542 ? -6.372 -24.363 -40.449 1.00 93.12 542 ALA A C 1
ATOM 4403 O O . ALA A 1 542 ? -5.258 -24.734 -40.106 1.00 93.12 542 ALA A O 1
ATOM 4404 N N . MET A 1 543 ? -7.354 -24.117 -39.565 1.00 94.06 543 MET A N 1
ATOM 4405 C CA . MET A 1 543 ? -7.203 -24.237 -38.107 1.00 94.06 543 MET A CA 1
ATOM 4406 C C . MET A 1 543 ? -6.560 -25.555 -37.648 1.00 94.06 543 MET A C 1
ATOM 4408 O O . MET A 1 543 ? -5.794 -25.552 -36.691 1.00 94.06 543 MET A O 1
ATOM 4412 N N . PHE A 1 544 ? -6.803 -26.666 -38.347 1.00 93.94 544 PHE A N 1
ATOM 4413 C CA . PHE A 1 544 ? -6.225 -27.969 -38.004 1.00 93.94 544 PHE A CA 1
ATOM 4414 C C . PHE A 1 544 ? -4.738 -28.111 -38.361 1.00 93.94 544 PHE A C 1
ATOM 4416 O O . PHE A 1 544 ? -4.100 -29.056 -37.909 1.00 93.94 544 PHE A O 1
ATOM 4423 N N . LEU A 1 545 ? -4.157 -27.159 -39.097 1.00 93.12 545 LEU A N 1
ATOM 4424 C CA . LEU A 1 545 ? -2.713 -27.081 -39.335 1.00 93.12 545 LEU A CA 1
ATOM 4425 C C . LEU A 1 545 ? -1.942 -26.539 -38.121 1.00 93.12 545 LEU A C 1
ATOM 4427 O O . LEU A 1 545 ? -0.716 -26.634 -38.097 1.00 93.12 545 LEU A O 1
ATOM 4431 N N . SER A 1 546 ? -2.628 -25.998 -37.102 1.00 91.44 546 SER A N 1
ATOM 4432 C CA . SER A 1 546 ? -1.988 -25.418 -35.912 1.00 91.44 546 SER A CA 1
ATOM 4433 C C . SER A 1 546 ? -0.949 -26.330 -35.243 1.00 91.44 546 SER A C 1
ATOM 4435 O O . SER A 1 546 ? 0.168 -25.858 -35.021 1.00 91.44 546 SER A O 1
ATOM 4437 N N . PRO A 1 547 ? -1.240 -27.615 -34.941 1.00 89.19 547 PRO A N 1
ATOM 4438 C CA . PRO A 1 547 ? -0.261 -28.498 -34.306 1.00 89.19 547 PRO A CA 1
ATOM 4439 C C . PRO A 1 547 ? 0.964 -28.757 -35.190 1.00 89.19 547 PRO A C 1
ATOM 4441 O O . PRO A 1 547 ? 2.082 -28.791 -34.686 1.00 89.19 547 PRO A O 1
ATOM 4444 N N . ALA A 1 548 ? 0.768 -28.887 -36.506 1.00 89.94 548 ALA A N 1
ATOM 4445 C CA . ALA A 1 548 ? 1.857 -29.121 -37.451 1.00 89.94 548 ALA A CA 1
ATOM 4446 C C . ALA A 1 548 ? 2.803 -27.913 -37.532 1.00 89.94 548 ALA A C 1
ATOM 4448 O O . ALA A 1 548 ? 4.017 -28.080 -37.446 1.00 89.94 548 ALA A O 1
ATOM 4449 N N . LEU A 1 549 ? 2.260 -26.692 -37.618 1.00 90.38 549 LEU A N 1
ATOM 4450 C CA . LEU A 1 549 ? 3.058 -25.459 -37.652 1.00 90.38 549 LEU A CA 1
ATOM 4451 C C . LEU A 1 549 ? 3.877 -25.257 -36.367 1.00 90.38 549 LEU A C 1
ATOM 4453 O O . LEU A 1 549 ? 5.039 -24.862 -36.434 1.00 90.38 549 LEU A O 1
ATOM 4457 N N . LEU A 1 550 ? 3.317 -25.592 -35.202 1.00 88.31 550 LEU A N 1
ATOM 4458 C CA . LEU A 1 550 ? 4.061 -25.551 -33.937 1.00 88.31 550 LEU A CA 1
ATOM 4459 C C . LEU A 1 550 ? 5.103 -26.665 -33.832 1.00 88.31 550 LEU A C 1
ATOM 4461 O O . LEU A 1 550 ? 6.181 -26.444 -33.289 1.00 88.31 550 LEU A O 1
ATOM 4465 N N . GLY A 1 551 ? 4.824 -27.845 -34.390 1.00 88.12 551 GLY A N 1
ATOM 4466 C CA . GLY A 1 551 ? 5.825 -28.899 -34.544 1.00 88.12 551 GLY A CA 1
ATOM 4467 C C . GLY A 1 551 ? 7.018 -28.424 -35.375 1.00 88.12 551 GLY A C 1
ATOM 4468 O O . GLY A 1 551 ? 8.164 -28.620 -34.971 1.00 88.12 551 GLY A O 1
ATOM 4469 N N . VAL A 1 552 ? 6.756 -27.713 -36.478 1.00 89.00 552 VAL A N 1
ATOM 4470 C CA . VAL A 1 552 ? 7.790 -27.067 -37.300 1.00 89.00 552 VAL A CA 1
ATOM 4471 C C . VAL A 1 552 ? 8.558 -26.017 -36.493 1.00 89.00 552 VAL A C 1
ATOM 4473 O O . VAL A 1 552 ? 9.785 -26.018 -36.537 1.00 89.00 552 VAL A O 1
ATOM 4476 N N . TYR A 1 553 ? 7.878 -25.172 -35.709 1.00 88.19 553 TYR A N 1
ATOM 4477 C CA . TYR A 1 553 ? 8.537 -24.205 -34.821 1.00 88.19 553 TYR A CA 1
ATOM 4478 C C . TYR A 1 553 ? 9.527 -24.884 -33.865 1.00 88.19 553 TYR A C 1
ATOM 4480 O O . TYR A 1 553 ? 10.685 -24.468 -33.775 1.00 88.19 553 TYR A O 1
ATOM 4488 N N . ILE A 1 554 ? 9.096 -25.944 -33.175 1.00 87.25 554 ILE A N 1
ATOM 4489 C CA . ILE A 1 554 ? 9.937 -26.644 -32.198 1.00 87.25 554 ILE A CA 1
ATOM 4490 C C . ILE A 1 554 ? 11.094 -27.368 -32.894 1.00 87.25 554 ILE A C 1
ATOM 4492 O O . ILE A 1 554 ? 12.229 -27.287 -32.426 1.00 87.25 554 ILE A O 1
ATOM 4496 N N . TYR A 1 555 ? 10.833 -28.029 -34.025 1.00 87.56 555 TYR A N 1
ATOM 4497 C CA . TYR A 1 555 ? 11.860 -28.705 -34.817 1.00 87.56 555 TYR A CA 1
ATOM 4498 C C . TYR A 1 555 ? 12.934 -27.726 -35.305 1.00 87.56 555 TYR A C 1
ATOM 4500 O O . TYR A 1 555 ? 14.121 -27.950 -35.072 1.00 87.56 555 TYR A O 1
ATOM 4508 N N . LEU A 1 556 ? 12.529 -26.609 -35.919 1.00 86.12 556 LEU A N 1
ATOM 4509 C CA . LEU A 1 556 ? 13.454 -25.581 -36.401 1.00 86.12 556 LEU A CA 1
ATOM 4510 C C . LEU A 1 556 ? 14.213 -24.914 -35.251 1.00 86.12 556 LEU A C 1
ATOM 4512 O O . LEU A 1 556 ? 15.403 -24.659 -35.385 1.00 86.12 556 LEU A O 1
ATOM 4516 N N . SER A 1 557 ? 13.573 -24.702 -34.100 1.00 82.69 557 SER A N 1
ATOM 4517 C CA . SER A 1 557 ? 14.249 -24.126 -32.931 1.00 82.69 557 SER A CA 1
ATOM 4518 C C . SER A 1 557 ? 15.281 -25.064 -32.296 1.00 82.69 557 SER A C 1
ATOM 4520 O O . SER A 1 557 ? 16.150 -24.596 -31.565 1.00 82.69 557 SER A O 1
ATOM 4522 N N . LYS A 1 558 ? 15.180 -26.379 -32.531 1.00 82.75 558 LYS A N 1
ATOM 4523 C CA . LYS A 1 558 ? 16.122 -27.384 -32.009 1.00 82.75 558 LYS A CA 1
ATOM 4524 C C . LYS A 1 558 ? 17.228 -27.738 -32.997 1.00 82.75 558 LYS A C 1
ATOM 4526 O O . LYS A 1 558 ? 18.357 -27.948 -32.572 1.00 82.75 558 LYS A O 1
ATOM 4531 N N . ASN A 1 559 ? 16.899 -27.796 -34.286 1.00 81.94 559 ASN A N 1
ATOM 4532 C CA . ASN A 1 559 ? 17.775 -28.343 -35.326 1.00 81.94 559 ASN A CA 1
ATOM 4533 C C . ASN A 1 559 ? 18.207 -27.311 -36.378 1.00 81.94 559 ASN A C 1
ATOM 4535 O O . ASN A 1 559 ? 19.042 -27.614 -37.226 1.00 81.94 559 ASN A O 1
ATOM 4539 N N . GLY A 1 560 ? 17.623 -26.112 -36.382 1.00 69.25 560 GLY A N 1
ATOM 4540 C CA . GLY A 1 560 ? 17.921 -25.088 -37.376 1.00 69.25 560 GLY A CA 1
ATOM 4541 C C . GLY A 1 560 ? 19.282 -24.434 -37.146 1.00 69.25 560 GLY A C 1
ATOM 4542 O O . GLY A 1 560 ? 19.551 -23.894 -36.076 1.00 69.25 560 GLY A O 1
ATOM 4543 N N . SER A 1 561 ? 20.122 -24.409 -38.179 1.00 56.97 561 SER A N 1
ATOM 4544 C CA . SER A 1 561 ? 21.324 -23.574 -38.240 1.00 56.97 561 SER A CA 1
ATOM 4545 C C . SER A 1 561 ? 20.967 -22.218 -38.868 1.00 56.97 561 SER A C 1
ATOM 4547 O O . SER A 1 561 ? 21.083 -22.043 -40.081 1.00 56.97 561 SER A O 1
ATOM 4549 N N . GLY A 1 562 ? 20.450 -21.267 -38.082 1.00 63.41 562 GLY A N 1
ATOM 4550 C CA . GLY A 1 562 ? 20.048 -19.954 -38.608 1.00 63.41 562 GLY A CA 1
ATOM 4551 C C . GLY A 1 562 ? 19.533 -18.957 -37.564 1.00 63.41 562 GLY A C 1
ATOM 4552 O O . GLY A 1 562 ? 19.388 -19.288 -36.389 1.00 63.41 562 GLY A O 1
ATOM 4553 N N . ASP A 1 563 ? 19.254 -17.730 -38.017 1.00 70.31 563 ASP A N 1
ATOM 4554 C CA . ASP A 1 563 ? 18.706 -16.628 -37.212 1.00 70.31 563 ASP A CA 1
ATOM 4555 C C . ASP A 1 563 ? 17.331 -17.002 -36.623 1.00 70.31 563 ASP A C 1
ATOM 4557 O O . ASP A 1 563 ? 16.405 -17.343 -37.363 1.00 70.31 563 ASP A O 1
ATOM 4561 N N . LEU A 1 564 ? 17.192 -16.913 -35.292 1.00 73.38 564 LEU A N 1
ATOM 4562 C CA . LEU A 1 564 ? 15.961 -17.196 -34.536 1.00 73.38 564 LEU A CA 1
ATOM 4563 C C . LEU A 1 564 ? 14.743 -16.453 -35.111 1.00 73.38 564 LEU A C 1
ATOM 4565 O O . LEU A 1 564 ? 13.619 -16.956 -35.066 1.00 73.38 564 LEU A O 1
ATOM 4569 N N . ILE A 1 565 ? 14.966 -15.271 -35.689 1.00 75.50 565 ILE A N 1
ATOM 4570 C CA . ILE A 1 565 ? 13.933 -14.434 -36.308 1.00 75.50 565 ILE A CA 1
ATOM 4571 C C . ILE A 1 565 ? 13.249 -15.156 -37.483 1.00 75.50 565 ILE A C 1
ATOM 4573 O O . ILE A 1 565 ? 12.045 -14.991 -37.691 1.00 75.50 565 ILE A O 1
ATOM 4577 N N . ALA A 1 566 ? 13.973 -16.013 -38.212 1.00 76.31 566 ALA A N 1
ATOM 4578 C CA . ALA A 1 566 ? 13.455 -16.697 -39.396 1.00 76.31 566 ALA A CA 1
ATOM 4579 C C . ALA A 1 566 ? 12.327 -17.687 -39.070 1.00 76.31 566 ALA A C 1
ATOM 4581 O O . ALA A 1 566 ? 11.403 -17.839 -39.867 1.00 76.31 566 ALA A O 1
ATOM 4582 N N . TYR A 1 567 ? 12.364 -18.325 -37.896 1.00 81.00 567 TYR A N 1
ATOM 4583 C CA . TYR A 1 567 ? 11.337 -19.276 -37.453 1.00 81.00 567 TYR A CA 1
ATOM 4584 C C . TYR A 1 567 ? 10.467 -18.757 -36.301 1.00 81.00 567 TYR A C 1
ATOM 4586 O O . TYR A 1 567 ? 9.409 -19.324 -36.033 1.00 81.00 567 TYR A O 1
ATOM 4594 N N . ARG A 1 568 ? 10.834 -17.639 -35.663 1.00 84.00 568 ARG A N 1
ATOM 4595 C CA . ARG A 1 568 ? 10.002 -16.923 -34.686 1.00 84.00 568 ARG A CA 1
ATOM 4596 C C . ARG A 1 568 ? 9.254 -15.765 -35.354 1.00 84.00 568 ARG A C 1
ATOM 4598 O O . ARG A 1 568 ? 9.518 -14.597 -35.085 1.00 84.00 568 ARG A O 1
ATOM 4605 N N . ASN A 1 569 ? 8.293 -16.086 -36.215 1.00 89.38 569 ASN A N 1
ATOM 4606 C CA . ASN A 1 569 ? 7.501 -15.101 -36.962 1.00 89.38 569 ASN A CA 1
ATOM 4607 C C . ASN A 1 569 ? 5.987 -15.354 -36.843 1.00 89.38 569 ASN A C 1
ATOM 4609 O O . ASN A 1 569 ? 5.539 -16.319 -36.216 1.00 89.38 569 ASN A O 1
ATOM 4613 N N . ALA A 1 570 ? 5.193 -14.469 -37.444 1.00 91.88 570 ALA A N 1
ATOM 4614 C CA . ALA A 1 570 ? 3.739 -14.529 -37.428 1.00 91.88 570 ALA A CA 1
ATOM 4615 C C . ALA A 1 570 ? 3.199 -15.875 -37.934 1.00 91.88 570 ALA A C 1
ATOM 4617 O O . ALA A 1 570 ? 2.340 -16.462 -37.286 1.00 91.88 570 ALA A O 1
ATOM 4618 N N . LEU A 1 571 ? 3.717 -16.383 -39.054 1.00 91.06 571 LEU A N 1
ATOM 4619 C CA . LEU A 1 571 ? 3.210 -17.584 -39.718 1.00 91.06 571 LEU A CA 1
ATOM 4620 C C . LEU A 1 571 ? 3.469 -18.862 -38.910 1.00 91.06 571 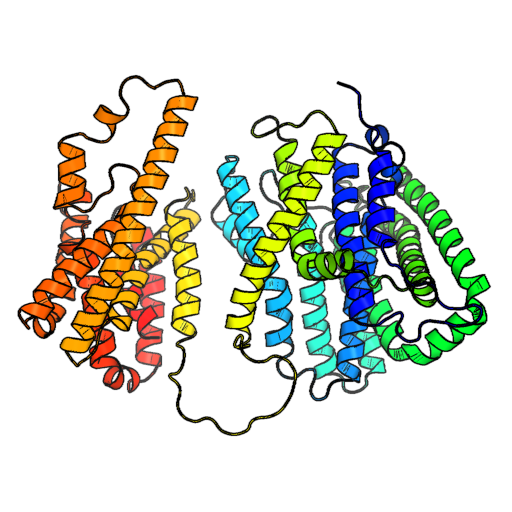LEU A C 1
ATOM 4622 O O . LEU A 1 571 ? 2.573 -19.688 -38.766 1.00 91.06 571 LEU A O 1
ATOM 4626 N N . ILE A 1 572 ? 4.688 -19.019 -38.391 1.00 89.25 572 ILE A N 1
ATOM 4627 C CA . ILE A 1 572 ? 5.129 -20.250 -37.719 1.00 89.25 572 ILE A CA 1
ATOM 4628 C C . ILE A 1 572 ? 4.707 -20.279 -36.244 1.00 89.25 572 ILE A C 1
ATOM 4630 O O . ILE A 1 572 ? 4.448 -21.349 -35.703 1.00 89.25 572 ILE A O 1
ATOM 4634 N N . VAL A 1 573 ? 4.601 -19.116 -35.591 1.00 90.06 573 VAL A N 1
ATOM 4635 C CA . VAL A 1 573 ? 4.331 -19.032 -34.147 1.00 90.06 573 VAL A CA 1
ATOM 4636 C C . VAL A 1 573 ? 2.943 -18.463 -33.874 1.00 90.06 573 VAL A C 1
ATOM 4638 O O . VAL A 1 573 ? 2.124 -19.083 -33.205 1.00 90.06 573 VAL A O 1
ATOM 4641 N N . THR A 1 574 ? 2.629 -17.275 -34.383 1.00 94.50 574 THR A N 1
ATOM 4642 C CA . THR A 1 574 ? 1.442 -16.541 -33.920 1.00 94.50 574 THR A CA 1
ATOM 4643 C C . THR A 1 574 ? 0.125 -17.027 -34.522 1.00 94.50 574 THR A C 1
ATOM 4645 O O . THR A 1 574 ? -0.860 -17.188 -33.796 1.00 94.50 574 THR A O 1
ATOM 4648 N N . VAL A 1 575 ? 0.115 -17.306 -35.824 1.00 95.88 575 VAL A N 1
ATOM 4649 C CA . VAL A 1 575 ? -1.001 -17.905 -36.560 1.00 95.88 575 VAL A CA 1
ATOM 4650 C C . VAL A 1 575 ? -1.467 -19.208 -35.898 1.00 95.88 575 VAL A C 1
ATOM 4652 O O . VAL A 1 575 ? -2.656 -19.284 -35.567 1.00 95.88 575 VAL A O 1
ATOM 4655 N N . PRO A 1 576 ? -0.598 -20.200 -35.610 1.00 95.12 576 PRO A N 1
ATOM 4656 C CA . PRO A 1 576 ? -1.071 -21.444 -35.025 1.00 95.12 576 PRO A CA 1
ATOM 4657 C C . PRO A 1 576 ? -1.618 -21.302 -33.601 1.00 95.12 576 PRO A C 1
ATOM 4659 O O . PRO A 1 576 ? -2.631 -21.945 -33.319 1.00 95.12 576 PRO A O 1
ATOM 4662 N N . TYR A 1 577 ? -1.061 -20.443 -32.732 1.00 95.62 577 TYR A N 1
ATOM 4663 C CA . TYR A 1 577 ? -1.662 -20.189 -31.408 1.00 95.62 577 TYR A CA 1
ATOM 4664 C C . TYR A 1 577 ? -3.039 -19.529 -31.514 1.00 95.62 577 TYR A C 1
ATOM 4666 O O . TYR A 1 577 ? -3.976 -19.955 -30.836 1.00 95.62 577 TYR A O 1
ATOM 4674 N N . LEU A 1 578 ? -3.198 -18.518 -32.377 1.00 95.88 578 LEU A N 1
ATOM 4675 C CA . LEU A 1 578 ? -4.503 -17.886 -32.607 1.00 95.88 578 LEU A CA 1
ATOM 4676 C C . LEU A 1 578 ? -5.527 -18.908 -33.106 1.00 95.88 578 LEU A C 1
ATOM 4678 O O . LEU A 1 578 ? -6.641 -18.982 -32.593 1.00 95.88 578 LEU A O 1
ATOM 4682 N N . MET A 1 579 ? -5.143 -19.723 -34.086 1.00 96.50 579 MET A N 1
ATOM 4683 C CA . MET A 1 579 ? -5.999 -20.763 -34.651 1.00 96.50 579 MET A CA 1
ATOM 4684 C C . MET A 1 579 ? -6.333 -21.863 -33.641 1.00 96.50 579 MET A C 1
ATOM 4686 O O . MET A 1 579 ? -7.469 -22.332 -33.625 1.00 96.50 579 MET A O 1
ATOM 4690 N N . MET A 1 580 ? -5.411 -22.207 -32.739 1.00 94.12 580 MET A N 1
ATOM 4691 C CA . MET A 1 580 ? -5.696 -23.128 -31.639 1.00 94.12 580 MET A CA 1
ATOM 4692 C C . MET A 1 580 ? -6.717 -22.532 -30.664 1.00 94.12 580 MET A C 1
ATOM 4694 O O . MET A 1 580 ? -7.663 -23.207 -30.270 1.00 94.12 580 MET A O 1
ATOM 4698 N N . GLY A 1 581 ? -6.603 -21.241 -30.346 1.00 93.19 581 GLY A N 1
ATOM 4699 C CA . GLY A 1 581 ? -7.629 -20.515 -29.598 1.00 93.19 581 GLY A CA 1
ATOM 4700 C C . GLY A 1 581 ? -9.009 -20.591 -30.253 1.00 93.19 581 GLY A C 1
ATOM 4701 O O . GLY A 1 581 ? -10.010 -20.864 -29.587 1.00 93.19 581 GLY A O 1
ATOM 4702 N N . CYS A 1 582 ? -9.061 -20.410 -31.574 1.00 94.81 582 CYS A N 1
ATOM 4703 C CA . CYS A 1 582 ? -10.289 -20.567 -32.347 1.00 94.81 582 CYS A CA 1
ATOM 4704 C C . CYS A 1 582 ? -10.842 -22.005 -32.281 1.00 94.81 582 CYS A C 1
ATOM 4706 O O . CYS A 1 582 ? -12.050 -22.172 -32.116 1.00 94.81 582 CYS A O 1
ATOM 4708 N N . LEU A 1 583 ? -9.989 -23.037 -32.351 1.00 93.94 583 LEU A N 1
ATOM 4709 C CA . LEU A 1 583 ? -10.397 -24.441 -32.192 1.00 93.94 583 LEU A CA 1
ATOM 4710 C C . LEU A 1 583 ? -10.976 -24.723 -30.805 1.00 93.94 583 LEU A C 1
ATOM 4712 O O . LEU A 1 583 ? -12.045 -25.326 -30.710 1.00 93.94 583 LEU A O 1
ATOM 4716 N N . ILE A 1 584 ? -10.315 -24.249 -29.744 1.00 90.69 584 ILE A N 1
ATOM 4717 C CA . ILE A 1 584 ? -10.803 -24.392 -28.365 1.00 90.69 584 ILE A CA 1
ATOM 4718 C C . ILE A 1 584 ? -12.196 -23.769 -28.249 1.00 90.69 584 ILE A C 1
ATOM 4720 O O . ILE A 1 584 ? -13.115 -24.402 -27.737 1.00 90.69 584 ILE A O 1
ATOM 4724 N N . ARG A 1 585 ? -12.393 -22.560 -28.793 1.00 91.06 585 ARG A N 1
ATOM 4725 C CA . ARG A 1 585 ? -13.706 -21.903 -28.788 1.00 91.06 585 ARG A CA 1
ATOM 4726 C C . ARG A 1 585 ? -14.751 -22.679 -29.588 1.00 91.06 585 ARG A C 1
ATOM 4728 O O . ARG A 1 585 ? -15.882 -22.812 -29.130 1.00 91.06 585 ARG A O 1
ATOM 4735 N N . ARG A 1 586 ? -14.385 -23.188 -30.766 1.00 92.81 586 ARG A N 1
ATOM 4736 C CA . ARG A 1 586 ? -15.276 -23.959 -31.648 1.00 92.81 586 ARG A CA 1
ATOM 4737 C C . ARG A 1 586 ? -15.805 -25.226 -30.975 1.00 92.81 586 ARG A C 1
ATOM 4739 O O . ARG A 1 586 ? -16.956 -25.594 -31.187 1.00 92.81 586 ARG A O 1
ATOM 4746 N N . TYR A 1 587 ? -14.980 -25.884 -30.163 1.00 90.62 587 TYR A N 1
ATOM 4747 C CA . TYR A 1 587 ? -15.326 -27.140 -29.492 1.00 90.62 587 TYR A CA 1
ATOM 4748 C C . TYR A 1 587 ? -15.592 -26.998 -27.989 1.00 90.62 587 TYR A C 1
ATOM 4750 O O . TYR A 1 587 ? -15.766 -28.011 -27.315 1.00 90.62 587 TYR A O 1
ATOM 4758 N N . GLU A 1 588 ? -15.704 -25.771 -27.472 1.00 84.69 588 GLU A N 1
ATOM 4759 C CA . GLU A 1 588 ? -15.871 -25.467 -26.044 1.00 84.69 588 GLU A CA 1
ATOM 4760 C C . GLU A 1 588 ? -16.945 -26.335 -25.379 1.00 84.69 588 GLU A C 1
ATOM 4762 O O . GLU A 1 588 ? -16.661 -26.997 -24.389 1.00 84.69 588 GLU A O 1
ATOM 4767 N N . LYS A 1 589 ? -18.144 -26.424 -25.973 1.00 81.06 589 LYS A N 1
ATOM 4768 C CA . LYS A 1 589 ? -19.256 -27.216 -25.417 1.00 81.06 589 LYS A CA 1
ATOM 4769 C C . LYS A 1 589 ? -18.928 -28.703 -25.246 1.00 81.06 589 LYS A C 1
ATOM 4771 O O . LYS A 1 589 ? -19.474 -29.349 -24.362 1.00 81.06 589 LYS A O 1
ATOM 4776 N N . ARG A 1 590 ? -18.086 -29.269 -26.119 1.00 81.00 590 ARG A N 1
ATOM 4777 C CA . ARG A 1 590 ? -17.656 -30.674 -26.016 1.00 81.00 590 ARG A CA 1
ATOM 4778 C C . ARG A 1 590 ? -16.558 -30.831 -24.967 1.00 81.00 590 ARG A C 1
ATOM 4780 O O . ARG A 1 590 ? -16.558 -31.819 -24.245 1.00 81.00 590 ARG A O 1
ATOM 4787 N N . LEU A 1 591 ? -15.664 -29.849 -24.867 1.00 77.38 591 LEU A N 1
ATOM 4788 C CA . LEU A 1 591 ? -14.568 -29.827 -23.898 1.00 77.38 591 LEU A CA 1
ATOM 4789 C C . LEU A 1 591 ? -15.087 -29.653 -22.459 1.00 77.38 591 LEU A C 1
ATOM 4791 O O . LEU A 1 591 ? -14.621 -30.338 -21.553 1.00 77.38 591 LEU A O 1
ATOM 4795 N N . THR A 1 592 ? -16.110 -28.825 -22.238 1.00 68.69 592 THR A N 1
ATOM 4796 C CA . THR A 1 592 ? -16.700 -28.603 -20.903 1.00 68.69 592 THR A CA 1
ATOM 4797 C C . THR A 1 592 ? -17.448 -29.812 -20.335 1.00 68.69 592 THR A C 1
ATOM 4799 O O . THR A 1 592 ? -17.729 -29.836 -19.142 1.00 68.69 592 THR A O 1
ATOM 4802 N N . ASN A 1 593 ? -17.774 -30.812 -21.161 1.00 66.88 593 ASN A N 1
ATOM 4803 C CA . ASN A 1 593 ? -18.464 -32.033 -20.725 1.00 66.88 593 ASN A CA 1
ATOM 4804 C C . ASN A 1 593 ? -17.503 -33.117 -20.201 1.00 66.88 593 ASN A C 1
ATOM 4806 O O . ASN A 1 593 ? -17.954 -34.182 -19.781 1.00 66.88 593 ASN A O 1
ATOM 4810 N N . LEU A 1 594 ? -16.190 -32.877 -20.243 1.00 68.56 594 LEU A N 1
ATOM 4811 C CA . LEU A 1 594 ? -15.182 -33.794 -19.717 1.00 68.56 594 LEU A CA 1
ATOM 4812 C C . LEU A 1 594 ? -14.962 -33.557 -18.215 1.00 68.56 594 LEU A C 1
ATOM 4814 O O . LEU A 1 594 ? -15.085 -32.438 -17.720 1.00 68.56 594 LEU A O 1
ATOM 4818 N N . ASN A 1 595 ? -14.626 -34.620 -17.479 1.00 68.06 595 ASN A N 1
ATOM 4819 C CA . ASN A 1 595 ? -14.321 -34.536 -16.049 1.00 68.06 595 ASN A CA 1
ATOM 4820 C C . ASN A 1 595 ? -13.137 -33.576 -15.814 1.00 68.06 595 ASN A C 1
ATOM 4822 O O . ASN A 1 595 ? -12.100 -33.716 -16.458 1.00 68.06 595 ASN A O 1
ATOM 4826 N N . GLY A 1 596 ? -13.258 -32.639 -14.867 1.00 63.19 596 GLY A N 1
ATOM 4827 C CA . GLY A 1 596 ? -12.223 -31.639 -14.570 1.00 63.19 596 GLY A CA 1
ATOM 4828 C C . GLY A 1 596 ? -10.844 -32.228 -14.232 1.00 63.19 596 GLY A C 1
ATOM 4829 O O . GLY A 1 596 ? -9.821 -31.604 -14.515 1.00 63.19 596 GLY A O 1
ATOM 4830 N N . LEU A 1 597 ? -10.786 -33.464 -13.717 1.00 65.19 597 LEU A N 1
ATOM 4831 C CA . LEU A 1 597 ? -9.524 -34.180 -13.477 1.00 65.19 597 LEU A CA 1
ATOM 4832 C C . LEU A 1 597 ? -8.710 -34.427 -14.760 1.00 65.19 597 LEU A C 1
ATOM 4834 O O . LEU A 1 597 ? -7.481 -34.466 -14.698 1.00 65.19 597 LEU A O 1
ATOM 4838 N N . VAL A 1 598 ? -9.376 -34.529 -15.917 1.00 74.25 598 VAL A N 1
ATOM 4839 C CA . VAL A 1 598 ? -8.746 -34.735 -17.234 1.00 74.25 598 VAL A CA 1
ATOM 4840 C C . VAL A 1 598 ? -7.849 -33.556 -17.619 1.00 74.25 598 VAL A C 1
ATOM 4842 O O . VAL A 1 598 ? -6.891 -33.749 -18.358 1.00 74.25 598 VAL A O 1
ATOM 4845 N N . TYR A 1 599 ? -8.102 -32.358 -17.086 1.00 73.69 599 TYR A N 1
ATOM 4846 C CA . TYR A 1 599 ? -7.299 -31.163 -17.362 1.00 73.69 599 TYR A CA 1
ATOM 4847 C C . TYR A 1 599 ? -6.268 -30.867 -16.266 1.00 73.69 599 TYR A C 1
ATOM 4849 O O . TYR A 1 599 ? -5.160 -30.419 -16.564 1.00 73.69 599 TYR A O 1
ATOM 4857 N N . ILE A 1 600 ? -6.590 -31.174 -15.004 1.00 72.62 600 ILE A N 1
ATOM 4858 C CA . ILE A 1 600 ? -5.707 -30.916 -13.855 1.00 72.62 600 ILE A CA 1
ATOM 4859 C C . ILE A 1 600 ? -4.475 -31.833 -13.868 1.00 72.62 600 ILE A C 1
ATOM 4861 O O . ILE A 1 600 ? -3.366 -31.367 -13.606 1.00 72.62 600 ILE A O 1
ATOM 4865 N N . ILE A 1 601 ? -4.636 -33.123 -14.189 1.00 75.69 601 ILE A N 1
ATOM 4866 C CA . ILE A 1 601 ? -3.515 -34.079 -14.188 1.00 75.69 601 ILE A CA 1
ATOM 4867 C C . ILE A 1 601 ? -2.457 -33.703 -15.246 1.00 75.69 601 ILE A C 1
ATOM 4869 O O . ILE A 1 601 ? -1.292 -33.540 -14.869 1.00 75.69 601 ILE A O 1
ATOM 4873 N N . PRO A 1 602 ? -2.809 -33.472 -16.531 1.00 81.12 602 PRO A N 1
ATOM 4874 C CA . PRO A 1 602 ? -1.850 -32.988 -17.520 1.00 81.12 602 PRO A CA 1
ATOM 4875 C C . PRO A 1 602 ? -1.231 -31.645 -17.142 1.00 81.12 602 PRO A C 1
ATOM 4877 O O . PRO A 1 602 ? -0.036 -31.472 -17.338 1.00 81.12 602 PRO A O 1
ATOM 4880 N N . LEU A 1 603 ? -1.994 -30.714 -16.554 1.00 81.50 603 LEU A N 1
ATOM 4881 C CA . LEU A 1 603 ? -1.454 -29.433 -16.093 1.00 81.50 603 LEU A CA 1
ATOM 4882 C C . LEU A 1 603 ? -0.306 -29.637 -15.091 1.00 81.50 603 LEU A C 1
ATOM 4884 O O . LEU A 1 603 ? 0.765 -29.062 -15.268 1.00 81.50 603 LEU A O 1
ATOM 4888 N N . ILE A 1 604 ? -0.496 -30.481 -14.072 1.00 77.81 604 ILE A N 1
ATOM 4889 C CA . ILE A 1 604 ? 0.538 -30.772 -13.064 1.00 77.81 604 ILE A CA 1
ATOM 4890 C C . ILE A 1 604 ? 1.759 -31.434 -13.715 1.00 77.81 604 ILE A C 1
ATOM 4892 O O . ILE A 1 604 ? 2.891 -31.019 -13.461 1.00 77.81 604 ILE A O 1
ATOM 4896 N N . ILE A 1 605 ? 1.541 -32.416 -14.596 1.00 84.38 605 ILE A N 1
ATOM 4897 C CA . ILE A 1 605 ? 2.624 -33.087 -15.332 1.00 84.38 605 ILE A CA 1
ATOM 4898 C C . ILE A 1 605 ? 3.412 -32.074 -16.171 1.00 84.38 605 ILE A C 1
ATOM 4900 O O . ILE A 1 605 ? 4.642 -32.093 -16.165 1.00 84.38 605 ILE A O 1
ATOM 4904 N N . LEU A 1 606 ? 2.729 -31.158 -16.858 1.00 88.12 606 LEU A N 1
ATOM 4905 C CA . LEU A 1 606 ? 3.343 -30.126 -17.695 1.00 88.12 606 LEU A CA 1
ATOM 4906 C C . LEU A 1 606 ? 4.116 -29.091 -16.868 1.00 88.12 606 LEU A C 1
ATOM 4908 O O . LEU A 1 606 ? 5.186 -28.658 -17.284 1.00 88.12 606 LEU A O 1
ATOM 4912 N N . LEU A 1 607 ? 3.641 -28.741 -15.668 1.00 83.50 607 LEU A N 1
ATOM 4913 C CA . LEU A 1 607 ? 4.383 -27.877 -14.743 1.00 83.50 607 LEU A CA 1
ATOM 4914 C C . LEU A 1 607 ? 5.701 -28.528 -14.298 1.00 83.50 607 LEU A C 1
ATOM 4916 O O . LEU A 1 607 ? 6.741 -27.869 -14.306 1.00 83.50 607 LEU A O 1
ATOM 4920 N N . VAL A 1 608 ? 5.674 -29.817 -13.943 1.00 84.19 608 VAL A N 1
ATOM 4921 C CA . VAL A 1 608 ? 6.868 -30.561 -13.506 1.00 84.19 608 VAL A CA 1
ATOM 4922 C C . VAL A 1 608 ? 7.835 -30.773 -14.670 1.00 84.19 608 VAL A C 1
ATOM 4924 O O . VAL A 1 608 ? 9.021 -30.465 -14.553 1.00 84.19 608 VAL A O 1
ATOM 4927 N N . THR A 1 609 ? 7.336 -31.241 -15.815 1.00 87.88 609 THR A N 1
ATOM 4928 C CA . THR A 1 609 ? 8.163 -31.483 -17.009 1.00 87.88 609 THR A CA 1
ATOM 4929 C C . THR A 1 609 ? 8.809 -30.203 -17.534 1.00 87.88 609 THR A C 1
ATOM 4931 O O . THR A 1 609 ? 9.936 -30.273 -18.004 1.00 87.88 609 THR A O 1
ATOM 4934 N N . ASN A 1 610 ? 8.205 -29.027 -17.332 1.00 85.62 610 ASN A N 1
ATOM 4935 C CA . ASN A 1 610 ? 8.833 -27.740 -17.656 1.00 85.62 610 ASN A CA 1
ATOM 4936 C C . ASN A 1 610 ? 10.103 -27.451 -16.851 1.00 85.62 610 ASN A C 1
ATOM 4938 O O . ASN A 1 610 ? 11.086 -26.935 -17.384 1.00 85.62 610 ASN A O 1
ATOM 4942 N N . VAL A 1 611 ? 10.113 -27.827 -15.571 1.00 83.94 611 VAL A N 1
ATOM 4943 C CA . VAL A 1 611 ? 11.307 -27.719 -14.722 1.00 83.94 611 VAL A CA 1
ATOM 4944 C C . VAL A 1 611 ? 12.350 -28.769 -15.116 1.00 83.94 611 VAL A C 1
ATOM 4946 O O . VAL A 1 611 ? 13.550 -28.479 -15.116 1.00 83.94 611 VAL A O 1
ATOM 4949 N N . LEU A 1 612 ? 11.907 -29.970 -15.501 1.00 84.94 612 LEU A N 1
ATOM 4950 C CA . LEU A 1 612 ? 12.788 -31.051 -15.950 1.00 84.94 612 LEU A CA 1
ATOM 4951 C C . LEU A 1 612 ? 13.435 -30.744 -17.309 1.00 84.94 612 LEU A C 1
ATOM 4953 O O . LEU A 1 612 ? 14.641 -30.924 -17.445 1.00 84.94 612 LEU A O 1
ATOM 4957 N N . GLU A 1 613 ? 12.686 -30.219 -18.284 1.00 86.38 613 GLU A N 1
ATOM 4958 C CA . GLU A 1 613 ? 13.226 -29.788 -19.580 1.00 86.38 613 GLU A CA 1
ATOM 4959 C C . GLU A 1 613 ? 14.262 -28.678 -19.392 1.00 86.38 613 GLU A C 1
ATOM 4961 O O . GLU A 1 613 ? 15.346 -28.751 -19.972 1.00 86.38 613 GLU A O 1
ATOM 4966 N N . TYR A 1 614 ? 14.001 -27.703 -18.514 1.00 83.38 614 TYR A N 1
ATOM 4967 C CA . TYR A 1 614 ? 15.016 -26.712 -18.156 1.00 83.38 614 TYR A CA 1
ATOM 4968 C C . TYR A 1 614 ? 16.272 -27.365 -17.550 1.00 83.38 614 TYR A C 1
ATOM 4970 O O . TYR A 1 614 ? 17.392 -27.037 -17.946 1.00 83.38 614 TYR A O 1
ATOM 4978 N N . SER A 1 615 ? 16.099 -28.316 -16.628 1.00 82.75 615 SER A N 1
ATOM 4979 C CA . SER A 1 615 ? 17.210 -29.028 -15.976 1.00 82.75 615 SER A CA 1
ATOM 4980 C C . SER A 1 615 ? 18.044 -29.858 -16.958 1.00 82.75 615 SER A C 1
ATOM 4982 O O . SER A 1 615 ? 19.262 -29.953 -16.798 1.00 82.75 615 SER A O 1
ATOM 4984 N N . TYR A 1 616 ? 17.400 -30.424 -17.983 1.00 86.12 616 TYR A N 1
ATOM 4985 C CA . TYR A 1 616 ? 18.029 -31.230 -19.026 1.00 86.12 616 TYR A CA 1
ATOM 4986 C C . TYR A 1 616 ? 18.766 -30.369 -20.059 1.00 86.12 616 TYR A C 1
ATOM 4988 O O . TYR A 1 616 ? 19.967 -30.534 -20.258 1.00 86.12 616 TYR A O 1
ATOM 4996 N N . TYR A 1 617 ? 18.071 -29.418 -20.692 1.00 82.00 617 TYR A N 1
ATOM 4997 C CA . TYR A 1 617 ? 18.653 -28.608 -21.766 1.00 82.00 617 TYR A CA 1
ATOM 4998 C C . TYR A 1 617 ? 19.613 -27.535 -21.243 1.00 82.00 617 TYR A C 1
ATOM 5000 O O . TYR A 1 617 ? 20.479 -27.082 -21.989 1.00 82.00 617 TYR A O 1
ATOM 5008 N N . LYS A 1 618 ? 19.446 -27.077 -19.992 1.00 81.06 618 LYS A N 1
ATOM 5009 C CA . LYS A 1 618 ? 20.218 -25.988 -19.356 1.00 81.06 618 LYS A CA 1
ATOM 5010 C C . LYS A 1 618 ? 20.292 -24.688 -20.173 1.00 81.06 618 LYS A C 1
ATOM 5012 O O . LYS A 1 618 ? 21.096 -23.808 -19.878 1.00 81.06 618 LYS A O 1
ATOM 5017 N N . THR A 1 619 ? 19.434 -24.537 -21.180 1.00 79.62 619 THR A N 1
ATOM 5018 C CA . THR A 1 619 ? 19.346 -23.360 -22.042 1.00 79.62 619 THR A CA 1
ATOM 5019 C C . THR A 1 619 ? 17.907 -22.900 -22.161 1.00 79.62 619 THR A C 1
ATOM 5021 O O . THR A 1 619 ? 16.989 -23.702 -22.326 1.00 79.62 619 THR A O 1
ATOM 5024 N N . LEU A 1 620 ? 17.718 -21.584 -22.104 1.00 75.19 620 LEU A N 1
ATOM 5025 C CA . LEU A 1 620 ? 16.436 -20.919 -22.319 1.00 75.19 620 LEU A CA 1
ATOM 5026 C C . LEU A 1 620 ? 16.264 -20.462 -23.775 1.00 75.19 620 LEU A C 1
ATOM 5028 O O . LEU A 1 620 ? 15.244 -19.857 -24.084 1.00 75.19 620 LEU A O 1
ATOM 5032 N N . ALA A 1 621 ? 17.205 -20.752 -24.674 1.00 71.56 621 ALA A N 1
ATOM 5033 C CA . ALA A 1 621 ? 17.082 -20.365 -26.080 1.00 71.56 621 ALA A CA 1
ATOM 5034 C C . ALA A 1 621 ? 16.025 -21.192 -26.837 1.00 71.56 621 ALA A C 1
ATOM 5036 O O . ALA A 1 621 ? 15.414 -20.705 -27.782 1.00 71.56 621 ALA A O 1
ATOM 5037 N N . ILE A 1 622 ? 15.777 -22.426 -26.390 1.00 76.25 622 ILE A N 1
ATOM 5038 C CA . ILE A 1 622 ? 14.927 -23.401 -27.081 1.00 76.25 622 ILE A CA 1
ATOM 5039 C C . ILE A 1 622 ? 13.509 -23.390 -26.464 1.00 76.25 622 ILE A C 1
ATOM 5041 O O . ILE A 1 622 ? 13.384 -23.239 -25.238 1.00 76.25 622 ILE A O 1
ATOM 5045 N N . PRO A 1 623 ? 12.430 -23.519 -27.261 1.00 79.81 623 PRO A N 1
ATOM 5046 C CA . PRO A 1 623 ? 11.084 -23.767 -26.747 1.00 79.81 623 PRO A CA 1
ATOM 5047 C C . PRO A 1 623 ? 10.981 -25.171 -26.130 1.00 79.81 623 PRO A C 1
ATOM 5049 O O . PRO A 1 623 ? 11.519 -26.146 -26.663 1.00 79.81 623 PRO A O 1
ATOM 5052 N N . TYR A 1 624 ? 10.294 -25.275 -24.993 1.00 85.69 624 TYR A N 1
ATOM 5053 C CA . TYR A 1 624 ? 10.083 -26.544 -24.286 1.00 85.69 624 TYR A CA 1
ATOM 5054 C C . TYR A 1 624 ? 8.740 -27.136 -24.683 1.00 85.69 624 TYR A C 1
ATOM 5056 O O . TYR A 1 624 ? 7.749 -26.408 -24.739 1.00 85.69 624 TYR A O 1
ATOM 5064 N N . TYR A 1 625 ? 8.688 -28.447 -24.915 1.00 86.81 625 TYR A N 1
ATOM 5065 C CA . TYR A 1 625 ? 7.434 -29.108 -25.283 1.00 86.81 625 TYR A CA 1
ATOM 5066 C C . TYR A 1 625 ? 6.374 -28.904 -24.197 1.00 86.81 625 TYR A C 1
ATOM 5068 O O . TYR A 1 625 ? 5.222 -28.582 -24.489 1.00 86.81 625 TYR A O 1
ATOM 5076 N N . SER A 1 626 ? 6.789 -29.020 -22.938 1.00 86.69 626 SER A N 1
ATOM 5077 C CA . SER A 1 626 ? 5.962 -28.797 -21.764 1.00 86.69 626 SER A CA 1
ATOM 5078 C C . SER A 1 626 ? 5.406 -27.380 -21.712 1.00 86.69 626 SER A C 1
ATOM 5080 O O . SER A 1 626 ? 4.227 -27.213 -21.427 1.00 86.69 626 SER A O 1
ATOM 5082 N N . ALA A 1 627 ? 6.220 -26.362 -22.015 1.00 85.19 627 ALA A N 1
ATOM 5083 C CA . ALA A 1 627 ? 5.793 -24.966 -21.999 1.00 85.19 627 ALA A CA 1
ATOM 5084 C C . ALA A 1 627 ? 4.724 -24.707 -23.065 1.00 85.19 627 ALA A C 1
ATOM 5086 O O . ALA A 1 627 ? 3.710 -24.083 -22.760 1.00 85.19 627 ALA A O 1
ATOM 5087 N N . GLU A 1 628 ? 4.911 -25.235 -24.279 1.00 88.06 628 GLU A N 1
ATOM 5088 C CA . GLU A 1 628 ? 3.950 -25.035 -25.367 1.00 88.06 628 GLU A CA 1
ATOM 5089 C C . GLU A 1 628 ? 2.620 -25.742 -25.118 1.00 88.06 628 GLU A C 1
ATOM 5091 O O . GLU A 1 628 ? 1.557 -25.197 -25.414 1.00 88.06 628 GLU A O 1
ATOM 5096 N N . LEU A 1 629 ? 2.656 -26.932 -24.519 1.00 87.31 629 LEU A N 1
ATOM 5097 C CA . LEU A 1 629 ? 1.448 -27.661 -24.139 1.00 87.31 629 LEU A CA 1
ATOM 5098 C C . LEU A 1 629 ? 0.757 -27.047 -22.912 1.00 87.31 629 LEU A C 1
ATOM 5100 O O . LEU A 1 629 ? -0.475 -27.045 -22.838 1.00 87.31 629 LEU A O 1
ATOM 5104 N N . LEU A 1 630 ? 1.525 -26.486 -21.969 1.00 85.06 630 LEU A N 1
ATOM 5105 C CA . LEU A 1 630 ? 0.998 -25.866 -20.749 1.00 85.06 630 LEU A CA 1
ATOM 5106 C C . LEU A 1 630 ? 0.068 -24.693 -21.073 1.00 85.06 630 LEU A C 1
ATOM 5108 O O . LEU A 1 630 ? -0.940 -24.503 -20.397 1.00 85.06 630 LEU A O 1
ATOM 5112 N N . VAL A 1 631 ? 0.359 -23.954 -22.145 1.00 86.31 631 VAL A N 1
ATOM 5113 C CA . VAL A 1 631 ? -0.480 -22.853 -22.642 1.00 86.31 631 VAL A CA 1
ATOM 5114 C C . VAL A 1 631 ? -1.912 -23.318 -22.903 1.00 86.31 631 VAL A C 1
ATOM 5116 O O . VAL A 1 631 ? -2.861 -22.623 -22.542 1.00 86.31 631 VAL A O 1
ATOM 5119 N N . TYR A 1 632 ? -2.083 -24.499 -23.500 1.00 86.00 632 TYR A N 1
ATOM 5120 C CA . TYR A 1 632 ? -3.404 -25.051 -23.800 1.00 86.00 632 TYR A CA 1
ATOM 5121 C C . TYR A 1 632 ? -4.078 -25.613 -22.562 1.00 86.00 632 TYR A C 1
ATOM 5123 O O . TYR A 1 632 ? -5.256 -25.343 -22.346 1.00 86.00 632 TYR A O 1
ATOM 5131 N N . ALA A 1 633 ? -3.327 -26.335 -21.727 1.00 81.31 633 ALA A N 1
ATOM 5132 C CA . ALA A 1 633 ? -3.845 -26.876 -20.475 1.00 81.31 633 ALA A CA 1
ATOM 5133 C C . ALA A 1 633 ? -4.422 -25.765 -19.583 1.00 81.31 633 ALA A C 1
ATOM 5135 O O . ALA A 1 633 ? -5.521 -25.909 -19.063 1.00 81.31 633 ALA A O 1
ATOM 5136 N N . VAL A 1 634 ? -3.737 -24.623 -19.484 1.00 78.81 634 VAL A N 1
ATOM 5137 C CA . VAL A 1 634 ? -4.198 -23.462 -18.707 1.00 78.81 634 VAL A CA 1
ATOM 5138 C C . VAL A 1 634 ? -5.489 -22.847 -19.253 1.00 78.81 634 VAL A C 1
ATOM 5140 O O . VAL A 1 634 ? -6.289 -22.348 -18.475 1.00 78.81 634 VAL A O 1
ATOM 5143 N N . VAL A 1 635 ? -5.695 -22.832 -20.572 1.00 80.25 635 VAL A N 1
ATOM 5144 C CA . VAL A 1 635 ? -6.915 -22.256 -21.174 1.00 80.25 635 VAL A CA 1
ATOM 5145 C C . VAL A 1 635 ? -8.117 -23.200 -21.041 1.00 80.25 635 VAL A C 1
ATOM 5147 O O . VAL A 1 635 ? -9.256 -22.740 -21.091 1.00 80.25 635 VAL A O 1
ATOM 5150 N N . LEU A 1 636 ? -7.872 -24.505 -20.893 1.00 75.69 636 LEU A N 1
ATOM 5151 C CA . LEU A 1 636 ? -8.904 -25.537 -20.759 1.00 75.69 636 LEU A CA 1
ATOM 5152 C C . LEU A 1 636 ? -9.403 -25.738 -19.315 1.00 75.69 636 LEU A C 1
ATOM 5154 O O . LEU A 1 636 ? -10.487 -26.293 -19.142 1.00 75.69 636 LEU A O 1
ATOM 5158 N N . VAL A 1 637 ? -8.628 -25.305 -18.310 1.00 67.00 637 VAL A N 1
ATOM 5159 C CA . VAL A 1 637 ? -8.974 -25.308 -16.870 1.00 67.00 637 VAL A CA 1
ATOM 5160 C C . VAL A 1 637 ? -9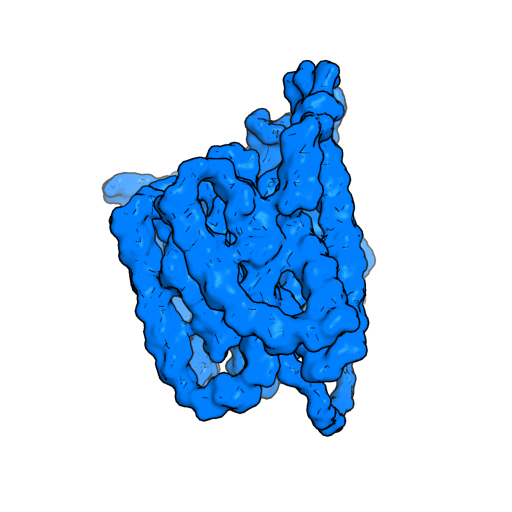.685 -24.012 -16.492 1.00 67.00 637 VAL A C 1
ATOM 5162 O O . VAL A 1 637 ? -10.700 -24.094 -15.762 1.00 67.00 637 VAL A O 1
#

Sequence (637 aa):
MTNIPLWIFWILIAAILLWKAKPARFKEYHEDALSLENSKGLLGLLAILVVLHHLVQKIGGQNAGSLAVLENMGVCFVGGFFFFSGYGLFYSFKNKPDYLRGFLKKRMPTILVPFFVSIIIYMFANIAAGAKYKGIEIIKYLLGLSLNTYNSNISQMWYIVEIALFYILFYLIFRLIKNESIALTVMGVLVVVVMGFSLLSGHGENLFQGEWWYNASFLFIIGMIFAKHKDKIMVFMKKAYWVLLPACIIITVAFYKLTNHMLSTYSYWSETPTNPGYLDKLLCLSSQLPMVIFFVLSMLLLTMKIQFKNPVLKFLGTISLELYLIHNLFIVYFKQVKIVSIKNNFMYMLIVLLLSVLIAWILHGFNQYITGALTGRNKKNKPDQQDLLDTGKTTHNHSIDCFRIIASFLVVCIHIPFRGTMGSIVIAFGKIAVPFFLVVSGYFLYRDDNQEFLKRLVKQTKRILFLTLFANLLFALVAYINASIAGVNQNFIGQYFTLNNLKYFLLYNMSPFADHLWYLGSLLYSLVILIVLAKVNIHKYAMFLSPALLGVYIYLSKNGSGDLIAYRNALIVTVPYLMMGCLIRRYEKRLTNLNGLVYIIPLIILLVTNVLEYSYYKTLAIPYYSAELLVYAVVLV

Foldseek 3Di:
DDQDALCVVVVVLCCLQVVPKDFDPVLAWDPCLLPPLLLLLLLLSLLLLLLLLVLCCLCDLVRNVVSSLSVLCNLLSVLSVLLNLLQVLLLCVVPPPPCLVCVCLQPVLLLVLLQLVLLVVLVVLCVVVVFADALVVVVCSNVVFWQDGDQFNSVLSLSSVLSNVLSVLLSVLVVVDVPVVVSLVVSLVVLVVLLVQLLQQEADTGRSHDNSRHLSSNSNSVSNVCNVCVVVVVVVCSVCVVPLQVVLVVLLVVLSVQLVVLCVPQNSRNDDPVDRSSVSSVSNSVSRNSNSVSSSVNSSSVSRGIRSNDPSSSLSSLLSSSLSSNLSVLSRQCCDPSHHRDPRSNCSSVVSSVVSSVVSNVSSVVSCVVSCLSSVPDPPDDPDDDDDDDDDDDDDPSLLVVVLVVLVVLCVLLVRPNDDLSSLLSVLLSVLSLLLVLLQLLQVLADPDLVSSLVSLVVVLVVLVVVLVVVLVVLLVVVQVVCVVVVNNDPSPCQQVPPVNVCLCPVLVAHSRDRSSSSSSLQNVLSVVCSVCSVVPNLVVVLVCLVVLQVVLQCCLVPPPDDNSNQNGNRSRNNSSSSNSNVCNVCVVVLVPDDPVVLVVLLVVLSVVSSVQCVVVVDPSHRDPSSSVNSVSSVSD